Protein AF-0000000069858821 (afdb_homodimer)

InterPro domains:
  IPR001920 Asp/Glu racemase [G3DSA:3.40.50.1860] (7-224)
  IPR001920 Asp/Glu racemase [G3DSA:3.40.50.1860] (107-218)
  IPR001920 Asp/Glu racemase [SSF53681] (5-110)
  IPR001920 Asp/Glu racemase [SSF53681] (122-233)
  IPR004380 Aspartate racemase [TIGR00035] (1-235)
  IPR015942 Asp/Glu/hydantoin racemase [PF01177] (8-223)
  IPR018187 Asp/Glu racemase, active site 1 [PS00923] (81-89)

Solvent-accessible surface area (backbone atoms only — not comparable to full-atom values): 26455 Å² total; per-residue (Å²): 107,78,70,27,35,35,37,54,32,10,80,42,48,69,31,33,51,44,47,53,50,50,40,66,70,67,54,78,55,77,39,48,52,55,48,68,37,34,35,40,35,27,42,9,67,50,46,60,55,41,56,19,72,77,35,75,87,38,65,70,42,60,60,49,51,44,42,46,53,48,54,45,53,73,70,63,45,44,31,37,40,48,72,36,54,56,62,51,79,47,38,70,68,53,44,67,71,47,92,48,51,58,56,48,50,64,60,47,36,51,50,49,43,46,73,75,40,70,83,60,57,54,35,22,49,49,53,46,70,34,32,60,73,67,34,55,62,55,52,59,40,44,73,72,72,35,43,77,39,65,66,59,86,68,44,57,59,53,47,47,42,48,41,43,60,27,32,43,30,65,69,39,74,58,54,67,59,53,50,49,53,54,47,46,38,31,73,76,58,63,26,70,34,34,34,39,48,30,36,52,48,37,40,39,43,70,77,47,60,89,62,95,72,48,68,45,42,31,53,63,52,46,31,54,49,48,52,53,40,52,52,44,34,65,72,67,41,54,46,64,68,60,46,50,88,54,65,74,132,108,78,70,26,35,34,36,54,32,9,80,42,49,70,31,36,51,44,47,53,50,50,40,67,70,66,53,80,55,76,40,49,51,54,48,69,37,34,35,38,36,26,42,10,68,49,45,61,54,41,56,20,71,77,36,77,86,38,64,72,42,59,62,49,50,46,42,47,51,48,54,45,54,74,69,63,45,45,32,36,39,48,72,36,52,56,62,50,78,48,38,71,68,52,44,68,71,46,94,50,50,58,56,47,49,64,60,47,35,51,51,50,43,45,72,75,40,70,83,59,55,54,35,22,48,50,53,47,69,34,31,60,73,68,34,56,62,54,52,58,40,44,73,74,73,34,44,77,40,66,65,58,86,67,44,58,60,52,49,46,42,49,41,43,60,27,31,42,32,65,71,39,75,59,54,68,60,53,50,48,52,53,47,44,40,31,73,73,60,64,26,71,34,34,34,40,48,28,36,54,48,36,39,40,43,72,78,46,60,89,63,94,71,47,69,45,42,30,54,62,51,46,32,55,50,48,52,53,40,50,53,45,34,65,72,67,41,53,46,64,69,58,46,49,88,54,64,73,131

Structure (mmCIF, N/CA/C/O backbone):
data_AF-0000000069858821-model_v1
#
loop_
_entity.id
_entity.type
_entity.pdbx_description
1 polymer 'Aspartate racemase'
#
loop_
_atom_site.group_PDB
_atom_site.id
_atom_site.type_symbol
_atom_site.label_atom_id
_atom_site.label_alt_id
_atom_site.label_comp_id
_atom_site.label_asym_id
_atom_site.label_entity_id
_atom_site.label_seq_id
_atom_site.pdbx_PDB_ins_code
_atom_site.Cartn_x
_atom_site.Cartn_y
_atom_site.Cartn_z
_atom_site.occupancy
_atom_site.B_iso_or_equiv
_atom_site.auth_seq_id
_atom_site.auth_comp_id
_atom_site.auth_asym_id
_atom_site.auth_atom_id
_atom_site.pdbx_PDB_model_num
ATOM 1 N N . MET A 1 1 ? 14.234 7.832 -6.625 1 92.56 1 MET A N 1
ATOM 2 C CA . MET A 1 1 ? 14.477 6.703 -5.73 1 92.56 1 MET A CA 1
ATOM 3 C C . MET A 1 1 ? 15.398 5.68 -6.383 1 92.56 1 MET A C 1
ATOM 5 O O . MET A 1 1 ? 15.211 5.324 -7.547 1 92.56 1 MET A O 1
ATOM 9 N N . LYS A 1 2 ? 16.391 5.309 -5.602 1 91.19 2 LYS A N 1
ATOM 10 C CA . LYS A 1 2 ? 17.328 4.312 -6.117 1 91.19 2 LYS A CA 1
ATOM 11 C C . LYS A 1 2 ? 16.953 2.91 -5.641 1 91.19 2 LYS A C 1
ATOM 13 O O . LYS A 1 2 ? 16.5 2.734 -4.512 1 91.19 2 LYS A O 1
ATOM 18 N N . HIS A 1 3 ? 17.094 1.937 -6.547 1 95.94 3 HIS A N 1
ATOM 19 C CA . HIS A 1 3 ? 16.922 0.514 -6.277 1 95.94 3 HIS A CA 1
ATOM 20 C C . HIS A 1 3 ? 15.523 0.226 -5.715 1 95.94 3 HIS A C 1
ATOM 22 O O . HIS A 1 3 ? 15.375 -0.049 -4.523 1 95.94 3 HIS A O 1
ATOM 28 N N . PHE A 1 4 ? 14.594 0.206 -6.543 1 98.69 4 PHE A N 1
ATOM 29 C CA . PHE A 1 4 ? 13.219 -0.098 -6.172 1 98.69 4 PHE A CA 1
ATOM 30 C C . PHE A 1 4 ? 12.609 -1.102 -7.141 1 98.69 4 PHE A C 1
ATOM 32 O O . PHE A 1 4 ? 13.094 -1.272 -8.258 1 98.69 4 PHE A O 1
ATOM 39 N N . PHE A 1 5 ? 11.594 -1.795 -6.66 1 98.94 5 PHE A N 1
ATOM 40 C CA . PHE A 1 5 ? 10.812 -2.658 -7.539 1 98.94 5 PHE A CA 1
ATOM 41 C C . PHE A 1 5 ? 9.375 -2.156 -7.652 1 98.94 5 PHE A C 1
ATOM 43 O O . PHE A 1 5 ? 8.93 -1.348 -6.84 1 98.94 5 PHE A O 1
ATOM 50 N N . SER A 1 6 ? 8.703 -2.551 -8.742 1 98.88 6 SER A N 1
ATOM 51 C CA . SER A 1 6 ? 7.34 -2.09 -9.008 1 98.88 6 SER A CA 1
ATOM 52 C C . SER A 1 6 ? 6.332 -3.221 -8.836 1 98.88 6 SER A C 1
ATOM 54 O O . SER A 1 6 ? 6.59 -4.355 -9.242 1 98.88 6 SER A O 1
ATOM 56 N N . ILE A 1 7 ? 5.312 -2.918 -8.156 1 98.94 7 ILE A N 1
ATOM 57 C CA . ILE A 1 7 ? 4.191 -3.82 -7.914 1 98.94 7 ILE A CA 1
ATOM 58 C C . ILE A 1 7 ? 3.01 -3.42 -8.789 1 98.94 7 ILE A C 1
ATOM 60 O O . ILE A 1 7 ? 2.395 -2.373 -8.578 1 98.94 7 ILE A O 1
ATOM 64 N N . ILE A 1 8 ? 2.732 -4.215 -9.805 1 98.88 8 ILE A N 1
ATOM 65 C CA . ILE A 1 8 ? 1.57 -3.982 -10.648 1 98.88 8 ILE A CA 1
ATOM 66 C C . ILE A 1 8 ? 0.332 -4.609 -10.016 1 98.88 8 ILE A C 1
ATOM 68 O O . ILE A 1 8 ? 0.045 -5.789 -10.234 1 98.88 8 ILE A O 1
ATOM 72 N N . GLY A 1 9 ? -0.39 -3.77 -9.25 1 98.62 9 GLY A N 1
ATOM 73 C CA . GL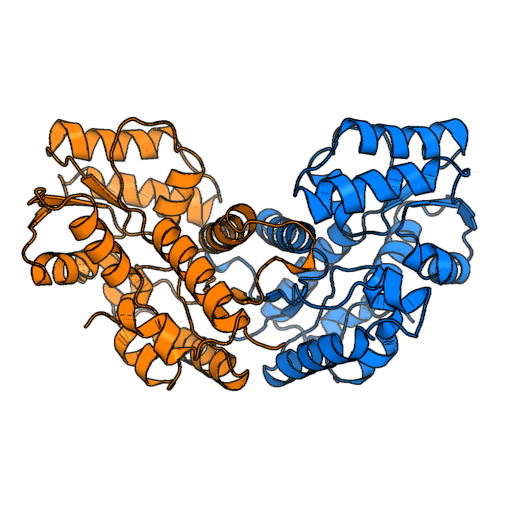Y A 1 9 ? -1.513 -4.262 -8.469 1 98.62 9 GLY A CA 1
ATOM 74 C C . GLY A 1 9 ? -2.818 -3.564 -8.797 1 98.62 9 GLY A C 1
ATOM 75 O O . GLY A 1 9 ? -2.965 -2.979 -9.875 1 98.62 9 GLY A O 1
ATOM 76 N N . GLY A 1 10 ? -3.797 -3.754 -7.934 1 98.06 10 GLY A N 1
ATOM 77 C CA . GLY A 1 10 ? -5.098 -3.115 -8.062 1 98.06 10 GLY A CA 1
ATOM 78 C C . GLY A 1 10 ? -6.16 -4.031 -8.641 1 98.06 10 GLY A C 1
ATOM 79 O O . GLY A 1 10 ? -7.348 -3.703 -8.617 1 98.06 10 GLY A O 1
ATOM 80 N N . MET A 1 11 ? -5.773 -5.227 -9.164 1 97.56 11 MET A N 1
ATOM 81 C CA . MET A 1 11 ? -6.707 -6.223 -9.68 1 97.56 11 MET A CA 1
ATOM 82 C C . MET A 1 11 ? -7.246 -7.098 -8.547 1 97.56 11 MET A C 1
ATOM 84 O O . MET A 1 11 ? -7.266 -8.32 -8.664 1 97.56 11 MET A O 1
ATOM 88 N N . GLY A 1 12 ? -7.68 -6.504 -7.59 1 97 12 GLY A N 1
ATOM 89 C CA . GLY A 1 12 ? -7.965 -6.898 -6.219 1 97 12 GLY A CA 1
ATOM 90 C C . GLY A 1 12 ? -7.227 -6.059 -5.191 1 97 12 GLY A C 1
ATOM 91 O O . GLY A 1 12 ? -6.152 -6.438 -4.727 1 97 12 GLY A O 1
ATOM 92 N N . THR A 1 13 ? -7.824 -4.898 -4.902 1 98.06 13 THR A N 1
ATOM 93 C CA . THR A 1 13 ? -7.168 -3.85 -4.125 1 98.06 13 THR A CA 1
ATOM 94 C C . THR A 1 13 ? -6.84 -4.344 -2.719 1 98.06 13 THR A C 1
ATOM 96 O O . THR A 1 13 ? -5.734 -4.129 -2.223 1 98.06 13 THR A O 1
ATOM 99 N N . ILE A 1 14 ? -7.734 -5.051 -2.104 1 97.75 14 ILE A N 1
ATOM 100 C CA . ILE A 1 14 ? -7.523 -5.488 -0.728 1 97.75 14 ILE A CA 1
ATOM 101 C C . ILE A 1 14 ? -6.461 -6.586 -0.691 1 97.75 14 ILE A C 1
ATOM 103 O O . ILE A 1 14 ? -5.652 -6.645 0.236 1 97.75 14 ILE A O 1
ATOM 107 N N . ALA A 1 15 ? -6.465 -7.457 -1.694 1 97.75 15 ALA A N 1
ATOM 108 C CA . ALA A 1 15 ? -5.406 -8.461 -1.801 1 97.75 15 ALA A CA 1
ATOM 109 C C . ALA A 1 15 ? -4.055 -7.797 -2.068 1 97.75 15 ALA A C 1
ATOM 111 O O . ALA A 1 15 ? -3.029 -8.234 -1.543 1 97.75 15 ALA A O 1
ATOM 112 N N . THR A 1 16 ? -4.035 -6.777 -2.949 1 98.44 16 THR A N 1
ATOM 113 C CA . THR A 1 16 ? -2.822 -6.008 -3.205 1 98.44 16 THR A CA 1
ATOM 114 C C . THR A 1 16 ? -2.314 -5.359 -1.92 1 98.44 16 THR A C 1
ATOM 116 O O . THR A 1 16 ? -1.112 -5.367 -1.646 1 98.44 16 THR A O 1
ATOM 119 N N . GLU A 1 17 ? -3.232 -4.766 -1.174 1 98.44 17 GLU A N 1
ATOM 120 C CA . GLU A 1 17 ? -2.896 -4.215 0.135 1 98.44 17 GLU A CA 1
ATOM 121 C C . GLU A 1 17 ? -2.252 -5.266 1.032 1 98.44 17 GLU A C 1
ATOM 123 O O . GLU A 1 17 ? -1.294 -4.977 1.75 1 98.44 17 GLU A O 1
ATOM 128 N N . SER A 1 18 ? -2.803 -6.457 1.01 1 98.44 18 SER A N 1
ATOM 129 C CA . SER A 1 18 ? -2.26 -7.574 1.772 1 98.44 18 SER A CA 1
ATOM 130 C C . SER A 1 18 ? -0.824 -7.883 1.359 1 98.44 18 SER A C 1
ATOM 132 O O . SER A 1 18 ? 0.032 -8.133 2.211 1 98.44 18 SER A O 1
ATOM 134 N N . TYR A 1 19 ? -0.549 -7.887 0.074 1 98.81 19 TYR A N 1
ATOM 135 C CA . TYR A 1 19 ? 0.804 -8.117 -0.421 1 98.81 19 TYR A CA 1
ATOM 136 C C . TYR A 1 19 ? 1.781 -7.117 0.184 1 98.81 19 TYR A C 1
ATOM 138 O O . TYR A 1 19 ? 2.857 -7.496 0.653 1 98.81 19 TYR A O 1
ATOM 146 N N . VAL A 1 20 ? 1.426 -5.883 0.173 1 98.69 20 VAL A N 1
ATOM 147 C CA . VAL A 1 20 ? 2.246 -4.812 0.73 1 98.69 20 VAL A CA 1
ATOM 148 C C . VAL A 1 20 ? 2.441 -5.039 2.229 1 98.69 20 VAL A C 1
ATOM 150 O O . VAL A 1 20 ? 3.551 -4.883 2.746 1 98.69 20 VAL A O 1
ATOM 153 N N . ARG A 1 21 ? 1.384 -5.398 2.887 1 98 21 ARG A N 1
ATOM 154 C CA . ARG A 1 21 ? 1.473 -5.691 4.312 1 98 21 ARG A CA 1
ATOM 155 C C . ARG A 1 21 ? 2.455 -6.828 4.578 1 98 21 ARG A C 1
ATOM 157 O O . ARG A 1 21 ? 3.26 -6.754 5.512 1 98 21 ARG A O 1
ATOM 164 N N . LEU A 1 22 ? 2.395 -7.867 3.775 1 98.5 22 LEU A N 1
ATOM 165 C CA . LEU A 1 22 ? 3.287 -9.008 3.943 1 98.5 22 LEU A CA 1
ATOM 166 C C . LEU A 1 22 ? 4.746 -8.578 3.828 1 98.5 22 LEU A C 1
ATOM 168 O O . LEU A 1 22 ? 5.562 -8.898 4.695 1 98.5 22 LEU A O 1
ATOM 172 N N . ILE A 1 23 ? 5.098 -7.836 2.771 1 98.5 23 ILE A N 1
ATOM 173 C CA . ILE A 1 23 ? 6.488 -7.457 2.559 1 98.5 23 ILE A CA 1
ATOM 174 C C . ILE A 1 23 ? 6.953 -6.543 3.691 1 98.5 23 ILE A C 1
ATOM 176 O O . ILE A 1 23 ? 8.062 -6.699 4.203 1 98.5 23 ILE A O 1
ATOM 180 N N . ASN A 1 24 ? 6.082 -5.609 4.145 1 98.12 24 ASN A N 1
ATOM 181 C CA . ASN A 1 24 ? 6.461 -4.652 5.176 1 98.12 24 ASN A CA 1
ATOM 182 C C . ASN A 1 24 ? 6.656 -5.336 6.527 1 98.12 24 ASN A C 1
ATOM 184 O O . ASN A 1 24 ? 7.492 -4.91 7.328 1 98.12 24 ASN A O 1
ATOM 188 N N . HIS A 1 25 ? 5.93 -6.387 6.777 1 97.12 25 HIS A N 1
ATOM 189 C CA . HIS A 1 25 ? 5.965 -6.984 8.109 1 97.12 25 HIS A CA 1
ATOM 190 C C . HIS A 1 25 ? 6.945 -8.148 8.164 1 97.12 25 HIS A C 1
ATOM 192 O O . HIS A 1 25 ? 7.285 -8.625 9.25 1 97.12 25 HIS A O 1
ATOM 198 N N . ARG A 1 26 ? 7.387 -8.602 7.004 1 98 26 ARG A N 1
ATOM 199 C CA . ARG A 1 26 ? 8.312 -9.727 6.992 1 98 26 ARG A CA 1
ATOM 200 C C . ARG A 1 26 ? 9.758 -9.25 6.883 1 98 26 ARG A C 1
ATOM 202 O O . ARG A 1 26 ? 10.688 -9.992 7.191 1 98 26 ARG A O 1
ATOM 209 N N . VAL A 1 27 ? 9.938 -8.023 6.387 1 97.44 27 VAL A N 1
ATOM 210 C CA . VAL A 1 27 ? 11.297 -7.508 6.312 1 97.44 27 VAL A CA 1
ATOM 211 C C . VAL A 1 27 ? 11.828 -7.254 7.723 1 97.44 27 VAL A C 1
ATOM 213 O O . VAL A 1 27 ? 11.102 -6.773 8.594 1 97.44 27 VAL A O 1
ATOM 216 N N . LYS A 1 28 ? 13.047 -7.621 8.047 1 95.44 28 LYS A N 1
ATOM 217 C CA . LYS A 1 28 ? 13.688 -7.336 9.32 1 95.44 28 LYS A CA 1
ATOM 218 C C . LYS A 1 28 ? 14.172 -5.891 9.383 1 95.44 28 LYS A C 1
ATOM 220 O O . LYS A 1 28 ? 14.867 -5.422 8.477 1 95.44 28 LYS A O 1
ATOM 225 N N . ILE A 1 29 ? 13.766 -5.223 10.438 1 94.75 29 ILE A N 1
ATOM 226 C CA . ILE A 1 29 ? 14.094 -3.803 10.484 1 94.75 29 ILE A CA 1
ATOM 227 C C . ILE A 1 29 ? 14.734 -3.467 11.828 1 94.75 29 ILE A C 1
ATOM 229 O O . ILE A 1 29 ? 14.406 -4.074 12.844 1 94.75 29 ILE A O 1
ATOM 233 N N . ALA A 1 30 ? 15.68 -2.557 11.812 1 93.75 30 ALA A N 1
ATOM 234 C CA . ALA A 1 30 ? 16.234 -1.932 13.008 1 93.75 30 ALA A CA 1
ATOM 235 C C . ALA A 1 30 ? 15.992 -0.426 13.008 1 93.75 30 ALA A C 1
ATOM 237 O O . ALA A 1 30 ? 16.172 0.239 14.031 1 93.75 30 ALA A O 1
ATOM 238 N N . ARG A 1 31 ? 15.688 0.141 11.93 1 93.19 31 ARG A N 1
ATOM 239 C CA . ARG A 1 31 ? 15.344 1.546 11.727 1 93.19 31 ARG A CA 1
ATOM 240 C C . ARG A 1 31 ? 14.383 1.713 10.562 1 93.19 31 ARG A C 1
ATOM 242 O O . ARG A 1 31 ? 14.203 0.793 9.758 1 93.19 31 ARG A O 1
ATOM 249 N N . ASP A 1 32 ? 13.805 2.773 10.406 1 93 32 ASP A N 1
ATOM 250 C CA . ASP A 1 32 ? 12.781 3.047 9.406 1 93 32 ASP A CA 1
ATOM 251 C C . ASP A 1 32 ? 13.312 2.809 7.996 1 93 32 ASP A C 1
ATOM 253 O O . ASP A 1 32 ? 12.602 2.273 7.141 1 93 32 ASP A O 1
ATOM 257 N N . GLN A 1 33 ? 14.555 3.154 7.773 1 95.12 33 GLN A N 1
ATOM 258 C CA . GLN A 1 33 ? 15.141 3.141 6.438 1 95.12 33 GLN A CA 1
ATOM 259 C C . GLN A 1 33 ? 15.469 1.719 5.996 1 95.12 33 GLN A C 1
ATOM 261 O O . GLN A 1 33 ? 15.898 1.498 4.859 1 95.12 33 GLN A O 1
ATOM 266 N N . ASP A 1 34 ? 15.195 0.713 6.895 1 96.5 34 ASP A N 1
ATOM 267 C CA . ASP A 1 34 ? 15.438 -0.682 6.547 1 96.5 34 ASP A CA 1
ATOM 268 C C . ASP A 1 34 ? 14.305 -1.245 5.699 1 96.5 34 ASP A C 1
ATOM 270 O O . ASP A 1 34 ? 14.453 -2.281 5.051 1 96.5 34 ASP A O 1
ATOM 274 N N . TYR A 1 35 ? 13.141 -0.584 5.715 1 97.88 35 TYR A N 1
ATOM 275 C CA . TYR A 1 35 ? 12.047 -1.019 4.859 1 97.88 35 TYR A CA 1
ATOM 276 C C . TYR A 1 35 ? 12.43 -0.917 3.389 1 97.88 35 TYR A C 1
ATOM 278 O O . TYR A 1 35 ? 13.453 -0.331 3.047 1 97.88 35 TYR A O 1
ATOM 286 N N . LEU A 1 36 ? 11.641 -1.503 2.52 1 98.62 36 LEU A N 1
ATOM 287 C CA . LEU A 1 36 ? 12.023 -1.643 1.118 1 98.62 36 LEU A CA 1
ATOM 288 C C . LEU A 1 36 ? 11.562 -0.437 0.306 1 98.62 36 LEU A C 1
ATOM 290 O O . LEU A 1 36 ? 10.539 0.181 0.627 1 98.62 36 LEU A O 1
ATOM 294 N N . ASN A 1 37 ? 12.336 -0.076 -0.696 1 98.81 37 ASN A N 1
ATOM 295 C CA . ASN A 1 37 ? 11.906 0.852 -1.736 1 98.81 37 ASN A CA 1
ATOM 296 C C . ASN A 1 37 ? 11.055 0.154 -2.791 1 98.81 37 ASN A C 1
ATOM 298 O O . ASN A 1 37 ? 11.5 -0.808 -3.42 1 98.81 37 ASN A O 1
ATOM 302 N N . TYR A 1 38 ? 9.781 0.603 -2.961 1 98.88 38 TYR A N 1
ATOM 303 C CA . TYR A 1 38 ? 8.93 0.048 -4.004 1 98.88 38 TYR A CA 1
ATOM 304 C C . TYR A 1 38 ? 7.895 1.069 -4.465 1 98.88 38 TYR A C 1
ATOM 306 O O . TYR A 1 38 ? 7.637 2.055 -3.77 1 98.88 38 TYR A O 1
ATOM 314 N N . ILE A 1 39 ? 7.395 0.875 -5.641 1 98.94 39 ILE A N 1
ATOM 315 C CA . ILE A 1 39 ? 6.234 1.607 -6.137 1 98.94 39 ILE A CA 1
ATOM 316 C C . ILE A 1 39 ? 5.062 0.648 -6.332 1 98.94 39 ILE A C 1
ATOM 318 O O . ILE A 1 39 ? 5.203 -0.386 -6.988 1 98.94 39 ILE A O 1
ATOM 322 N N . LEU A 1 40 ? 3.982 0.946 -5.688 1 98.94 40 LEU A N 1
ATOM 323 C CA . LEU A 1 40 ? 2.742 0.204 -5.891 1 98.94 40 LEU A CA 1
ATOM 324 C C . LEU A 1 40 ? 1.822 0.936 -6.859 1 98.94 40 LEU A C 1
ATOM 326 O O . LEU A 1 40 ? 1.467 2.094 -6.633 1 98.94 40 LEU A O 1
ATOM 330 N N . VAL A 1 41 ? 1.563 0.284 -7.957 1 98.88 41 VAL A N 1
ATOM 331 C CA . VAL A 1 41 ? 0.509 0.728 -8.867 1 98.88 41 VAL A CA 1
ATOM 332 C C . VAL A 1 41 ? -0.809 0.052 -8.492 1 98.88 41 VAL A C 1
ATOM 334 O O . VAL A 1 41 ? -0.976 -1.152 -8.695 1 98.88 41 VAL A O 1
ATOM 337 N N . ASN A 1 42 ? -1.698 0.788 -7.895 1 98.88 42 ASN A N 1
ATOM 338 C CA . ASN A 1 42 ? -3.041 0.267 -7.664 1 98.88 42 ASN A CA 1
ATOM 339 C C . ASN A 1 42 ? -4.008 0.702 -8.766 1 98.88 42 ASN A C 1
ATOM 341 O O . ASN A 1 42 ? -4.719 1.697 -8.609 1 98.88 42 ASN A O 1
ATOM 345 N N . ASP A 1 43 ? -4.023 -0.066 -9.805 1 98.69 43 ASP A N 1
ATOM 346 C CA . ASP A 1 43 ? -4.922 0.183 -10.93 1 98.69 43 ASP A CA 1
ATOM 347 C C . ASP A 1 43 ? -6.227 -0.599 -10.773 1 98.69 43 ASP A C 1
ATOM 349 O O . ASP A 1 43 ? -6.398 -1.653 -11.391 1 98.69 43 ASP A O 1
ATOM 353 N N . ALA A 1 44 ? -7.145 -0.012 -10.008 1 97.88 44 ALA A N 1
ATOM 354 C CA . ALA A 1 44 ? -8.344 -0.711 -9.57 1 97.88 44 ALA A CA 1
ATOM 355 C C . ALA A 1 44 ? -9.352 -0.85 -10.711 1 97.88 44 ALA A C 1
ATOM 357 O O . ALA A 1 44 ? -10.273 -1.664 -10.633 1 97.88 44 ALA A O 1
ATOM 358 N N . GLN A 1 45 ? -9.164 -0.118 -11.789 1 97.19 45 GLN A N 1
ATOM 359 C CA . GLN A 1 45 ? -10.172 -0.087 -12.844 1 97.19 45 GLN A CA 1
ATOM 360 C C . GLN A 1 45 ? -9.812 -1.036 -13.984 1 97.19 45 GLN A C 1
ATOM 362 O O . GLN A 1 45 ? -10.484 -1.058 -15.016 1 97.19 45 GLN A O 1
ATOM 367 N N . VAL A 1 46 ? -8.68 -1.775 -13.836 1 98.31 46 VAL A N 1
ATOM 368 C CA . VAL A 1 46 ? -8.406 -2.836 -14.797 1 98.31 46 VAL A CA 1
ATOM 369 C C . VAL A 1 46 ? -9.633 -3.74 -14.93 1 98.31 46 VAL A C 1
ATOM 371 O O . VAL A 1 46 ? -10.18 -4.203 -13.93 1 98.31 46 VAL A O 1
ATOM 374 N N . PRO A 1 47 ? -10.039 -4.027 -16.125 1 97.62 47 PRO A N 1
ATOM 375 C CA . PRO A 1 47 ? -11.242 -4.844 -16.312 1 97.62 47 PRO A CA 1
ATOM 376 C C . PRO A 1 47 ? -11.102 -6.242 -15.719 1 97.62 47 PRO A C 1
ATOM 378 O O . PRO A 1 47 ? -9.992 -6.738 -15.547 1 97.62 47 PRO A O 1
ATOM 381 N N . ASP A 1 48 ? -12.258 -6.793 -15.398 1 96.5 48 ASP A N 1
ATOM 382 C CA . ASP A 1 48 ? -12.289 -8.141 -14.836 1 96.5 48 ASP A CA 1
ATOM 383 C C . ASP A 1 48 ? -11.594 -9.141 -15.758 1 96.5 48 ASP A C 1
ATOM 385 O O . ASP A 1 48 ? -11.961 -9.266 -16.922 1 96.5 48 ASP A O 1
ATOM 389 N N . ARG A 1 49 ? -10.617 -9.828 -15.266 1 97.94 49 ARG A N 1
ATOM 390 C CA . ARG A 1 49 ? -9.805 -10.75 -16.047 1 97.94 49 ARG A CA 1
ATOM 391 C C . ARG A 1 49 ? -10.625 -11.953 -16.5 1 97.94 49 ARG A C 1
ATOM 393 O O . ARG A 1 49 ? -10.57 -12.344 -17.672 1 97.94 49 ARG A O 1
ATOM 400 N N . THR A 1 50 ? -11.398 -12.5 -15.602 1 97.12 50 THR A N 1
ATOM 401 C CA . THR A 1 50 ? -12.18 -13.695 -15.867 1 97.12 50 THR A CA 1
ATOM 402 C C . THR A 1 50 ? -13.211 -13.438 -16.969 1 97.12 50 THR A C 1
ATOM 404 O O . THR A 1 50 ? -13.391 -14.258 -17.859 1 97.12 50 THR A O 1
ATOM 407 N N . ALA A 1 51 ? -13.844 -12.25 -16.906 1 97.12 51 ALA A N 1
ATOM 408 C CA . ALA A 1 51 ? -14.852 -11.883 -17.891 1 97.12 51 ALA A CA 1
ATOM 409 C C . ALA A 1 51 ? -14.258 -11.898 -19.297 1 97.12 51 ALA A C 1
ATOM 411 O O . ALA A 1 51 ? -14.844 -12.477 -20.219 1 97.12 51 ALA A O 1
ATOM 412 N N . TYR A 1 52 ? -13.109 -11.344 -19.516 1 98.25 52 TYR A N 1
ATOM 413 C CA . TYR A 1 52 ? -12.477 -11.266 -20.828 1 98.25 52 TYR A CA 1
ATOM 414 C C . TYR A 1 52 ? -12.031 -12.648 -21.297 1 98.25 52 TYR A C 1
ATOM 416 O O . TYR A 1 52 ? -12.219 -13 -22.469 1 98.25 52 TYR A O 1
ATOM 424 N N . ILE A 1 53 ? -11.406 -13.414 -20.391 1 97.94 53 ILE A N 1
ATOM 425 C CA . ILE A 1 53 ? -10.836 -14.703 -20.734 1 97.94 53 ILE A CA 1
ATOM 426 C C . ILE A 1 53 ? -11.938 -15.641 -21.234 1 97.94 53 ILE A C 1
ATOM 428 O O . ILE A 1 53 ? -11.742 -16.391 -22.188 1 97.94 53 ILE A O 1
ATOM 432 N N . LYS A 1 54 ? -13.102 -15.578 -20.656 1 97.5 54 LYS A N 1
ATOM 433 C CA . LYS A 1 54 ? -14.211 -16.469 -21 1 97.5 54 LYS A CA 1
ATOM 434 C C . LYS A 1 54 ? -14.992 -15.945 -22.188 1 97.5 54 LYS A C 1
ATOM 436 O O . LYS A 1 54 ? -15.688 -16.703 -22.875 1 97.5 54 LYS A O 1
ATOM 441 N N . ASP A 1 55 ? -15 -14.664 -22.375 1 97.94 55 ASP A N 1
ATOM 442 C CA . ASP A 1 55 ? -15.734 -13.977 -23.438 1 97.94 55 ASP A CA 1
ATOM 443 C C . ASP A 1 55 ? -14.938 -12.781 -23.969 1 97.94 55 ASP A C 1
ATOM 445 O O . ASP A 1 55 ? -15.039 -11.68 -23.422 1 97.94 55 ASP A O 1
ATOM 449 N N . HIS A 1 56 ? -14.305 -12.891 -25.094 1 97.81 56 HIS A N 1
ATOM 450 C CA . HIS A 1 56 ? -13.359 -11.914 -25.625 1 97.81 56 HIS A CA 1
ATOM 451 C C . HIS A 1 56 ? -14.078 -10.68 -26.141 1 97.81 56 HIS A C 1
ATOM 453 O O . HIS A 1 56 ? -13.438 -9.711 -26.547 1 97.81 56 HIS A O 1
ATOM 459 N N . SER A 1 57 ? -15.383 -10.703 -26.062 1 98.19 57 SER A N 1
ATOM 460 C CA . SER A 1 57 ? -16.141 -9.492 -26.406 1 98.19 57 SER A CA 1
ATOM 461 C C . SER A 1 57 ? -16.141 -8.508 -25.234 1 98.19 57 SER A C 1
ATOM 463 O O . SER A 1 57 ? -16.484 -7.336 -25.406 1 98.19 57 SER A O 1
ATOM 465 N N . LYS A 1 58 ? -15.789 -9.039 -24.109 1 98.25 58 LYS A N 1
ATOM 466 C CA . LYS A 1 58 ? -15.672 -8.172 -22.938 1 98.25 58 LYS A CA 1
ATOM 467 C C . LYS A 1 58 ? -14.398 -7.344 -22.984 1 98.25 58 LYS A C 1
ATOM 469 O O . LYS A 1 58 ? -13.5 -7.625 -23.781 1 98.25 58 LYS A O 1
ATOM 474 N N . PRO A 1 59 ? -14.312 -6.262 -22.203 1 98.12 59 PRO A N 1
ATOM 475 C CA . PRO A 1 59 ? -13.141 -5.383 -22.234 1 98.12 59 PRO A CA 1
ATOM 476 C C . PRO A 1 59 ? -11.828 -6.133 -22.016 1 98.12 59 PRO A C 1
ATOM 478 O O . PRO A 1 59 ? -11.719 -6.914 -21.078 1 98.12 59 PRO A O 1
ATOM 481 N N . ASN A 1 60 ? -10.891 -5.945 -22.953 1 98.62 60 ASN A N 1
ATOM 482 C CA . ASN A 1 60 ? -9.555 -6.535 -22.875 1 98.62 60 ASN A CA 1
ATOM 483 C C . ASN A 1 60 ? -8.688 -5.832 -21.844 1 98.62 60 ASN A C 1
ATOM 485 O O . ASN A 1 60 ? -8.391 -4.645 -21.984 1 98.62 60 ASN A O 1
ATOM 489 N N . PHE A 1 61 ? -8.227 -6.547 -20.812 1 98.38 61 PHE A N 1
ATOM 490 C CA . PHE A 1 61 ? -7.5 -5.941 -19.688 1 98.38 61 PHE A CA 1
ATOM 491 C C . PHE A 1 61 ? -6.027 -5.777 -20.031 1 98.38 61 PHE A C 1
ATOM 493 O O . PHE A 1 61 ? -5.27 -5.168 -19.266 1 98.38 61 PHE A O 1
ATOM 500 N N . PHE A 1 62 ? -5.57 -6.203 -21.219 1 98.69 62 PHE A N 1
ATOM 501 C CA . PHE A 1 62 ? -4.176 -6.109 -21.641 1 98.69 62 PHE A CA 1
ATOM 502 C C . PHE A 1 62 ? -3.723 -4.652 -21.688 1 98.69 62 PHE A C 1
ATOM 504 O O . PHE A 1 62 ? -2.627 -4.324 -21.219 1 98.69 62 PHE A O 1
ATOM 511 N N . TYR A 1 63 ? -4.523 -3.842 -22.172 1 98.38 63 TYR A N 1
ATOM 512 C CA . TYR A 1 63 ? -4.102 -2.488 -22.516 1 98.38 63 TYR A CA 1
ATOM 513 C C . TYR A 1 63 ? -3.867 -1.66 -21.25 1 98.38 63 TYR A C 1
ATOM 515 O O . TYR A 1 63 ? -2.934 -0.857 -21.203 1 98.38 63 TYR A O 1
ATOM 523 N N . ASP A 1 64 ? -4.711 -1.854 -20.297 1 98.31 64 ASP A N 1
ATOM 524 C CA . ASP A 1 64 ? -4.488 -1.194 -19.016 1 98.31 64 ASP A CA 1
ATOM 525 C C . ASP A 1 64 ? -3.172 -1.649 -18.391 1 98.31 64 ASP A C 1
ATOM 527 O O . ASP A 1 64 ? -2.395 -0.828 -17.891 1 98.31 64 ASP A O 1
ATOM 531 N N . LEU A 1 65 ? -2.943 -2.916 -18.438 1 98.75 65 LEU A N 1
ATOM 532 C CA . LEU A 1 65 ? -1.729 -3.467 -17.844 1 98.75 65 LEU A CA 1
ATOM 533 C C . LEU A 1 65 ? -0.499 -3.051 -18.641 1 98.75 65 LEU A C 1
ATOM 535 O O . LEU A 1 65 ? 0.574 -2.836 -18.078 1 98.75 65 LEU A O 1
ATOM 539 N N . LYS A 1 66 ? -0.654 -3.02 -19.938 1 98.75 66 LYS A N 1
ATOM 540 C CA . LYS A 1 66 ? 0.418 -2.508 -20.797 1 98.75 66 LYS A CA 1
ATOM 541 C C . LYS A 1 66 ? 0.845 -1.109 -20.359 1 98.75 66 LYS A C 1
ATOM 543 O O . LYS A 1 66 ? 2.037 -0.841 -20.203 1 98.75 66 LYS A O 1
ATOM 548 N N . ASP A 1 67 ? -0.112 -0.235 -20.172 1 98.12 67 ASP A N 1
ATOM 549 C CA . ASP A 1 67 ? 0.165 1.129 -19.734 1 98.12 67 ASP A CA 1
ATOM 550 C C . ASP A 1 67 ? 0.893 1.134 -18.391 1 98.12 67 ASP A C 1
ATOM 552 O O . ASP A 1 67 ? 1.819 1.92 -18.188 1 98.12 67 ASP A O 1
ATOM 556 N N . ASP A 1 68 ? 0.466 0.301 -17.469 1 98.56 68 ASP A N 1
ATOM 557 C CA . ASP A 1 68 ? 1.067 0.225 -16.141 1 98.56 68 ASP A CA 1
ATOM 558 C C . ASP A 1 68 ? 2.523 -0.23 -16.219 1 98.56 68 ASP A C 1
ATOM 560 O O . ASP A 1 68 ? 3.4 0.363 -15.586 1 98.56 68 ASP A O 1
ATOM 564 N N . VAL A 1 69 ? 2.783 -1.263 -16.984 1 98.75 69 VAL A N 1
ATOM 565 C CA . VAL A 1 69 ? 4.129 -1.812 -17.125 1 98.75 69 VAL A CA 1
ATOM 566 C C . VAL A 1 69 ? 5.043 -0.78 -17.781 1 98.75 69 VAL A C 1
ATOM 568 O O . VAL A 1 69 ? 6.145 -0.519 -17.297 1 98.75 69 VAL A O 1
ATOM 571 N N . GLU A 1 70 ? 4.574 -0.189 -18.828 1 98.25 70 GLU A N 1
ATOM 572 C CA . GLU A 1 70 ? 5.379 0.798 -19.547 1 98.25 70 GLU A CA 1
ATOM 573 C C . GLU A 1 70 ? 5.656 2.018 -18.672 1 98.25 70 GLU A C 1
ATOM 575 O O . GLU A 1 70 ? 6.75 2.586 -18.719 1 98.25 70 GLU A O 1
ATOM 580 N N . GLY A 1 71 ? 4.668 2.457 -17.953 1 97.62 71 GLY A N 1
ATOM 581 C CA . GLY A 1 71 ? 4.859 3.562 -17.031 1 97.62 71 GLY A CA 1
ATOM 582 C C . GLY A 1 71 ? 5.945 3.299 -16 1 97.62 71 GLY A C 1
ATOM 583 O O . GLY A 1 71 ? 6.777 4.168 -15.734 1 97.62 71 GLY A O 1
ATOM 584 N N . GLN A 1 72 ? 5.953 2.115 -15.422 1 98.06 72 GLN A N 1
ATOM 585 C CA . GLN A 1 72 ? 6.941 1.77 -14.406 1 98.06 72 GLN A CA 1
ATOM 586 C C . GLN A 1 72 ? 8.32 1.567 -15.023 1 98.06 72 GLN A C 1
ATOM 588 O O . GLN A 1 72 ? 9.336 1.881 -14.398 1 98.06 72 GLN A O 1
ATOM 593 N N . ASP A 1 73 ? 8.305 1.036 -16.219 1 97.5 73 ASP A N 1
ATOM 594 C CA . ASP A 1 73 ? 9.562 0.894 -16.938 1 97.5 73 ASP A CA 1
ATOM 595 C C . ASP A 1 73 ? 10.25 2.246 -17.125 1 97.5 73 ASP A C 1
ATOM 597 O O . ASP A 1 73 ? 11.469 2.357 -16.984 1 97.5 73 ASP A O 1
ATOM 601 N N . LYS A 1 74 ? 9.477 3.264 -17.391 1 95.62 74 LYS A N 1
ATOM 602 C CA . LYS A 1 74 ? 9.977 4.617 -17.609 1 95.62 74 LYS A CA 1
ATOM 603 C C . LYS A 1 74 ? 10.68 5.148 -16.344 1 95.62 74 LYS A C 1
ATOM 605 O O . LYS A 1 74 ? 11.57 5.988 -16.438 1 95.62 74 LYS A O 1
ATOM 610 N N . LEU A 1 75 ? 10.305 4.641 -15.211 1 96.81 75 LEU A N 1
ATOM 611 C CA . LEU A 1 75 ? 10.844 5.141 -13.953 1 96.81 75 LEU A CA 1
ATOM 612 C C . LEU A 1 75 ? 12.125 4.406 -13.578 1 96.81 75 LEU A C 1
ATOM 614 O O . LEU A 1 75 ? 12.805 4.777 -12.617 1 96.81 75 LEU A O 1
ATOM 618 N N . GLY A 1 76 ? 12.453 3.391 -14.281 1 96.56 76 GLY A N 1
ATOM 619 C CA . GLY A 1 76 ? 13.711 2.705 -14.055 1 96.56 76 GLY A CA 1
ATOM 620 C C . GLY A 1 76 ? 13.641 1.675 -12.938 1 96.56 76 GLY A C 1
ATOM 621 O O . GLY A 1 76 ? 14.586 1.523 -12.164 1 96.56 76 GLY A O 1
ATOM 622 N N . THR A 1 77 ? 12.586 0.949 -12.812 1 98.25 77 THR A N 1
ATOM 623 C CA . THR A 1 77 ? 12.406 -0.092 -11.805 1 98.25 77 THR A CA 1
ATOM 624 C C . THR A 1 77 ? 13.445 -1.196 -11.977 1 98.25 77 THR A C 1
ATOM 626 O O . THR A 1 77 ? 13.93 -1.435 -13.086 1 98.25 77 THR A O 1
ATOM 629 N N . ASP A 1 78 ? 13.852 -1.804 -10.852 1 98.81 78 ASP A N 1
ATOM 630 C CA . ASP A 1 78 ? 14.82 -2.898 -10.883 1 98.81 78 ASP A CA 1
ATOM 631 C C . ASP A 1 78 ? 14.164 -4.191 -11.367 1 98.81 78 ASP A C 1
ATOM 633 O O . ASP A 1 78 ? 14.781 -4.973 -12.086 1 98.81 78 ASP A O 1
ATOM 637 N N . PHE A 1 79 ? 12.969 -4.445 -10.945 1 98.94 79 PHE A N 1
ATOM 638 C CA . PHE A 1 79 ? 12.156 -5.574 -11.383 1 98.94 79 PHE A CA 1
ATOM 639 C C . PHE A 1 79 ? 10.68 -5.328 -11.086 1 98.94 79 PHE A C 1
ATOM 641 O O . PHE A 1 79 ? 10.336 -4.367 -10.398 1 98.94 79 PHE A O 1
ATOM 648 N N . LEU A 1 80 ? 9.844 -6.156 -11.711 1 98.94 80 LEU A N 1
ATOM 649 C CA . LEU A 1 80 ? 8.398 -6 -11.562 1 98.94 80 LEU A CA 1
ATOM 650 C C . LEU A 1 80 ? 7.773 -7.27 -10.992 1 98.94 80 LEU A C 1
ATOM 652 O O . LEU A 1 80 ? 8.25 -8.375 -11.258 1 98.94 80 LEU A O 1
ATOM 656 N N . VAL A 1 81 ? 6.762 -7.082 -10.156 1 98.88 81 VAL A N 1
ATOM 657 C CA . VAL A 1 81 ? 5.887 -8.156 -9.711 1 98.88 81 VAL A CA 1
ATOM 658 C C . VAL A 1 81 ? 4.43 -7.785 -9.969 1 98.88 81 VAL A C 1
ATOM 660 O O . VAL A 1 81 ? 4.09 -6.602 -10.039 1 98.88 81 VAL A O 1
ATOM 663 N N . MET A 1 82 ? 3.588 -8.75 -10.172 1 98.88 82 MET A N 1
ATOM 664 C CA . MET A 1 82 ? 2.154 -8.594 -10.398 1 98.88 82 MET A CA 1
ATOM 665 C C . MET A 1 82 ? 1.355 -9.578 -9.555 1 98.88 82 MET A C 1
ATOM 667 O O . MET A 1 82 ? 1.155 -10.727 -9.953 1 98.88 82 MET A O 1
ATOM 671 N N . PRO A 1 83 ? 0.918 -9.078 -8.352 1 98.31 83 PRO A N 1
ATOM 672 C CA . PRO A 1 83 ? 0.203 -9.984 -7.457 1 98.31 83 PRO A CA 1
ATOM 673 C C . PRO A 1 83 ? -1.245 -10.219 -7.883 1 98.31 83 PRO A C 1
ATOM 675 O O . PRO A 1 83 ? -2.172 -9.906 -7.129 1 98.31 83 PRO A O 1
ATOM 678 N N . CYS A 1 84 ? -1.438 -10.766 -8.945 1 98.19 84 CYS A N 1
ATOM 679 C CA . CYS A 1 84 ? -2.689 -11.227 -9.539 1 98.19 84 CYS A CA 1
ATOM 680 C C . CYS A 1 84 ? -2.457 -12.445 -10.422 1 98.19 84 CYS A C 1
ATOM 682 O O . CYS A 1 84 ? -1.835 -12.336 -11.484 1 98.19 84 CYS A O 1
ATOM 684 N N . ASN A 1 85 ? -2.998 -13.531 -10.07 1 97.88 85 ASN A N 1
ATOM 685 C CA . ASN A 1 85 ? -2.756 -14.781 -10.781 1 97.88 85 ASN A CA 1
ATOM 686 C C . ASN A 1 85 ? -3.383 -14.766 -12.172 1 97.88 85 ASN A C 1
ATOM 688 O O . ASN A 1 85 ? -2.701 -15.016 -13.164 1 97.88 85 ASN A O 1
ATOM 692 N N . THR A 1 86 ? -4.629 -14.352 -12.258 1 97.56 86 THR A N 1
ATOM 693 C CA . THR A 1 86 ? -5.363 -14.453 -13.516 1 97.56 86 THR A CA 1
ATOM 694 C C . THR A 1 86 ? -4.801 -13.477 -14.547 1 97.56 86 THR A C 1
ATOM 696 O O . THR A 1 86 ? -4.84 -13.75 -15.75 1 97.56 86 THR A O 1
ATOM 699 N N . ALA A 1 87 ? -4.191 -12.43 -14.094 1 98.25 87 ALA A N 1
ATOM 700 C CA . ALA A 1 87 ? -3.617 -11.445 -15.008 1 98.25 87 ALA A CA 1
ATOM 701 C C . ALA A 1 87 ? -2.398 -12.008 -15.727 1 98.25 87 ALA A C 1
ATOM 703 O O . ALA A 1 87 ? -1.961 -11.461 -16.75 1 98.25 87 ALA A O 1
ATOM 704 N N . HIS A 1 88 ? -1.856 -13.133 -15.25 1 98.31 88 HIS A N 1
ATOM 705 C CA . HIS A 1 88 ? -0.706 -13.75 -15.891 1 98.31 88 HIS A CA 1
ATOM 706 C C . HIS A 1 88 ? -1.095 -14.383 -17.219 1 98.31 88 HIS A C 1
ATOM 708 O O . HIS A 1 88 ? -0.23 -14.836 -17.984 1 98.31 88 HIS A O 1
ATOM 714 N N . TYR A 1 89 ? -2.387 -14.352 -17.5 1 98.31 89 TYR A N 1
ATOM 715 C CA . TYR A 1 89 ? -2.873 -14.68 -18.844 1 98.31 89 TYR A CA 1
ATOM 716 C C . TYR A 1 89 ? -2.08 -13.93 -19.906 1 98.31 89 TYR A C 1
ATOM 718 O O . TYR A 1 89 ? -1.763 -14.484 -20.969 1 98.31 89 TYR A O 1
ATOM 726 N N . PHE A 1 90 ? -1.743 -12.695 -19.609 1 98.62 90 PHE A N 1
ATOM 727 C CA . PHE A 1 90 ? -1.016 -11.867 -20.562 1 98.62 90 PHE A CA 1
ATOM 728 C C . PHE A 1 90 ? 0.439 -11.703 -20.141 1 98.62 90 PHE A C 1
ATOM 730 O O . PHE A 1 90 ? 1.109 -10.758 -20.562 1 98.62 90 PHE A O 1
ATOM 737 N N . TYR A 1 91 ? 1 -12.547 -19.328 1 98.38 91 TYR A N 1
ATOM 738 C CA . TYR A 1 91 ? 2.324 -12.375 -18.75 1 98.38 91 TYR A CA 1
ATOM 739 C C . TYR A 1 91 ? 3.381 -12.203 -19.828 1 98.38 91 TYR A C 1
ATOM 741 O O . TYR A 1 91 ? 4.168 -11.258 -19.797 1 98.38 91 TYR A O 1
ATOM 749 N N . ASP A 1 92 ? 3.387 -13.109 -20.797 1 98.19 92 ASP A N 1
ATOM 750 C CA . ASP A 1 92 ? 4.453 -13.086 -21.797 1 98.19 92 ASP A CA 1
ATOM 751 C C . ASP A 1 92 ? 4.418 -11.789 -22.594 1 98.19 92 ASP A C 1
ATOM 753 O O . ASP A 1 92 ? 5.461 -11.195 -22.875 1 98.19 92 ASP A O 1
ATOM 757 N N . ASP A 1 93 ? 3.195 -11.383 -22.984 1 98.62 93 ASP A N 1
ATOM 758 C CA . ASP A 1 93 ? 3.035 -10.133 -23.734 1 98.62 93 ASP A CA 1
ATOM 759 C C . ASP A 1 93 ? 3.484 -8.938 -22.891 1 98.62 93 ASP A C 1
ATOM 761 O O . ASP A 1 93 ? 4.117 -8.016 -23.406 1 98.62 93 ASP A O 1
ATOM 765 N N . LEU A 1 94 ? 3.152 -8.938 -21.625 1 98.81 94 LEU A N 1
ATOM 766 C CA . LEU A 1 94 ? 3.5 -7.844 -20.734 1 98.81 94 LEU A CA 1
ATOM 767 C C . LEU A 1 94 ? 5 -7.812 -20.469 1 98.81 94 LEU A C 1
ATOM 769 O O . LEU A 1 94 ? 5.613 -6.742 -20.453 1 98.81 94 LEU A O 1
ATOM 773 N N . ALA A 1 95 ? 5.605 -8.984 -20.219 1 98.5 95 ALA A N 1
ATOM 774 C CA . ALA A 1 95 ? 7.035 -9.086 -19.953 1 98.5 95 ALA A CA 1
ATOM 775 C C . ALA A 1 95 ? 7.855 -8.602 -21.141 1 98.5 95 ALA A C 1
ATOM 777 O O . ALA A 1 95 ? 8.945 -8.055 -20.969 1 98.5 95 ALA A O 1
ATOM 778 N N . ALA A 1 96 ? 7.344 -8.727 -22.281 1 98.5 96 ALA A N 1
ATOM 779 C CA . ALA A 1 96 ? 8.039 -8.336 -23.5 1 98.5 96 ALA A CA 1
ATOM 780 C C . ALA A 1 96 ? 8.094 -6.812 -23.641 1 98.5 96 ALA A C 1
ATOM 782 O O . ALA A 1 96 ? 8.867 -6.285 -24.453 1 98.5 96 ALA A O 1
ATOM 783 N N . LEU A 1 97 ? 7.34 -6.082 -22.891 1 98.5 97 LEU A N 1
ATOM 784 C CA . LEU A 1 97 ? 7.246 -4.629 -23 1 98.5 97 LEU A CA 1
ATOM 785 C C . LEU A 1 97 ? 8.43 -3.959 -22.312 1 98.5 97 LEU A C 1
ATOM 787 O O . LEU A 1 97 ? 8.633 -2.75 -22.453 1 98.5 97 LEU A O 1
ATOM 791 N N . THR A 1 98 ? 9.25 -4.715 -21.609 1 98.31 98 THR A N 1
ATOM 792 C CA . THR A 1 98 ? 10.352 -4.152 -20.828 1 98.31 98 THR A CA 1
ATOM 793 C C . THR A 1 98 ? 11.555 -5.094 -20.828 1 98.31 98 THR A C 1
ATOM 795 O O . THR A 1 98 ? 11.398 -6.301 -21.031 1 98.31 98 THR A O 1
ATOM 798 N N . ASP A 1 99 ? 12.734 -4.52 -20.609 1 97.88 99 ASP A N 1
ATOM 799 C CA . ASP A 1 99 ? 13.945 -5.332 -20.484 1 97.88 99 ASP A CA 1
ATOM 800 C C . ASP A 1 99 ? 14.234 -5.656 -19.031 1 97.88 99 ASP A C 1
ATOM 802 O O . ASP A 1 99 ? 15.195 -6.371 -18.719 1 97.88 99 ASP A O 1
ATOM 806 N N . LYS A 1 100 ? 13.406 -5.129 -18.109 1 98.56 100 LYS A N 1
ATOM 807 C CA . LYS A 1 100 ? 13.57 -5.426 -16.703 1 98.56 100 LYS A CA 1
ATOM 808 C C . LYS A 1 100 ? 12.984 -6.789 -16.344 1 98.56 100 LYS A C 1
ATOM 810 O O . LYS A 1 100 ? 12.016 -7.23 -16.969 1 98.56 100 LYS A O 1
ATOM 815 N N . PRO A 1 101 ? 13.625 -7.465 -15.344 1 98.81 101 PRO A N 1
ATOM 816 C CA . PRO A 1 101 ? 13.023 -8.719 -14.898 1 98.81 101 PRO A CA 1
ATOM 817 C C . PRO A 1 101 ? 11.57 -8.547 -14.445 1 98.81 101 PRO A C 1
ATOM 819 O O . PRO A 1 101 ? 11.273 -7.637 -13.672 1 98.81 101 PRO A O 1
ATOM 822 N N . PHE A 1 102 ? 10.711 -9.336 -15 1 98.81 102 PHE A N 1
ATOM 823 C CA . PHE A 1 102 ? 9.312 -9.43 -14.594 1 98.81 102 PHE A CA 1
ATOM 824 C C . PHE A 1 102 ? 9 -10.812 -14.039 1 98.81 102 PHE A C 1
ATOM 826 O O . PHE A 1 102 ? 8.898 -11.781 -14.797 1 98.81 102 PHE A O 1
ATOM 833 N N . LEU A 1 103 ? 8.852 -10.938 -12.695 1 98.88 103 LEU A N 1
ATOM 834 C CA . LEU A 1 103 ? 8.742 -12.219 -12.008 1 98.88 103 LEU A CA 1
ATOM 835 C C . LEU A 1 103 ? 7.41 -12.891 -12.328 1 98.88 103 LEU A C 1
ATOM 837 O O . LEU A 1 103 ? 6.359 -12.242 -12.289 1 98.88 103 LEU A O 1
ATOM 841 N N . HIS A 1 104 ? 7.457 -14.133 -12.719 1 98.69 104 HIS A N 1
ATOM 842 C CA . HIS A 1 104 ? 6.262 -14.93 -12.969 1 98.69 104 HIS A CA 1
ATOM 843 C C . HIS A 1 104 ? 5.785 -15.625 -11.695 1 98.69 104 HIS A C 1
ATOM 845 O O . HIS A 1 104 ? 6.258 -16.703 -11.359 1 98.69 104 HIS A O 1
ATOM 851 N N . MET A 1 105 ? 4.797 -15.094 -11.109 1 98.19 105 MET A N 1
ATOM 852 C CA . MET A 1 105 ? 4.363 -15.484 -9.773 1 98.19 105 MET A CA 1
ATOM 853 C C . MET A 1 105 ? 3.934 -16.953 -9.75 1 98.19 105 MET A C 1
ATOM 855 O O . MET A 1 105 ? 4.246 -17.672 -8.805 1 98.19 105 MET A O 1
ATOM 859 N N . MET A 1 106 ? 3.285 -17.453 -10.773 1 98.19 106 MET A N 1
ATOM 860 C CA . MET A 1 106 ? 2.77 -18.812 -10.805 1 98.19 106 MET A CA 1
ATOM 861 C C . MET A 1 106 ? 3.904 -19.828 -10.922 1 98.19 106 MET A C 1
ATOM 863 O O . MET A 1 106 ? 3.924 -20.828 -10.211 1 98.19 106 MET A O 1
ATOM 867 N N . ARG A 1 107 ? 4.828 -19.531 -11.812 1 98.62 107 ARG A N 1
ATOM 868 C CA . ARG A 1 107 ? 5.953 -20.438 -11.992 1 98.62 107 ARG A CA 1
ATOM 869 C C . ARG A 1 107 ? 6.797 -20.531 -10.727 1 98.62 107 ARG A C 1
ATOM 871 O O . ARG A 1 107 ? 7.234 -21.609 -10.344 1 98.62 107 ARG A O 1
ATOM 878 N N . ILE A 1 108 ? 6.965 -19.406 -10.109 1 98.81 108 ILE A N 1
ATOM 879 C CA . ILE A 1 108 ? 7.707 -19.375 -8.852 1 98.81 108 ILE A CA 1
ATOM 880 C C . ILE A 1 108 ? 6.98 -20.219 -7.809 1 98.81 108 ILE A C 1
ATOM 882 O O . ILE A 1 108 ? 7.605 -21 -7.078 1 98.81 108 ILE A O 1
ATOM 886 N N . ALA A 1 109 ? 5.668 -20.141 -7.715 1 98.69 109 ALA A N 1
ATOM 887 C CA . ALA A 1 109 ? 4.871 -20.906 -6.762 1 98.69 109 ALA A CA 1
ATOM 888 C C . ALA A 1 109 ? 4.965 -22.406 -7.047 1 98.69 109 ALA A C 1
ATOM 890 O O . ALA A 1 109 ? 5.102 -23.219 -6.129 1 98.69 109 ALA A O 1
ATOM 891 N N . VAL A 1 110 ? 4.863 -22.75 -8.289 1 98.56 110 VAL A N 1
ATOM 892 C CA . VAL A 1 110 ? 4.918 -24.156 -8.688 1 98.56 110 VAL A CA 1
ATOM 893 C C . VAL A 1 110 ? 6.277 -24.75 -8.32 1 98.56 110 VAL A C 1
ATOM 895 O O . VAL A 1 110 ? 6.363 -25.875 -7.82 1 98.56 110 VAL A O 1
ATOM 898 N N . HIS A 1 111 ? 7.305 -24 -8.531 1 98.56 111 HIS A N 1
ATOM 899 C CA . HIS A 1 111 ? 8.633 -24.5 -8.195 1 98.56 111 HIS A CA 1
ATOM 900 C C . HIS A 1 111 ? 8.844 -24.531 -6.684 1 98.56 111 HIS A C 1
ATOM 902 O O . HIS A 1 111 ? 9.547 -25.406 -6.176 1 98.56 111 HIS A O 1
ATOM 908 N N . ASN A 1 112 ? 8.273 -23.609 -5.977 1 98.62 112 ASN A N 1
ATOM 909 C CA . ASN A 1 112 ? 8.266 -23.688 -4.52 1 98.62 112 ASN A CA 1
ATOM 910 C C . ASN A 1 112 ? 7.602 -24.969 -4.035 1 98.62 112 ASN A C 1
ATOM 912 O O . ASN A 1 112 ? 8.086 -25.609 -3.102 1 98.62 112 ASN A O 1
ATOM 916 N N . PHE A 1 113 ? 6.508 -25.344 -4.68 1 98.56 113 PHE A N 1
ATOM 917 C CA . PHE A 1 113 ? 5.812 -26.594 -4.398 1 98.56 113 PHE A CA 1
ATOM 918 C C . PHE A 1 113 ? 6.738 -27.781 -4.602 1 98.56 113 PHE A C 1
ATOM 920 O O . PHE A 1 113 ? 6.844 -28.656 -3.729 1 98.56 113 PHE A O 1
ATOM 927 N N . LEU A 1 114 ? 7.469 -27.781 -5.676 1 98.44 114 LEU A N 1
ATOM 928 C CA . LEU A 1 114 ? 8.383 -28.875 -5.988 1 98.44 114 LEU A CA 1
ATOM 929 C C . LEU A 1 114 ? 9.484 -28.984 -4.93 1 98.44 114 LEU A C 1
ATOM 931 O O . LEU A 1 114 ? 9.836 -30.078 -4.512 1 98.44 114 LEU A O 1
ATOM 935 N N . ASP A 1 115 ? 9.969 -27.859 -4.523 1 98.31 115 ASP A N 1
ATOM 936 C CA . ASP A 1 115 ? 11.078 -27.828 -3.576 1 98.31 115 ASP A CA 1
ATOM 937 C C . ASP A 1 115 ? 10.641 -28.297 -2.191 1 98.31 115 ASP A C 1
ATOM 939 O O . ASP A 1 115 ? 11.398 -28.953 -1.485 1 98.31 115 ASP A O 1
ATOM 943 N N . ASN A 1 116 ? 9.414 -28.016 -1.815 1 98.44 116 ASN A N 1
ATOM 944 C CA . ASN A 1 116 ? 8.984 -28.234 -0.441 1 98.44 116 ASN A CA 1
ATOM 945 C C . ASN A 1 116 ? 8.219 -29.547 -0.304 1 98.44 116 ASN A C 1
ATOM 947 O O . ASN A 1 116 ? 8.117 -30.109 0.792 1 98.44 116 ASN A O 1
ATOM 951 N N . TYR A 1 117 ? 7.66 -29.969 -1.399 1 98.44 117 TYR A N 1
ATOM 952 C CA . TYR A 1 117 ? 6.922 -31.234 -1.42 1 98.44 117 TYR A CA 1
ATOM 953 C C . TYR A 1 117 ? 7.367 -32.094 -2.586 1 98.44 117 TYR A C 1
ATOM 955 O O . TYR A 1 117 ? 6.555 -32.469 -3.445 1 98.44 117 TYR A O 1
ATOM 963 N N . PRO A 1 118 ? 8.586 -32.531 -2.586 1 97.62 118 PRO A N 1
ATOM 964 C CA . PRO A 1 118 ? 9.18 -33.219 -3.742 1 97.62 118 PRO A CA 1
ATOM 965 C C . PRO A 1 118 ? 8.5 -34.562 -4.051 1 97.62 118 PRO A C 1
ATOM 967 O O . PRO A 1 118 ? 8.516 -35 -5.199 1 97.62 118 PRO A O 1
ATOM 970 N N . ASP A 1 119 ? 7.867 -35.156 -3.111 1 97.25 119 ASP A N 1
ATOM 971 C CA . ASP A 1 119 ? 7.301 -36.469 -3.318 1 97.25 119 ASP A CA 1
ATOM 972 C C . ASP A 1 119 ? 5.812 -36.406 -3.643 1 97.25 119 ASP A C 1
ATOM 974 O O . ASP A 1 119 ? 5.184 -37.406 -3.959 1 97.25 119 ASP A O 1
ATOM 978 N N . GLU A 1 120 ? 5.266 -35.219 -3.555 1 97.94 120 GLU A N 1
ATOM 979 C CA . GLU A 1 120 ? 3.844 -35.062 -3.854 1 97.94 120 GLU A CA 1
ATOM 980 C C . GLU A 1 120 ? 3.592 -35.062 -5.359 1 97.94 120 GLU A C 1
ATOM 982 O O . GLU A 1 120 ? 4.156 -34.25 -6.094 1 97.94 120 GLU A O 1
ATOM 987 N N . GLU A 1 121 ? 2.766 -35.938 -5.812 1 97.31 121 GLU A N 1
ATOM 988 C CA . GLU A 1 121 ? 2.523 -36.094 -7.242 1 97.31 121 GLU A CA 1
ATOM 989 C C . GLU A 1 121 ? 1.357 -35.219 -7.707 1 97.31 121 GLU A C 1
ATOM 991 O O . GLU A 1 121 ? 1.264 -34.875 -8.891 1 97.31 121 GLU A O 1
ATOM 996 N N . LYS A 1 122 ? 0.463 -34.938 -6.781 1 97.38 122 LYS A N 1
ATOM 997 C CA . LYS A 1 122 ? -0.75 -34.188 -7.09 1 97.38 122 LYS A CA 1
ATOM 998 C C . LYS A 1 122 ? -0.896 -32.969 -6.168 1 97.38 122 LYS A C 1
ATOM 1000 O O . LYS A 1 122 ? -0.527 -33.031 -4.992 1 97.38 122 LYS A O 1
ATOM 1005 N N . ILE A 1 123 ? -1.391 -31.922 -6.762 1 98.62 123 ILE A N 1
ATOM 1006 C CA . ILE A 1 123 ? -1.649 -30.719 -5.984 1 98.62 123 ILE A CA 1
ATOM 1007 C C . ILE A 1 123 ? -3.084 -30.25 -6.223 1 98.62 123 ILE A C 1
ATOM 1009 O O . ILE A 1 123 ? -3.58 -30.297 -7.352 1 98.62 123 ILE A O 1
ATOM 1013 N N . GLY A 1 124 ? -3.812 -29.953 -5.102 1 98.81 124 GLY A N 1
ATOM 1014 C CA . GLY A 1 124 ? -5.121 -29.328 -5.227 1 98.81 124 GLY A CA 1
ATOM 1015 C C . GLY A 1 124 ? -5.043 -27.875 -5.637 1 98.81 124 GLY A C 1
ATOM 1016 O O . GLY A 1 124 ? -4.219 -27.109 -5.121 1 98.81 124 GLY A O 1
ATOM 1017 N N . LEU A 1 125 ? -5.797 -27.5 -6.613 1 98.81 125 LEU A N 1
ATOM 1018 C CA . LEU A 1 125 ? -5.812 -26.125 -7.098 1 98.81 125 LEU A CA 1
ATOM 1019 C C . LEU A 1 125 ? -7.18 -25.484 -6.863 1 98.81 125 LEU A C 1
ATOM 1021 O O . LEU A 1 125 ? -8.203 -26 -7.312 1 98.81 125 LEU A O 1
ATOM 1025 N N . ILE A 1 126 ? -7.215 -24.469 -6.121 1 98.38 126 ILE A N 1
ATOM 1026 C CA . ILE A 1 126 ? -8.391 -23.609 -6.062 1 98.38 126 ILE A CA 1
ATOM 1027 C C . ILE A 1 126 ? -8.062 -22.234 -6.664 1 98.38 126 ILE A C 1
ATOM 1029 O O . ILE A 1 126 ? -7.055 -21.625 -6.305 1 98.38 126 ILE A O 1
ATOM 1033 N N . ALA A 1 127 ? -8.812 -21.781 -7.633 1 97.5 127 ALA A N 1
ATOM 1034 C CA . ALA A 1 127 ? -8.547 -20.594 -8.422 1 97.5 127 ALA A CA 1
ATOM 1035 C C . ALA A 1 127 ? -9.836 -20.016 -9 1 97.5 127 ALA A C 1
ATOM 1037 O O . ALA A 1 127 ? -10.914 -20.562 -8.781 1 97.5 127 ALA A O 1
ATOM 1038 N N . THR A 1 128 ? -9.75 -18.891 -9.641 1 94.94 128 THR A N 1
ATOM 1039 C CA . THR A 1 128 ? -10.906 -18.297 -10.289 1 94.94 128 THR A CA 1
ATOM 1040 C C . THR A 1 128 ? -11.375 -19.141 -11.477 1 94.94 128 THR A C 1
ATOM 1042 O O . THR A 1 128 ? -10.602 -19.938 -12.008 1 94.94 128 THR A O 1
ATOM 1045 N N . GLU A 1 129 ? -12.586 -18.844 -11.93 1 94.81 129 GLU A N 1
ATOM 1046 C CA . GLU A 1 129 ? -13.117 -19.547 -13.102 1 94.81 129 GLU A CA 1
ATOM 1047 C C . GLU A 1 129 ? -12.289 -19.234 -14.344 1 94.81 129 GLU A C 1
ATOM 1049 O O . GLU A 1 129 ? -12.086 -20.109 -15.195 1 94.81 129 GLU A O 1
ATOM 1054 N N . GLY A 1 130 ? -11.805 -18 -14.398 1 94.12 130 GLY A N 1
ATOM 1055 C CA . GLY A 1 130 ? -10.969 -17.625 -15.531 1 94.12 130 GLY A CA 1
ATOM 1056 C C . GLY A 1 130 ? -9.664 -18.391 -15.586 1 94.12 130 GLY A C 1
ATOM 1057 O O . GLY A 1 130 ? -9.273 -18.875 -16.656 1 94.12 130 GLY A O 1
ATOM 1058 N N . SER A 1 131 ? -9.047 -18.516 -14.445 1 94.69 131 SER A N 1
ATOM 1059 C CA . SER A 1 131 ? -7.789 -19.25 -14.367 1 94.69 131 SER A CA 1
ATOM 1060 C C . SER A 1 131 ? -7.992 -20.734 -14.688 1 94.69 131 SER A C 1
ATOM 1062 O O . SER A 1 131 ? -7.137 -21.359 -15.32 1 94.69 131 SER A O 1
ATOM 1064 N N . ILE A 1 132 ? -9.094 -21.312 -14.227 1 96 132 ILE A N 1
ATOM 1065 C CA . ILE A 1 132 ? -9.406 -22.703 -14.5 1 96 132 ILE A CA 1
ATOM 1066 C C . ILE A 1 132 ? -9.734 -22.875 -15.984 1 96 132 ILE A C 1
ATOM 1068 O O . ILE A 1 132 ? -9.234 -23.797 -16.625 1 96 132 ILE A O 1
ATOM 1072 N N . TYR A 1 133 ? -10.516 -21.984 -16.516 1 95 133 TYR A N 1
ATOM 1073 C CA . TYR A 1 133 ? -10.969 -22.016 -17.891 1 95 133 TYR A CA 1
ATOM 1074 C C . TYR A 1 133 ? -9.781 -22 -18.859 1 95 133 TYR A C 1
ATOM 1076 O O . TYR A 1 133 ? -9.75 -22.75 -19.828 1 95 133 TYR A O 1
ATOM 1084 N N . ASP A 1 134 ? -8.805 -21.25 -18.547 1 95.75 134 ASP A N 1
ATOM 1085 C CA . ASP A 1 134 ? -7.676 -21.078 -19.469 1 95.75 134 ASP A CA 1
ATOM 1086 C C . ASP A 1 134 ? -6.492 -21.938 -19.047 1 95.75 134 ASP A C 1
ATOM 1088 O O . ASP A 1 134 ? -5.402 -21.828 -19.609 1 95.75 134 ASP A O 1
ATOM 1092 N N . HIS A 1 135 ? -6.66 -22.688 -18.047 1 96.75 135 HIS A N 1
ATOM 1093 C CA . HIS A 1 135 ? -5.676 -23.656 -17.578 1 96.75 135 HIS A CA 1
ATOM 1094 C C . HIS A 1 135 ? -4.383 -22.969 -17.156 1 96.75 135 HIS A C 1
ATOM 1096 O O . HIS A 1 135 ? -3.291 -23.5 -17.406 1 96.75 135 HIS A O 1
ATOM 1102 N N . LEU A 1 136 ? -4.438 -21.812 -16.578 1 95.31 136 LEU A N 1
ATOM 1103 C CA . LEU A 1 136 ? -3.26 -21.016 -16.266 1 95.31 136 LEU A CA 1
ATOM 1104 C C . LEU A 1 136 ? -2.328 -21.766 -15.32 1 95.31 136 LEU A C 1
ATOM 1106 O O . LEU A 1 136 ? -1.185 -22.062 -15.68 1 95.31 136 LEU A O 1
ATOM 1110 N N . TYR A 1 137 ? -2.742 -22.219 -14.172 1 96.31 137 TYR A N 1
ATOM 1111 C CA . TYR A 1 137 ? -1.918 -22.969 -13.234 1 96.31 137 TYR A CA 1
ATOM 1112 C C . TYR A 1 137 ? -1.762 -24.422 -13.695 1 96.31 137 TYR A C 1
ATOM 1114 O O . TYR A 1 137 ? -0.69 -25.016 -13.547 1 96.31 137 TYR A O 1
ATOM 1122 N N . ALA A 1 138 ? -2.828 -24.953 -14.258 1 97.56 138 ALA A N 1
ATOM 1123 C CA . ALA A 1 138 ? -2.816 -26.359 -14.648 1 97.56 138 ALA A CA 1
ATOM 1124 C C . ALA A 1 138 ? -1.68 -26.641 -15.625 1 97.56 138 ALA A C 1
ATOM 1126 O O . ALA A 1 138 ? -0.964 -27.641 -15.484 1 97.56 138 ALA A O 1
ATOM 1127 N N . ASP A 1 139 ? -1.478 -25.75 -16.578 1 97.44 139 ASP A N 1
ATOM 1128 C CA . ASP A 1 139 ? -0.43 -25.938 -17.578 1 97.44 139 ASP A CA 1
ATOM 1129 C C . ASP A 1 139 ? 0.957 -25.828 -16.938 1 97.44 139 ASP A C 1
ATOM 1131 O O . ASP A 1 139 ? 1.861 -26.594 -17.297 1 97.44 139 ASP A O 1
ATOM 1135 N N . GLU A 1 140 ? 1.168 -24.906 -16.016 1 97.56 140 GLU A N 1
ATOM 1136 C CA . GLU A 1 140 ? 2.451 -24.75 -15.344 1 97.56 140 GLU A CA 1
ATOM 1137 C C . GLU A 1 140 ? 2.77 -25.969 -14.484 1 97.56 140 GLU A C 1
ATOM 1139 O O . GLU A 1 140 ? 3.924 -26.391 -14.398 1 97.56 140 GLU A O 1
ATOM 1144 N N . ILE A 1 141 ? 1.713 -26.516 -13.828 1 98.25 141 ILE A N 1
ATOM 1145 C CA . ILE A 1 141 ? 1.872 -27.688 -12.961 1 98.25 141 ILE A CA 1
ATOM 1146 C C . ILE A 1 141 ? 2.201 -28.922 -13.805 1 98.25 141 ILE A C 1
ATOM 1148 O O . ILE A 1 141 ? 3.092 -29.688 -13.453 1 98.25 141 ILE A O 1
ATOM 1152 N N . LYS A 1 142 ? 1.551 -29.047 -14.906 1 97.69 142 LYS A N 1
ATOM 1153 C CA . LYS A 1 142 ? 1.784 -30.172 -15.812 1 97.69 142 LYS A CA 1
ATOM 1154 C C . LYS A 1 142 ? 3.188 -30.125 -16.406 1 97.69 142 LYS A C 1
ATOM 1156 O O . LYS A 1 142 ? 3.822 -31.156 -16.609 1 97.69 142 LYS A O 1
ATOM 1161 N N . LYS A 1 143 ? 3.652 -28.938 -16.656 1 97.06 143 LYS A N 1
ATOM 1162 C CA . LYS A 1 143 ? 4.977 -28.734 -17.25 1 97.06 143 LYS A CA 1
ATOM 1163 C C . LYS A 1 143 ? 6.062 -29.344 -16.359 1 97.06 143 LYS A C 1
ATOM 1165 O O . LYS A 1 143 ? 7.113 -29.766 -16.859 1 97.06 143 LYS A O 1
ATOM 1170 N N . VAL A 1 144 ? 5.785 -29.391 -15.078 1 97.06 144 VAL A N 1
ATOM 1171 C CA . VAL A 1 144 ? 6.809 -29.891 -14.164 1 97.06 144 VAL A CA 1
ATOM 1172 C C . VAL A 1 144 ? 6.492 -31.328 -13.766 1 97.06 144 VAL A C 1
ATOM 1174 O O . VAL A 1 144 ? 7.031 -31.844 -12.789 1 97.06 144 VAL A O 1
ATOM 1177 N N . GLY A 1 145 ? 5.559 -31.922 -14.422 1 97.69 145 GLY A N 1
ATOM 1178 C CA . GLY A 1 145 ? 5.297 -33.344 -14.297 1 97.69 145 GLY A CA 1
ATOM 1179 C C . GLY A 1 145 ? 4.387 -33.688 -13.125 1 97.69 145 GLY A C 1
ATOM 1180 O O . GLY A 1 145 ? 4.434 -34.781 -12.594 1 97.69 145 GLY A O 1
ATOM 1181 N N . ARG A 1 146 ? 3.619 -32.75 -12.672 1 98.44 146 ARG A N 1
ATOM 1182 C CA . ARG A 1 146 ? 2.699 -33 -11.562 1 98.44 146 ARG A CA 1
ATOM 1183 C C . ARG A 1 146 ? 1.251 -32.969 -12.039 1 98.44 146 ARG A C 1
ATOM 1185 O O . ARG A 1 146 ? 0.967 -32.5 -13.141 1 98.44 146 ARG A O 1
ATOM 1192 N N . LYS A 1 147 ? 0.396 -33.469 -11.219 1 98.31 147 LYS A N 1
ATOM 1193 C CA . LYS A 1 147 ? -1.024 -33.531 -11.547 1 98.31 147 LYS A CA 1
ATOM 1194 C C . LYS A 1 147 ? -1.822 -32.5 -10.766 1 98.31 147 LYS A C 1
ATOM 1196 O O . LYS A 1 147 ? -1.503 -32.219 -9.617 1 98.31 147 LYS A O 1
ATOM 1201 N N . VAL A 1 148 ? -2.887 -32.094 -11.461 1 98.38 148 VAL A N 1
ATOM 1202 C CA . VAL A 1 148 ? -3.76 -31.094 -10.828 1 98.38 148 VAL A CA 1
ATOM 1203 C C . VAL A 1 148 ? -5.074 -31.766 -10.422 1 98.38 148 VAL A C 1
ATOM 1205 O O . VAL A 1 148 ? -5.637 -32.562 -11.172 1 98.38 148 VAL A O 1
ATOM 1208 N N . GLU A 1 149 ? -5.473 -31.5 -9.219 1 98.44 149 GLU A N 1
ATOM 1209 C CA . GLU A 1 149 ? -6.793 -31.891 -8.727 1 98.44 149 GLU A CA 1
ATOM 1210 C C . GLU A 1 149 ? -7.664 -30.656 -8.477 1 98.44 149 GLU A C 1
ATOM 1212 O O . GLU A 1 149 ? -7.301 -29.781 -7.684 1 98.44 149 GLU A O 1
ATOM 1217 N N . LEU A 1 150 ? -8.852 -30.578 -9.094 1 98.25 150 LEU A N 1
ATOM 1218 C CA . LEU A 1 150 ? -9.719 -29.422 -8.992 1 98.25 150 LEU A CA 1
ATOM 1219 C C . LEU A 1 150 ? -10.875 -29.672 -8.031 1 98.25 150 LEU A C 1
ATOM 1221 O O . LEU A 1 150 ? -11.578 -28.75 -7.637 1 98.25 150 LEU A O 1
ATOM 1225 N N . GLY A 1 151 ? -11.047 -30.891 -7.609 1 97.94 151 GLY A N 1
ATOM 1226 C CA . GLY A 1 151 ? -12.172 -31.25 -6.762 1 97.94 151 GLY A CA 1
ATOM 1227 C C . GLY A 1 151 ? -13.469 -31.422 -7.531 1 97.94 151 GLY A C 1
ATOM 1228 O O . GLY A 1 151 ? -13.453 -31.656 -8.742 1 97.94 151 GLY A O 1
ATOM 1229 N N . GLY A 1 152 ? -14.609 -31.422 -6.875 1 97.5 152 GLY A N 1
ATOM 1230 C CA . GLY A 1 152 ? -15.914 -31.609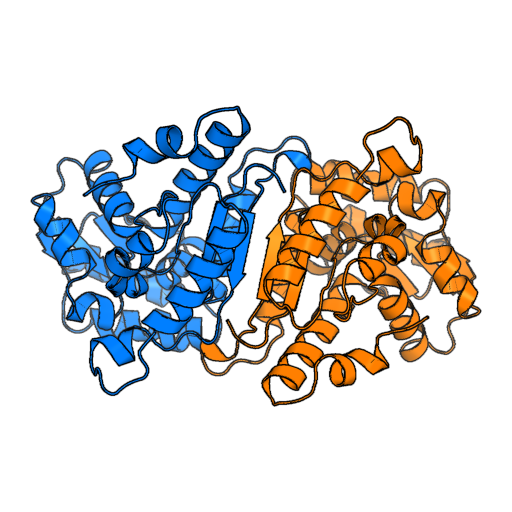 -7.488 1 97.5 152 GLY A CA 1
ATOM 1231 C C . GLY A 1 152 ? -16.641 -30.312 -7.766 1 97.5 152 GLY A C 1
ATOM 1232 O O . GLY A 1 152 ? -16.078 -29.234 -7.578 1 97.5 152 GLY A O 1
ATOM 1233 N N . PRO A 1 153 ? -17.859 -30.391 -8.281 1 97.62 153 PRO A N 1
ATOM 1234 C CA . PRO A 1 153 ? -18.609 -29.234 -8.742 1 97.62 153 PRO A CA 1
ATOM 1235 C C . PRO A 1 153 ? -18.938 -28.25 -7.617 1 97.62 153 PRO A C 1
ATOM 1237 O O . PRO A 1 153 ? -19.344 -27.109 -7.875 1 97.62 153 PRO A O 1
ATOM 1240 N N . GLU A 1 154 ? -18.797 -28.703 -6.371 1 97.88 154 GLU A N 1
ATOM 1241 C CA . GLU A 1 154 ? -19.125 -27.859 -5.234 1 97.88 154 GLU A CA 1
ATOM 1242 C C . GLU A 1 154 ? -18 -26.859 -4.953 1 97.88 154 GLU A C 1
ATOM 1244 O O . GLU A 1 154 ? -18.219 -25.844 -4.273 1 97.88 154 GLU A O 1
ATOM 1249 N N . ILE A 1 155 ? -16.844 -27.125 -5.406 1 98.44 155 ILE A N 1
ATOM 1250 C CA . ILE A 1 155 ? -15.672 -26.359 -5.012 1 98.44 155 ILE A CA 1
ATOM 1251 C C . ILE A 1 155 ? -15.727 -24.969 -5.645 1 98.44 155 ILE A C 1
ATOM 1253 O O . ILE A 1 155 ? -15.609 -23.953 -4.945 1 98.44 155 ILE A O 1
ATOM 1257 N N . GLN A 1 156 ? -15.977 -24.891 -6.934 1 98 156 GLN A N 1
ATOM 1258 C CA . GLN A 1 156 ? -15.891 -23.625 -7.66 1 98 156 GLN A CA 1
ATOM 1259 C C . GLN A 1 156 ? -16.922 -22.625 -7.137 1 98 156 GLN A C 1
ATOM 1261 O O . GLN A 1 156 ? -16.609 -21.438 -6.973 1 98 156 GLN A O 1
ATOM 1266 N N . PRO A 1 157 ? -18.156 -23.031 -6.879 1 98 157 PRO A N 1
ATOM 1267 C CA . PRO A 1 157 ? -19.125 -22.094 -6.309 1 98 157 PRO A CA 1
ATOM 1268 C C . PRO A 1 157 ? -18.672 -21.531 -4.957 1 98 157 PRO A C 1
ATOM 1270 O O . PRO A 1 157 ? -18.875 -20.344 -4.676 1 98 157 PRO A O 1
ATOM 1273 N N . MET A 1 158 ? -18.062 -22.375 -4.098 1 98.19 158 MET A N 1
ATOM 1274 C CA . MET A 1 158 ? -17.547 -21.922 -2.811 1 98.19 158 MET A CA 1
ATOM 1275 C C . MET A 1 158 ? -16.422 -20.906 -3.004 1 98.19 158 MET A C 1
ATOM 1277 O O . MET A 1 158 ? -16.391 -19.875 -2.332 1 98.19 158 MET A O 1
ATOM 1281 N N . VAL A 1 159 ? -15.547 -21.203 -3.92 1 98.25 159 VAL A N 1
ATOM 1282 C CA . VAL A 1 159 ? -14.414 -20.328 -4.219 1 98.25 159 VAL A CA 1
ATOM 1283 C C . VAL A 1 159 ? -14.914 -19 -4.766 1 98.25 159 VAL A C 1
ATOM 1285 O O . VAL A 1 159 ? -14.438 -17.938 -4.359 1 98.25 159 VAL A O 1
ATOM 1288 N N . ASN A 1 160 ? -15.906 -19.031 -5.66 1 97.25 160 ASN A N 1
ATOM 1289 C CA . ASN A 1 160 ? -16.5 -17.828 -6.227 1 97.25 160 ASN A CA 1
ATOM 1290 C C . ASN A 1 160 ? -17.094 -16.938 -5.141 1 97.25 160 ASN A C 1
ATOM 1292 O O . ASN A 1 160 ? -16.922 -15.719 -5.156 1 97.25 160 ASN A O 1
ATOM 1296 N N . GLU A 1 161 ? -17.797 -17.594 -4.301 1 97.5 161 GLU A N 1
ATOM 1297 C CA . GLU A 1 161 ? -18.438 -16.844 -3.219 1 97.5 161 GLU A CA 1
ATOM 1298 C C . GLU A 1 161 ? -17.391 -16.141 -2.352 1 97.5 161 GLU A C 1
ATOM 1300 O O . GLU A 1 161 ? -17.516 -14.953 -2.055 1 97.5 161 GLU A O 1
ATOM 1305 N N . LEU A 1 162 ? -16.375 -16.875 -1.983 1 97.69 162 LEU A N 1
ATOM 1306 C CA . LEU A 1 162 ? -15.32 -16.344 -1.121 1 97.69 162 LEU A CA 1
ATOM 1307 C C . LEU A 1 162 ? -14.617 -15.164 -1.789 1 97.69 162 LEU A C 1
ATOM 1309 O O . LEU A 1 162 ? -14.422 -14.117 -1.169 1 97.69 162 LEU A O 1
ATOM 1313 N N . ILE A 1 163 ? -14.203 -15.289 -3.047 1 96.38 163 ILE A N 1
ATOM 1314 C CA . ILE A 1 163 ? -13.383 -14.312 -3.762 1 96.38 163 ILE A CA 1
ATOM 1315 C C . ILE A 1 163 ? -14.234 -13.102 -4.133 1 96.38 163 ILE A C 1
ATOM 1317 O O . ILE A 1 163 ? -13.883 -11.969 -3.812 1 96.38 163 ILE A O 1
ATOM 1321 N N . TYR A 1 164 ? -15.406 -13.359 -4.75 1 93.81 164 TYR A N 1
ATOM 1322 C CA . TYR A 1 164 ? -16.156 -12.266 -5.367 1 93.81 164 TYR A CA 1
ATOM 1323 C C . TYR A 1 164 ? -17.172 -11.68 -4.395 1 93.81 164 TYR A C 1
ATOM 1325 O O . TYR A 1 164 ? -17.062 -10.508 -4.02 1 93.81 164 TYR A O 1
ATOM 1333 N N . SER A 1 165 ? -18.031 -12.516 -3.906 1 93.31 165 SER A N 1
ATOM 1334 C CA . SER A 1 165 ? -19.109 -12.008 -3.061 1 93.31 165 SER A CA 1
ATOM 1335 C C . SER A 1 165 ? -18.562 -11.461 -1.747 1 93.31 165 SER A C 1
ATOM 1337 O O . SER A 1 165 ? -19 -10.406 -1.284 1 93.31 165 SER A O 1
ATOM 1339 N N . ASP A 1 166 ? -17.594 -12.109 -1.123 1 93.69 166 ASP A N 1
ATOM 1340 C CA . ASP A 1 166 ? -17.125 -11.711 0.197 1 93.69 166 ASP A CA 1
ATOM 1341 C C . ASP A 1 166 ? -15.992 -10.688 0.084 1 93.69 166 ASP A C 1
ATOM 1343 O O . ASP A 1 166 ? -16.125 -9.555 0.549 1 93.69 166 ASP A O 1
ATOM 1347 N N . ILE A 1 167 ? -15.023 -11.008 -0.659 1 93.06 167 ILE A N 1
ATOM 1348 C CA . ILE A 1 167 ? -13.82 -10.188 -0.606 1 93.06 167 ILE A CA 1
ATOM 1349 C C . ILE A 1 167 ? -13.945 -9.023 -1.583 1 93.06 167 ILE A C 1
ATOM 1351 O O . ILE A 1 167 ? -13.867 -7.859 -1.184 1 93.06 167 ILE A O 1
ATOM 1355 N N . LYS A 1 168 ? -14.234 -9.227 -2.859 1 92.06 168 LYS A N 1
ATOM 1356 C CA . LYS A 1 168 ? -14.195 -8.172 -3.869 1 92.06 168 LYS A CA 1
ATOM 1357 C C . LYS A 1 168 ? -15.383 -7.23 -3.723 1 92.06 168 LYS A C 1
ATOM 1359 O O . LYS A 1 168 ? -15.273 -6.035 -3.994 1 92.06 168 LYS A O 1
ATOM 1364 N N . GLU A 1 169 ? -16.516 -7.742 -3.283 1 91.25 169 GLU A N 1
ATOM 1365 C CA . GLU A 1 169 ? -17.719 -6.91 -3.217 1 91.25 169 GLU A CA 1
ATOM 1366 C C . GLU A 1 169 ? -17.906 -6.312 -1.823 1 91.25 169 GLU A C 1
ATOM 1368 O O . GLU A 1 169 ? -18.406 -5.195 -1.682 1 91.25 169 GLU A O 1
ATOM 1373 N N . LYS A 1 170 ? -17.531 -7.086 -0.764 1 90 170 LYS A N 1
ATOM 1374 C CA . LYS A 1 170 ? -17.812 -6.629 0.594 1 90 170 LYS A CA 1
ATOM 1375 C C . LYS A 1 170 ? -16.531 -6.23 1.316 1 90 170 LYS A C 1
ATOM 1377 O O . LYS A 1 170 ? -16.578 -5.555 2.346 1 90 170 LYS A O 1
ATOM 1382 N N . GLY A 1 171 ? -15.43 -6.645 0.829 1 88.88 171 GLY A N 1
ATOM 1383 C CA . GLY A 1 171 ? -14.164 -6.328 1.469 1 88.88 171 GLY A CA 1
ATOM 1384 C C . GLY A 1 171 ? -13.906 -7.145 2.723 1 88.88 171 GLY A C 1
ATOM 1385 O O . GLY A 1 171 ? -13.141 -6.727 3.596 1 88.88 171 GLY A O 1
ATOM 1386 N N . THR A 1 172 ? -14.547 -8.305 2.863 1 93.19 172 THR A N 1
ATOM 1387 C CA . THR A 1 172 ? -14.414 -9.125 4.066 1 93.19 172 THR A CA 1
ATOM 1388 C C . THR A 1 172 ? -14.047 -10.555 3.703 1 93.19 172 THR A C 1
ATOM 1390 O O . THR A 1 172 ? -14.344 -11.023 2.6 1 93.19 172 THR A O 1
ATOM 1393 N N . VAL A 1 173 ? -13.422 -11.234 4.672 1 96.88 173 VAL A N 1
ATOM 1394 C CA . VAL A 1 173 ? -13.031 -12.625 4.484 1 96.88 173 VAL A CA 1
ATOM 1395 C C . VAL A 1 173 ? -13.93 -13.531 5.316 1 96.88 173 VAL A C 1
ATOM 1397 O O . VAL A 1 173 ? -14.078 -13.336 6.523 1 96.88 173 VAL A O 1
ATOM 1400 N N . ASP A 1 174 ? -14.578 -14.461 4.676 1 97.94 174 ASP A N 1
ATOM 1401 C CA . ASP A 1 174 ? -15.312 -15.516 5.367 1 97.94 174 ASP A CA 1
ATOM 1402 C C . ASP A 1 174 ? -14.375 -16.641 5.789 1 97.94 174 ASP A C 1
ATOM 1404 O O . ASP A 1 174 ? -14.125 -17.578 5.012 1 97.94 174 ASP A O 1
ATOM 1408 N N . HIS A 1 175 ? -13.969 -16.641 6.98 1 98.19 175 HIS A N 1
ATOM 1409 C CA . HIS A 1 175 ? -12.969 -17.562 7.504 1 98.19 175 HIS A CA 1
ATOM 1410 C C . HIS A 1 175 ? -13.453 -19.016 7.434 1 98.19 175 HIS A C 1
ATOM 1412 O O . HIS A 1 175 ? -12.695 -19.906 7.066 1 98.19 175 HIS A O 1
ATOM 1418 N N . ASP A 1 176 ? -14.719 -19.203 7.828 1 98.44 176 ASP A N 1
ATOM 1419 C CA . ASP A 1 176 ? -15.273 -20.562 7.859 1 98.44 176 ASP A CA 1
ATOM 1420 C C . ASP A 1 176 ? -15.367 -21.156 6.457 1 98.44 176 ASP A C 1
ATOM 1422 O O . ASP A 1 176 ? -15.086 -22.328 6.258 1 98.44 176 ASP A O 1
ATOM 1426 N N . LEU A 1 177 ? -15.805 -20.312 5.562 1 98.69 177 LEU A N 1
ATOM 1427 C CA . LEU A 1 177 ? -15.898 -20.781 4.184 1 98.69 177 LEU A CA 1
ATOM 1428 C C . LEU A 1 177 ? -14.516 -21.141 3.637 1 98.69 177 LEU A C 1
ATOM 1430 O O . LEU A 1 177 ? -14.367 -22.156 2.953 1 98.69 177 LEU A O 1
ATOM 1434 N N . TYR A 1 178 ? -13.492 -20.406 3.924 1 98.75 178 TYR A N 1
ATOM 1435 C CA . TYR A 1 178 ? -12.125 -20.703 3.5 1 98.75 178 TYR A CA 1
ATOM 1436 C C . TYR A 1 178 ? -11.656 -22.031 4.059 1 98.75 178 TYR A C 1
ATOM 1438 O O . TYR A 1 178 ? -11.141 -22.875 3.316 1 98.75 178 TYR A O 1
ATOM 1446 N N . HIS A 1 179 ? -11.898 -22.219 5.328 1 98.81 179 HIS A N 1
ATOM 1447 C CA . HIS A 1 179 ? -11.508 -23.469 5.969 1 98.81 179 HIS A CA 1
ATOM 1448 C C . HIS A 1 179 ? -12.258 -24.656 5.375 1 98.81 179 HIS A C 1
ATOM 1450 O O . HIS A 1 179 ? -11.688 -25.734 5.195 1 98.81 179 HIS A O 1
ATOM 1456 N N . LYS A 1 180 ? -13.523 -24.406 5.105 1 98.81 180 LYS A N 1
ATOM 1457 C CA . LYS A 1 180 ? -14.336 -25.469 4.52 1 98.81 180 LYS A CA 1
ATOM 1458 C C . LYS A 1 180 ? -13.797 -25.875 3.152 1 98.81 180 LYS A C 1
ATOM 1460 O O . LYS A 1 180 ? -13.773 -27.062 2.824 1 98.81 180 LYS A O 1
ATOM 1465 N N . ILE A 1 181 ? -13.391 -24.953 2.342 1 98.81 181 ILE A N 1
ATOM 1466 C CA . ILE A 1 181 ? -12.836 -25.219 1.021 1 98.81 181 ILE A CA 1
ATOM 1467 C C . ILE A 1 181 ? -11.578 -26.078 1.155 1 98.81 181 ILE A C 1
ATOM 1469 O O . ILE A 1 181 ? -11.438 -27.109 0.487 1 98.81 181 ILE A O 1
ATOM 1473 N N . LEU A 1 182 ? -10.656 -25.688 2.061 1 98.88 182 LEU A N 1
ATOM 1474 C CA . LEU A 1 182 ? -9.422 -26.422 2.277 1 98.88 182 LEU A CA 1
ATOM 147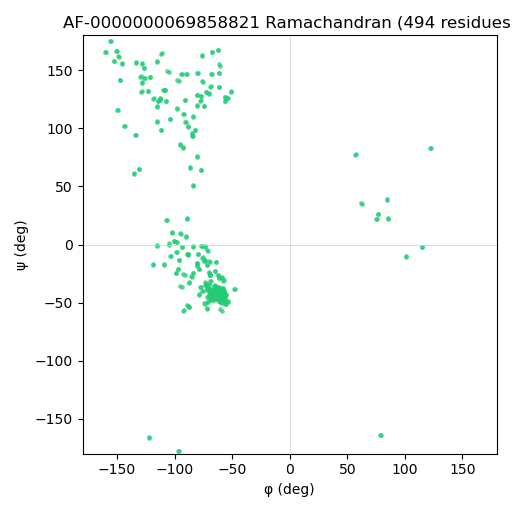5 C C . LEU A 1 182 ? -9.711 -27.844 2.773 1 98.88 182 LEU A C 1
ATOM 1477 O O . LEU A 1 182 ? -9.125 -28.812 2.277 1 98.88 182 LEU A O 1
ATOM 1481 N N . GLN A 1 183 ? -10.609 -27.859 3.715 1 98.81 183 GLN A N 1
ATOM 1482 C CA . GLN A 1 183 ? -10.977 -29.156 4.293 1 98.81 183 GLN A CA 1
ATOM 1483 C C . GLN A 1 183 ? -11.539 -30.094 3.23 1 98.81 183 GLN A C 1
ATOM 1485 O O . GLN A 1 183 ? -11.188 -31.281 3.188 1 98.81 183 GLN A O 1
ATOM 1490 N N . THR A 1 184 ? -12.438 -29.594 2.408 1 98.88 184 THR A N 1
ATOM 1491 C CA . THR A 1 184 ? -13.07 -30.391 1.368 1 98.88 184 THR A CA 1
ATOM 1492 C C . THR A 1 184 ? -12.031 -30.906 0.37 1 98.88 184 THR A C 1
ATOM 1494 O O . THR A 1 184 ? -12.031 -32.094 0.013 1 98.88 184 THR A O 1
ATOM 1497 N N . MET A 1 185 ? -11.133 -30.047 -0.056 1 98.88 185 MET A N 1
ATOM 1498 C CA . MET A 1 185 ? -10.078 -30.438 -0.982 1 98.88 185 MET A CA 1
ATOM 1499 C C . MET A 1 185 ? -9.195 -31.531 -0.374 1 98.88 185 MET A C 1
ATOM 1501 O O . MET A 1 185 ? -8.82 -32.469 -1.057 1 98.88 185 MET A O 1
ATOM 1505 N N . HIS A 1 186 ? -8.875 -31.359 0.894 1 98.75 186 HIS A N 1
ATOM 1506 C CA . HIS A 1 186 ? -8.016 -32.312 1.591 1 98.75 186 HIS A CA 1
ATOM 1507 C C . HIS A 1 186 ? -8.75 -33.625 1.852 1 98.75 186 HIS A C 1
ATOM 1509 O O . HIS A 1 186 ? -8.281 -34.688 1.445 1 98.75 186 HIS A O 1
ATOM 1515 N N . ASP A 1 187 ? -9.875 -33.562 2.484 1 98.69 187 ASP A N 1
ATOM 1516 C CA . ASP A 1 187 ? -10.516 -34.75 3.033 1 98.69 187 ASP A CA 1
ATOM 1517 C C . ASP A 1 187 ? -11.242 -35.562 1.944 1 98.69 187 ASP A C 1
ATOM 1519 O O . ASP A 1 187 ? -11.242 -36.781 1.957 1 98.69 187 ASP A O 1
ATOM 1523 N N . LYS A 1 188 ? -11.938 -34.844 1.084 1 98.62 188 LYS A N 1
ATOM 1524 C CA . LYS A 1 188 ? -12.789 -35.5 0.102 1 98.62 188 LYS A CA 1
ATOM 1525 C C . LYS A 1 188 ? -12.008 -35.844 -1.169 1 98.62 188 LYS A C 1
ATOM 1527 O O . LYS A 1 188 ? -12.258 -36.844 -1.812 1 98.62 188 LYS A O 1
ATOM 1532 N N . TYR A 1 189 ? -11.047 -35.031 -1.521 1 98.44 189 TYR A N 1
ATOM 1533 C CA . TYR A 1 189 ? -10.406 -35.219 -2.82 1 98.44 189 TYR A CA 1
ATOM 1534 C C . TYR A 1 189 ? -8.945 -35.594 -2.654 1 98.44 189 TYR A C 1
ATOM 1536 O O . TYR A 1 189 ? -8.227 -35.75 -3.643 1 98.44 189 TYR A O 1
ATOM 1544 N N . GLY A 1 190 ? -8.5 -35.688 -1.447 1 97.94 190 GLY A N 1
ATOM 1545 C CA . GLY A 1 190 ? -7.219 -36.312 -1.129 1 97.94 190 GLY A CA 1
ATOM 1546 C C . GLY A 1 190 ? -6.031 -35.406 -1.46 1 97.94 190 GLY A C 1
ATOM 1547 O O . GLY A 1 190 ? -4.945 -35.906 -1.769 1 97.94 190 GLY A O 1
ATOM 1548 N N . CYS A 1 191 ? -6.207 -34.156 -1.469 1 98.31 191 CYS A N 1
ATOM 1549 C CA . CYS A 1 191 ? -5.109 -33.219 -1.738 1 98.31 191 CYS A CA 1
ATOM 1550 C C . CYS A 1 191 ? -4.32 -32.938 -0.469 1 98.31 191 CYS A C 1
ATOM 1552 O O . CYS A 1 191 ? -4.785 -32.188 0.403 1 98.31 191 CYS A O 1
ATOM 1554 N N . ASN A 1 192 ? -3.145 -33.406 -0.421 1 98.5 192 ASN A N 1
ATOM 1555 C CA . ASN A 1 192 ? -2.281 -33.156 0.728 1 98.5 192 ASN A CA 1
ATOM 1556 C C . ASN A 1 192 ? -1.777 -31.719 0.74 1 98.5 192 ASN A C 1
ATOM 1558 O O . ASN A 1 192 ? -1.438 -31.188 1.797 1 98.5 192 ASN A O 1
ATOM 1562 N N . VAL A 1 193 ? -1.537 -31.156 -0.445 1 98.81 193 VAL A N 1
ATOM 1563 C CA . VAL A 1 193 ? -1.107 -29.781 -0.639 1 98.81 193 VAL A CA 1
ATOM 1564 C C . VAL A 1 193 ? -2.094 -29.047 -1.553 1 98.81 193 VAL A C 1
ATOM 1566 O O . VAL A 1 193 ? -2.533 -29.609 -2.564 1 98.81 193 VAL A O 1
ATOM 1569 N N . ILE A 1 194 ? -2.525 -27.844 -1.149 1 98.88 194 ILE A N 1
ATOM 1570 C CA . ILE A 1 194 ? -3.494 -27.062 -1.912 1 98.88 194 ILE A CA 1
ATOM 1571 C C . ILE A 1 194 ? -2.869 -25.734 -2.34 1 98.88 194 ILE A C 1
ATOM 1573 O O . ILE A 1 194 ? -2.293 -25.031 -1.517 1 98.88 194 ILE A O 1
ATOM 1577 N N . LEU A 1 195 ? -2.879 -25.422 -3.609 1 98.88 195 LEU A N 1
ATOM 1578 C CA . LEU A 1 195 ? -2.361 -24.188 -4.172 1 98.88 195 LEU A CA 1
ATOM 1579 C C . LEU A 1 195 ? -3.459 -23.125 -4.254 1 98.88 195 LEU A C 1
ATOM 1581 O O . LEU A 1 195 ? -4.523 -23.375 -4.82 1 98.88 195 LEU A O 1
ATOM 1585 N N . LEU A 1 196 ? -3.229 -22 -3.668 1 98.81 196 LEU A N 1
ATOM 1586 C CA . LEU A 1 196 ? -4.148 -20.875 -3.691 1 98.81 196 LEU A CA 1
ATOM 1587 C C . LEU A 1 196 ? -3.951 -20.031 -4.949 1 98.81 196 LEU A C 1
ATOM 1589 O O . LEU A 1 196 ? -3.16 -19.094 -4.953 1 98.81 196 LEU A O 1
ATOM 1593 N N . GLY A 1 197 ? -4.727 -20.281 -5.926 1 98.38 197 GLY A N 1
ATOM 1594 C CA . GLY A 1 197 ? -4.5 -19.734 -7.25 1 98.38 197 GLY A CA 1
ATOM 1595 C C . GLY A 1 197 ? -5.168 -18.391 -7.465 1 98.38 197 GLY A C 1
ATOM 1596 O O . GLY A 1 197 ? -5.516 -18.031 -8.594 1 98.38 197 GLY A O 1
ATOM 1597 N N . CYS A 1 198 ? -5.465 -17.688 -6.449 1 97.75 198 CYS A N 1
ATOM 1598 C CA . CYS A 1 198 ? -5.996 -16.328 -6.488 1 97.75 198 CYS A CA 1
ATOM 1599 C C . CYS A 1 198 ? -5.508 -15.516 -5.293 1 97.75 198 CYS A C 1
ATOM 1601 O O . CYS A 1 198 ? -5.453 -16.031 -4.172 1 97.75 198 CYS A O 1
ATOM 1603 N N . THR A 1 199 ? -5.219 -14.25 -5.555 1 97.88 199 THR A N 1
ATOM 1604 C CA . THR A 1 199 ? -4.633 -13.438 -4.496 1 97.88 199 THR A CA 1
ATOM 1605 C C . THR A 1 199 ? -5.656 -13.148 -3.4 1 97.88 199 THR A C 1
ATOM 1607 O O . THR A 1 199 ? -5.289 -12.938 -2.244 1 97.88 199 THR A O 1
ATOM 1610 N N . GLU A 1 200 ? -6.938 -13.195 -3.66 1 97.81 200 GLU A N 1
ATOM 1611 C CA . GLU A 1 200 ? -7.977 -13.125 -2.639 1 97.81 200 GLU A CA 1
ATOM 1612 C C . GLU A 1 200 ? -7.898 -14.32 -1.689 1 97.81 200 GLU A C 1
ATOM 1614 O O . GLU A 1 200 ? -8.188 -14.188 -0.498 1 97.81 200 GLU A O 1
ATOM 1619 N N . LEU A 1 201 ? -7.578 -15.461 -2.234 1 98.56 201 LEU A N 1
ATOM 1620 C CA . LEU A 1 201 ? -7.367 -16.641 -1.402 1 98.56 201 LEU A CA 1
ATOM 1621 C C . LEU A 1 201 ? -6.145 -16.453 -0.508 1 98.56 201 LEU A C 1
ATOM 1623 O O . LEU A 1 201 ? -6.129 -16.938 0.63 1 98.56 201 LEU A O 1
ATOM 1627 N N . SER A 1 202 ? -5.102 -15.828 -1.062 1 98.62 202 SER A N 1
ATOM 1628 C CA . SER A 1 202 ? -3.945 -15.477 -0.245 1 98.62 202 SER A CA 1
ATOM 1629 C C . SER A 1 202 ? -4.34 -14.578 0.919 1 98.62 202 SER A C 1
ATOM 1631 O O . SER A 1 202 ? -3.828 -14.727 2.029 1 98.62 202 SER A O 1
ATOM 1633 N N . LEU A 1 203 ? -5.188 -13.57 0.618 1 98.5 203 LEU A N 1
ATOM 1634 C CA . LEU A 1 203 ? -5.719 -12.727 1.682 1 98.5 203 LEU A CA 1
ATOM 1635 C C . LEU A 1 203 ? -6.449 -13.562 2.727 1 98.5 203 LEU A C 1
ATOM 1637 O O . LEU A 1 203 ? -6.285 -13.344 3.93 1 98.5 203 LEU A O 1
ATOM 1641 N N . ALA A 1 204 ? -7.289 -14.508 2.285 1 98.38 204 ALA A N 1
ATOM 1642 C CA . ALA A 1 204 ? -8 -15.398 3.195 1 98.38 204 ALA A CA 1
ATOM 1643 C C . ALA A 1 204 ? -7.027 -16.188 4.066 1 98.38 204 ALA A C 1
ATOM 1645 O O . ALA A 1 204 ? -7.25 -16.344 5.27 1 98.38 204 ALA A O 1
ATOM 1646 N N . GLN A 1 205 ? -5.988 -16.672 3.436 1 98.69 205 GLN A N 1
ATOM 1647 C CA . GLN A 1 205 ? -4.957 -17.406 4.172 1 98.69 205 GLN A CA 1
ATOM 1648 C C . GLN A 1 205 ? -4.316 -16.516 5.238 1 98.69 205 GLN A C 1
ATOM 1650 O O . GLN A 1 205 ? -4.035 -16.984 6.348 1 98.69 205 GLN A O 1
ATOM 1655 N N . GLU A 1 206 ? -4.023 -15.305 4.902 1 97.88 206 GLU A N 1
ATOM 1656 C CA . GLU A 1 206 ? -3.441 -14.367 5.855 1 97.88 206 GLU A CA 1
ATOM 1657 C C . GLU A 1 206 ? -4.363 -14.148 7.051 1 97.88 206 GLU A C 1
ATOM 1659 O O . GLU A 1 206 ? -3.904 -14.07 8.195 1 97.88 206 GLU A O 1
ATOM 1664 N N . LYS A 1 207 ? -5.652 -14.008 6.805 1 97.5 207 LYS A N 1
ATOM 1665 C CA . LYS A 1 207 ? -6.621 -13.633 7.832 1 97.5 207 LYS A CA 1
ATOM 1666 C C . LYS A 1 207 ? -7.082 -14.844 8.633 1 97.5 207 LYS A C 1
ATOM 1668 O O . LYS A 1 207 ? -7.555 -14.711 9.758 1 97.5 207 LYS A O 1
ATOM 1673 N N . ALA A 1 208 ? -6.977 -16.016 8.023 1 98.12 208 ALA A N 1
ATOM 1674 C CA . ALA A 1 208 ? -7.461 -17.234 8.664 1 98.12 208 ALA A CA 1
ATOM 1675 C C . ALA A 1 208 ? -6.445 -18.359 8.523 1 98.12 208 ALA A C 1
ATOM 1677 O O . ALA A 1 208 ? -6.766 -19.438 8.008 1 98.12 208 ALA A O 1
ATOM 1678 N N . PRO A 1 209 ? -5.316 -18.109 9.078 1 97.81 209 PRO A N 1
ATOM 1679 C CA . PRO A 1 209 ? -4.23 -19.078 8.914 1 97.81 209 PRO A CA 1
ATOM 1680 C C . PRO A 1 209 ? -4.41 -20.312 9.789 1 97.81 209 PRO A C 1
ATOM 1682 O O . PRO A 1 209 ? -3.693 -21.297 9.625 1 97.81 209 PRO A O 1
ATOM 1685 N N . ASP A 1 210 ? -5.34 -20.266 10.719 1 98.19 210 ASP A N 1
ATOM 1686 C CA . ASP A 1 210 ? -5.453 -21.281 11.758 1 98.19 210 ASP A CA 1
ATOM 1687 C C . ASP A 1 210 ? -6.176 -22.531 11.242 1 98.19 210 ASP A C 1
ATOM 1689 O O . ASP A 1 210 ? -7.328 -22.781 11.594 1 98.19 210 ASP A O 1
ATOM 1693 N N . HIS A 1 211 ? -5.578 -23.312 10.5 1 98.44 211 HIS A N 1
ATOM 1694 C CA . HIS A 1 211 ? -6.027 -24.594 9.969 1 98.44 211 HIS A CA 1
ATOM 1695 C C . HIS A 1 211 ? -4.855 -25.562 9.773 1 98.44 211 HIS A C 1
ATOM 1697 O O . HIS A 1 211 ? -3.701 -25.125 9.688 1 98.44 211 HIS A O 1
ATOM 1703 N N . PRO A 1 212 ? -5.094 -26.875 9.656 1 98.44 212 PRO A N 1
ATOM 1704 C CA . PRO A 1 212 ? -3.996 -27.844 9.641 1 98.44 212 PRO A CA 1
ATOM 1705 C C . PRO A 1 212 ? -3.537 -28.203 8.227 1 98.44 212 PRO A C 1
ATOM 1707 O O . PRO A 1 212 ? -2.705 -29.094 8.055 1 98.44 212 PRO A O 1
ATOM 1710 N N . TYR A 1 213 ? -3.957 -27.562 7.195 1 98.75 213 TYR A N 1
ATOM 1711 C CA . TYR A 1 213 ? -3.721 -27.984 5.82 1 98.75 213 TYR A CA 1
ATOM 1712 C C . TYR A 1 213 ? -2.473 -27.328 5.25 1 98.75 213 TYR A C 1
ATOM 1714 O O . TYR A 1 213 ? -2.154 -26.188 5.598 1 98.75 213 TYR A O 1
ATOM 1722 N N . ASN A 1 214 ? -1.774 -28.047 4.383 1 98.75 214 ASN A N 1
ATOM 1723 C CA . ASN A 1 214 ? -0.633 -27.484 3.664 1 98.75 214 ASN A CA 1
ATOM 1724 C C . ASN A 1 214 ? -1.077 -26.656 2.459 1 98.75 214 ASN A C 1
ATOM 1726 O O . ASN A 1 214 ? -1.854 -27.141 1.63 1 98.75 214 ASN A O 1
ATOM 1730 N N . VAL A 1 215 ? -0.561 -25.453 2.396 1 98.81 215 VAL A N 1
ATOM 1731 C CA . VAL A 1 215 ? -0.967 -24.609 1.279 1 98.81 215 VAL A CA 1
ATOM 1732 C C . VAL A 1 215 ? 0.269 -24.047 0.573 1 98.81 215 VAL A C 1
ATOM 1734 O O . VAL A 1 215 ? 1.294 -23.797 1.211 1 98.81 215 VAL A O 1
ATOM 1737 N N . ILE A 1 216 ? 0.271 -24 -0.722 1 98.88 216 ILE A N 1
ATOM 1738 C CA . ILE A 1 216 ? 1.143 -23.172 -1.55 1 98.88 216 ILE A CA 1
ATOM 1739 C C . ILE A 1 216 ? 0.458 -21.844 -1.851 1 98.88 216 ILE A C 1
ATOM 1741 O O . ILE A 1 216 ? -0.56 -21.797 -2.547 1 98.88 216 ILE A O 1
ATOM 1745 N N . ASP A 1 217 ? 0.987 -20.797 -1.322 1 98.88 217 ASP A N 1
ATOM 1746 C CA . ASP A 1 217 ? 0.404 -19.469 -1.439 1 98.88 217 ASP A CA 1
ATOM 1747 C C . ASP A 1 217 ? 1.279 -18.562 -2.299 1 98.88 217 ASP A C 1
ATOM 1749 O O . ASP A 1 217 ? 2.23 -17.953 -1.8 1 98.88 217 ASP A O 1
ATOM 1753 N N . PRO A 1 218 ? 0.922 -18.422 -3.525 1 98.81 218 PRO A N 1
ATOM 1754 C CA . PRO A 1 218 ? 1.776 -17.688 -4.465 1 98.81 218 PRO A CA 1
ATOM 1755 C C . PRO A 1 218 ? 2.072 -16.266 -4.012 1 98.81 218 PRO A C 1
ATOM 1757 O O . PRO A 1 218 ? 3.197 -15.781 -4.168 1 98.81 218 PRO A O 1
ATOM 1760 N N . GLN A 1 219 ? 1.11 -15.562 -3.467 1 98.81 219 GLN A N 1
ATOM 1761 C CA . GLN A 1 219 ? 1.348 -14.195 -3.016 1 98.81 219 GLN A CA 1
ATOM 1762 C C . GLN A 1 219 ? 2.35 -14.164 -1.863 1 98.81 219 GLN A C 1
ATOM 1764 O O . GLN A 1 219 ? 3.221 -13.289 -1.816 1 98.81 219 GLN A O 1
ATOM 1769 N N . SER A 1 220 ? 2.164 -15.039 -0.938 1 98.75 220 SER A N 1
ATOM 1770 C CA . SER A 1 220 ? 3.096 -15.133 0.181 1 98.75 220 SER A CA 1
ATOM 1771 C C . SER A 1 220 ? 4.508 -15.438 -0.301 1 98.75 220 SER A C 1
ATOM 1773 O O . SER A 1 220 ? 5.477 -14.844 0.181 1 98.75 220 SER A O 1
ATOM 1775 N N . ILE A 1 221 ? 4.602 -16.328 -1.22 1 98.88 221 ILE A N 1
ATOM 1776 C CA . ILE A 1 221 ? 5.883 -16.781 -1.749 1 98.88 221 ILE A CA 1
ATOM 1777 C C . ILE A 1 221 ? 6.559 -15.633 -2.502 1 98.88 221 ILE A C 1
ATOM 1779 O O . ILE A 1 221 ? 7.746 -15.359 -2.299 1 98.88 221 ILE A O 1
ATOM 1783 N N . ILE A 1 222 ? 5.836 -14.969 -3.361 1 98.81 222 ILE A N 1
ATOM 1784 C CA . ILE A 1 222 ? 6.449 -13.906 -4.152 1 98.81 222 ILE A CA 1
ATOM 1785 C C . ILE A 1 222 ? 6.801 -12.727 -3.246 1 98.81 222 ILE A C 1
ATOM 1787 O O . ILE A 1 222 ? 7.723 -11.961 -3.539 1 98.81 222 ILE A O 1
ATOM 1791 N N . ALA A 1 223 ? 6.121 -12.508 -2.119 1 98.81 223 ALA A N 1
ATOM 1792 C CA . ALA A 1 223 ? 6.516 -11.508 -1.13 1 98.81 223 ALA A CA 1
ATOM 1793 C C . ALA A 1 223 ? 7.914 -11.797 -0.589 1 98.81 223 ALA A C 1
ATOM 1795 O O . ALA A 1 223 ? 8.766 -10.906 -0.545 1 98.81 223 ALA A O 1
ATOM 1796 N N . ASP A 1 224 ? 8.125 -13.039 -0.205 1 98.81 224 ASP A N 1
ATOM 1797 C CA . ASP A 1 224 ? 9.445 -13.43 0.29 1 98.81 224 ASP A CA 1
ATOM 1798 C C . ASP A 1 224 ? 10.508 -13.242 -0.785 1 98.81 224 ASP A C 1
ATOM 1800 O O . ASP A 1 224 ? 11.617 -12.781 -0.496 1 98.81 224 ASP A O 1
ATOM 1804 N N . VAL A 1 225 ? 10.156 -13.617 -2.006 1 98.88 225 VAL A N 1
ATOM 1805 C CA . VAL A 1 225 ? 11.078 -13.477 -3.127 1 98.88 225 VAL A CA 1
ATOM 1806 C C . VAL A 1 225 ? 11.391 -12 -3.352 1 98.88 225 VAL A C 1
ATOM 1808 O O . VAL A 1 225 ? 12.555 -11.633 -3.566 1 98.88 225 VAL A O 1
ATOM 1811 N N . SER A 1 226 ? 10.422 -11.148 -3.33 1 98.88 226 SER A N 1
ATOM 1812 C CA . SER A 1 226 ? 10.602 -9.711 -3.508 1 98.88 226 SER A CA 1
ATOM 1813 C C . SER A 1 226 ? 11.547 -9.141 -2.457 1 98.88 226 SER A C 1
ATOM 1815 O O . SER A 1 226 ? 12.414 -8.328 -2.777 1 98.88 226 SER A O 1
ATOM 1817 N N . ILE A 1 227 ? 11.336 -9.539 -1.188 1 98.81 227 ILE A N 1
ATOM 1818 C CA . ILE A 1 227 ? 12.188 -9.078 -0.098 1 98.81 227 ILE A CA 1
ATOM 1819 C C . ILE A 1 227 ? 13.633 -9.484 -0.365 1 98.81 227 ILE A C 1
ATOM 1821 O O . ILE A 1 227 ? 14.539 -8.656 -0.292 1 98.81 227 ILE A O 1
ATOM 1825 N N . GLU A 1 228 ? 13.797 -10.75 -0.711 1 98.88 228 GLU A N 1
ATOM 1826 C CA . GLU A 1 228 ? 15.133 -11.273 -0.992 1 98.88 228 GLU A CA 1
ATOM 1827 C C . GLU A 1 228 ? 15.82 -10.477 -2.096 1 98.88 228 GLU A C 1
ATOM 1829 O O . GLU A 1 228 ? 16.953 -10.031 -1.931 1 98.88 228 GLU A O 1
ATOM 1834 N N . LEU A 1 229 ? 15.109 -10.305 -3.172 1 98.94 229 LEU A N 1
ATOM 1835 C CA . LEU A 1 229 ? 15.688 -9.672 -4.352 1 98.94 229 LEU A CA 1
ATOM 1836 C C . LEU A 1 229 ? 15.961 -8.195 -4.09 1 98.94 229 LEU A C 1
ATOM 1838 O O . LEU A 1 229 ? 17.016 -7.68 -4.469 1 98.94 229 LEU A O 1
ATOM 1842 N N . ALA A 1 230 ? 15.055 -7.504 -3.467 1 98.81 230 ALA A N 1
ATOM 1843 C CA . ALA A 1 230 ? 15.219 -6.086 -3.166 1 98.81 230 ALA A CA 1
ATOM 1844 C C . ALA A 1 230 ? 16.453 -5.852 -2.305 1 98.81 230 ALA A C 1
ATOM 1846 O O . ALA A 1 230 ? 17.219 -4.906 -2.539 1 98.81 230 ALA A O 1
ATOM 1847 N N . LEU A 1 231 ? 16.641 -6.711 -1.304 1 98.56 231 LEU A N 1
ATOM 1848 C CA . LEU A 1 231 ? 17.781 -6.555 -0.391 1 98.56 231 LEU A CA 1
ATOM 1849 C C . LEU A 1 231 ? 19.094 -6.859 -1.095 1 98.56 231 LEU A C 1
ATOM 1851 O O . LEU A 1 231 ? 20.094 -6.18 -0.871 1 98.56 231 LEU A O 1
ATOM 1855 N N . LYS A 1 232 ? 19.109 -7.883 -1.945 1 98.75 232 LYS A N 1
ATOM 1856 C CA . LYS A 1 232 ? 20.312 -8.195 -2.713 1 98.75 232 LYS A CA 1
ATOM 1857 C C . LYS A 1 232 ? 20.688 -7.043 -3.637 1 98.75 232 LYS A C 1
ATOM 1859 O O . LYS A 1 232 ? 21.859 -6.676 -3.727 1 98.75 232 LYS A O 1
ATOM 1864 N N . ILE A 1 233 ? 19.734 -6.516 -4.285 1 98.75 233 ILE A N 1
ATOM 1865 C CA . ILE A 1 233 ? 19.953 -5.438 -5.242 1 98.75 233 ILE A CA 1
ATOM 1866 C C . ILE A 1 233 ? 20.422 -4.18 -4.508 1 98.75 233 ILE A C 1
ATOM 1868 O O . ILE A 1 233 ? 21.359 -3.508 -4.941 1 98.75 233 ILE A O 1
ATOM 1872 N N . ARG A 1 234 ? 19.766 -3.861 -3.363 1 97.38 234 ARG A N 1
ATOM 1873 C CA . ARG A 1 234 ? 20.156 -2.736 -2.525 1 97.38 234 ARG A CA 1
ATOM 1874 C C . ARG A 1 234 ? 21.609 -2.879 -2.074 1 97.38 234 ARG A C 1
ATOM 1876 O O . ARG A 1 234 ? 22.328 -1.881 -1.924 1 97.38 234 ARG A O 1
ATOM 1883 N N . ASN A 1 235 ? 22.062 -4.074 -1.912 1 97.62 235 ASN A N 1
ATOM 1884 C CA . ASN A 1 235 ? 23.422 -4.348 -1.446 1 97.62 235 ASN A CA 1
ATOM 1885 C C . ASN A 1 235 ? 24.406 -4.461 -2.609 1 97.62 235 ASN A C 1
ATOM 1887 O O . ASN A 1 235 ? 25.516 -4.953 -2.439 1 97.62 235 ASN A O 1
ATOM 1891 N N . GLY A 1 236 ? 23.938 -4.164 -3.826 1 97.94 236 GLY A N 1
ATOM 1892 C CA . GLY A 1 236 ? 24.891 -3.955 -4.91 1 97.94 236 GLY A CA 1
ATOM 1893 C C . GLY A 1 236 ? 24.781 -5 -6.004 1 97.94 236 GLY A C 1
ATOM 1894 O O . GLY A 1 236 ? 25.484 -4.914 -7.02 1 97.94 236 GLY A O 1
ATOM 1895 N N . MET A 1 237 ? 23.922 -5.938 -5.828 1 98.5 237 MET A N 1
ATOM 1896 C CA . MET A 1 237 ? 23.781 -6.953 -6.871 1 98.5 237 MET A CA 1
ATOM 1897 C C . MET A 1 237 ? 23.016 -6.406 -8.07 1 98.5 237 MET A C 1
ATOM 1899 O O . MET A 1 237 ? 22.047 -5.656 -7.906 1 98.5 237 MET A O 1
ATOM 1903 N N . ASP A 1 238 ? 23.484 -6.777 -9.227 1 98.5 238 ASP A N 1
ATOM 1904 C CA . ASP A 1 238 ? 22.766 -6.418 -10.445 1 98.5 238 ASP A CA 1
ATOM 1905 C C . ASP A 1 238 ? 21.359 -7.027 -10.453 1 98.5 238 ASP A C 1
ATOM 1907 O O . ASP A 1 238 ? 21.188 -8.203 -10.117 1 98.5 238 ASP A O 1
ATOM 1911 N N . PRO A 1 239 ? 20.375 -6.262 -10.82 1 98.62 239 PRO A N 1
ATOM 1912 C CA . PRO A 1 239 ? 19 -6.758 -10.766 1 98.62 239 PRO A CA 1
ATOM 1913 C C . PRO A 1 239 ? 18.797 -8.031 -11.586 1 98.62 239 PRO A C 1
ATOM 1915 O O . PRO A 1 239 ? 18.125 -8.961 -11.141 1 98.62 239 PRO A O 1
ATOM 1918 N N . LYS A 1 240 ? 19.297 -8.078 -12.766 1 98.5 240 LYS A N 1
ATOM 1919 C CA . LYS A 1 240 ? 19.125 -9.258 -13.602 1 98.5 240 LYS A CA 1
ATOM 1920 C C . LYS A 1 240 ? 19.797 -10.477 -12.977 1 98.5 240 LYS A C 1
ATOM 1922 O O . LYS A 1 240 ? 19.25 -11.586 -13.008 1 98.5 240 LYS A O 1
ATOM 1927 N N . GLU A 1 241 ? 20.953 -10.258 -12.414 1 98.62 241 GLU A N 1
ATOM 1928 C CA . GLU A 1 241 ? 21.641 -11.336 -11.719 1 98.62 241 GLU A CA 1
ATOM 1929 C C . GLU A 1 241 ? 20.859 -11.805 -10.5 1 98.62 241 GLU A C 1
ATOM 1931 O O . GLU A 1 241 ? 20.719 -13.008 -10.273 1 98.62 241 GLU A O 1
ATOM 1936 N N . ALA A 1 242 ? 20.344 -10.852 -9.766 1 98.75 242 ALA A N 1
ATOM 1937 C CA . ALA A 1 242 ? 19.578 -11.164 -8.555 1 98.75 242 ALA A CA 1
ATOM 1938 C C . ALA A 1 242 ? 18.344 -11.992 -8.891 1 98.75 242 ALA A C 1
ATOM 1940 O O . ALA A 1 242 ? 17.984 -12.914 -8.148 1 98.75 242 ALA A O 1
ATOM 1941 N N . CYS A 1 243 ? 17.672 -11.688 -10 1 98.81 243 CYS A N 1
ATOM 1942 C CA . CYS A 1 243 ? 16.375 -12.266 -10.328 1 98.81 243 CYS A CA 1
ATOM 1943 C C . CYS A 1 243 ? 16.531 -13.555 -11.117 1 98.81 243 CYS A C 1
ATOM 1945 O O . CYS A 1 243 ? 15.57 -14.312 -11.281 1 98.81 243 CYS A O 1
ATOM 1947 N N . ALA A 1 244 ? 17.734 -13.906 -11.555 1 98.56 244 ALA A N 1
ATOM 1948 C CA . ALA A 1 244 ? 17.984 -14.953 -12.531 1 98.56 244 ALA A CA 1
ATOM 1949 C C . ALA A 1 244 ? 17.422 -16.297 -12.062 1 98.56 244 ALA A C 1
ATOM 1951 O O . ALA A 1 244 ? 16.828 -17.031 -12.852 1 98.56 244 ALA A O 1
ATOM 1952 N N . LYS A 1 245 ? 17.531 -16.594 -10.867 1 97.88 245 LYS A N 1
ATOM 1953 C CA . LYS A 1 245 ? 17.156 -17.922 -10.367 1 97.88 245 LYS A CA 1
ATOM 1954 C C . LYS A 1 245 ? 15.641 -18.094 -10.367 1 97.88 245 LYS A C 1
ATOM 1956 O O . LYS A 1 245 ? 15.141 -19.219 -10.344 1 97.88 245 LYS A O 1
ATOM 1961 N N . TYR A 1 246 ? 14.891 -16.969 -10.445 1 98.5 246 TYR A N 1
ATOM 1962 C CA . TYR A 1 246 ? 13.438 -17.047 -10.367 1 98.5 246 TYR A CA 1
ATOM 1963 C C . TYR A 1 246 ? 12.805 -16.844 -11.734 1 98.5 246 TYR A C 1
ATOM 1965 O O . TYR A 1 246 ? 11.578 -16.844 -11.867 1 98.5 246 TYR A O 1
ATOM 1973 N N . MET A 1 247 ? 13.633 -16.656 -12.758 1 98.06 247 MET A N 1
ATOM 1974 C CA . MET A 1 247 ? 13.117 -16.469 -14.109 1 98.06 247 MET A CA 1
ATOM 1975 C C . MET A 1 247 ? 12.891 -17.797 -14.805 1 98.06 247 MET A C 1
ATOM 1977 O O . MET A 1 247 ? 13.539 -18.094 -15.812 1 98.06 247 MET A O 1
ATOM 1981 N N . TYR A 1 248 ? 11.977 -18.531 -14.312 1 95.19 248 TYR A N 1
ATOM 1982 C CA . TYR A 1 248 ? 11.641 -19.828 -14.867 1 95.19 248 TYR A CA 1
ATOM 1983 C C . TYR A 1 248 ? 11.008 -19.688 -16.25 1 95.19 248 TYR A C 1
ATOM 1985 O O . TYR A 1 248 ? 10.266 -18.75 -16.516 1 95.19 248 TYR A O 1
ATOM 1993 N N . GLU A 1 249 ? 11.234 -20.625 -17.156 1 88.81 249 GLU A N 1
ATOM 1994 C CA . GLU A 1 249 ? 10.648 -20.672 -18.484 1 88.81 249 GLU A CA 1
ATOM 1995 C C . GLU A 1 249 ? 9.422 -21.578 -18.516 1 88.81 249 GLU A C 1
ATOM 1997 O O . GLU A 1 249 ? 9.328 -22.531 -17.734 1 88.81 249 GLU A O 1
ATOM 2002 N N . MET B 1 1 ? -2.639 3.975 -16.781 1 92.5 1 MET B N 1
ATOM 2003 C CA . MET B 1 1 ? -3.754 4.176 -15.852 1 92.5 1 MET B CA 1
ATOM 2004 C C . MET B 1 1 ? -4.305 5.594 -15.969 1 92.5 1 MET B C 1
ATOM 2006 O O . MET B 1 1 ? -3.541 6.559 -16.016 1 92.5 1 MET B O 1
ATOM 2010 N N . LYS B 1 2 ? -5.605 5.629 -16.078 1 91.31 2 LYS B N 1
ATOM 2011 C CA . LYS B 1 2 ? -6.246 6.938 -16.172 1 91.31 2 LYS B CA 1
ATOM 2012 C C . LYS B 1 2 ? -6.773 7.395 -14.812 1 91.31 2 LYS B C 1
ATOM 2014 O O . LYS B 1 2 ? -7.238 6.578 -14.016 1 91.31 2 LYS B O 1
ATOM 2019 N N . HIS B 1 3 ? -6.625 8.695 -14.547 1 96.06 3 HIS B N 1
ATOM 2020 C CA . HIS B 1 3 ? -7.156 9.367 -13.367 1 96.06 3 HIS B CA 1
ATOM 2021 C C . HIS B 1 3 ? -6.66 8.719 -12.086 1 96.06 3 HIS B C 1
ATOM 2023 O O . HIS B 1 3 ? -7.418 8.039 -11.391 1 96.06 3 HIS B O 1
ATOM 2029 N N . PHE B 1 4 ? -5.492 8.984 -11.75 1 98.69 4 PHE B N 1
ATOM 2030 C CA . PHE B 1 4 ? -4.879 8.469 -10.531 1 98.69 4 PHE B CA 1
ATOM 2031 C C . PHE B 1 4 ? -4.16 9.586 -9.781 1 98.69 4 PHE B C 1
ATOM 2033 O O . PHE B 1 4 ? -3.834 10.625 -10.359 1 98.69 4 PHE B O 1
ATOM 2040 N N . PHE B 1 5 ? -4 9.375 -8.484 1 98.94 5 PHE B N 1
ATOM 2041 C CA . PHE B 1 5 ? -3.18 10.281 -7.688 1 98.94 5 PHE B CA 1
ATOM 2042 C C . PHE B 1 5 ? -1.951 9.562 -7.145 1 98.94 5 PHE B C 1
ATOM 2044 O O . PHE B 1 5 ? -1.903 8.328 -7.133 1 98.94 5 PHE B O 1
ATOM 2051 N N . SER B 1 6 ? -0.906 10.336 -6.812 1 98.88 6 SER B N 1
ATOM 2052 C CA . SER B 1 6 ? 0.352 9.766 -6.336 1 98.88 6 SER B CA 1
ATOM 2053 C C . SER B 1 6 ? 0.56 10.047 -4.852 1 98.88 6 SER B C 1
ATOM 2055 O O . SER B 1 6 ? 0.274 11.148 -4.379 1 98.88 6 SER B O 1
ATOM 2057 N N . ILE B 1 7 ? 0.92 9.055 -4.172 1 98.94 7 ILE B N 1
ATOM 2058 C CA . ILE B 1 7 ? 1.238 9.109 -2.75 1 98.94 7 ILE B CA 1
ATOM 2059 C C . ILE B 1 7 ? 2.752 9.055 -2.557 1 98.94 7 ILE B C 1
ATOM 2061 O O . ILE B 1 7 ? 3.381 8.023 -2.809 1 98.94 7 ILE B O 1
ATOM 2065 N N . ILE B 1 8 ? 3.338 10.164 -2.17 1 98.88 8 ILE B N 1
ATOM 2066 C CA . ILE B 1 8 ? 4.766 10.211 -1.864 1 98.88 8 ILE B CA 1
ATOM 2067 C C . ILE B 1 8 ? 4.996 9.773 -0.419 1 98.88 8 ILE B C 1
ATOM 2069 O O . ILE B 1 8 ? 4.953 10.594 0.499 1 98.88 8 ILE B O 1
ATOM 2073 N N . GLY B 1 9 ? 5.27 8.469 -0.268 1 98.62 9 GLY B N 1
ATOM 2074 C CA . GLY B 1 9 ? 5.371 7.883 1.06 1 98.62 9 GLY B CA 1
ATOM 2075 C C . GLY B 1 9 ? 6.715 7.223 1.32 1 98.62 9 GLY B C 1
ATOM 2076 O O . GLY B 1 9 ? 7.703 7.527 0.649 1 98.62 9 GLY B O 1
ATOM 2077 N N . GLY B 1 10 ? 6.77 6.445 2.379 1 98.12 10 GLY B N 1
ATOM 2078 C CA . GLY B 1 10 ? 7.957 5.688 2.74 1 98.12 10 GLY B CA 1
ATOM 2079 C C . GLY B 1 10 ? 8.758 6.328 3.859 1 98.12 10 GLY B C 1
ATOM 2080 O O . GLY B 1 10 ? 9.656 5.703 4.422 1 98.12 10 GLY B O 1
ATOM 2081 N N . MET B 1 11 ? 8.438 7.602 4.238 1 97.56 11 MET B N 1
ATOM 2082 C CA . MET B 1 11 ? 9.078 8.289 5.355 1 97.56 11 MET B CA 1
ATOM 2083 C C . MET B 1 11 ? 8.422 7.91 6.676 1 97.56 11 MET B C 1
ATOM 2085 O O . MET B 1 11 ? 8.102 8.781 7.488 1 97.56 11 MET B O 1
ATOM 2089 N N . GLY B 1 12 ? 8.312 6.715 6.883 1 96.94 12 GLY B N 1
ATOM 2090 C CA . GLY B 1 12 ? 7.488 5.941 7.797 1 96.94 12 GLY B CA 1
ATOM 2091 C C . GLY B 1 12 ? 6.598 4.938 7.094 1 96.94 12 GLY B C 1
ATOM 2092 O O . GLY B 1 12 ? 5.43 5.223 6.816 1 96.94 12 GLY B O 1
ATOM 2093 N N . THR B 1 13 ? 7.199 3.787 6.781 1 98 13 THR B N 1
ATOM 2094 C CA . THR B 1 13 ? 6.594 2.793 5.906 1 98 13 THR B CA 1
ATOM 2095 C C . THR B 1 13 ? 5.293 2.26 6.504 1 98 13 THR B C 1
ATOM 2097 O O . THR B 1 13 ? 4.281 2.146 5.809 1 98 13 THR B O 1
ATOM 2100 N N . ILE B 1 14 ? 5.27 2 7.777 1 97.75 14 ILE B N 1
ATOM 2101 C CA . ILE B 1 14 ? 4.09 1.415 8.406 1 97.75 14 ILE B CA 1
ATOM 2102 C C . ILE B 1 14 ? 2.973 2.455 8.484 1 97.75 14 ILE B C 1
ATOM 2104 O O . ILE B 1 14 ? 1.797 2.127 8.312 1 97.75 14 ILE B O 1
ATOM 2108 N N . ALA B 1 15 ? 3.336 3.705 8.742 1 97.75 15 ALA B N 1
ATOM 2109 C CA . ALA B 1 15 ? 2.346 4.777 8.703 1 97.75 15 ALA B CA 1
ATOM 2110 C C . ALA B 1 15 ? 1.81 4.977 7.285 1 97.75 15 ALA B C 1
ATOM 2112 O O . ALA B 1 15 ? 0.619 5.238 7.098 1 97.75 15 ALA B O 1
ATOM 2113 N N . THR B 1 16 ? 2.703 4.922 6.277 1 98.38 16 THR B N 1
ATOM 2114 C CA . THR B 1 16 ? 2.287 4.996 4.883 1 98.38 16 THR B CA 1
ATOM 2115 C C . THR B 1 16 ? 1.322 3.863 4.543 1 98.38 16 THR B C 1
ATOM 2117 O O . THR B 1 16 ? 0.317 4.078 3.865 1 98.38 16 THR B O 1
ATOM 2120 N N . GLU B 1 17 ? 1.664 2.666 4.992 1 98.38 17 GLU B N 1
ATOM 2121 C CA . GLU B 1 17 ? 0.769 1.523 4.84 1 98.38 17 GLU B CA 1
ATOM 2122 C C . GLU B 1 17 ? -0.601 1.811 5.445 1 98.38 17 GLU B C 1
ATOM 2124 O O . GLU B 1 17 ? -1.629 1.448 4.871 1 98.38 17 GLU B O 1
ATOM 2129 N N . SER B 1 18 ? -0.603 2.416 6.613 1 98.44 18 SER B N 1
ATOM 2130 C CA . SER B 1 18 ? -1.838 2.805 7.285 1 98.44 18 SER B CA 1
ATOM 2131 C C . SER B 1 18 ? -2.658 3.762 6.426 1 98.44 18 SER B C 1
ATOM 2133 O O . SER B 1 18 ? -3.881 3.627 6.332 1 98.44 18 SER B O 1
ATOM 2135 N N . TYR B 1 19 ? -2.02 4.734 5.812 1 98.81 19 TYR B N 1
ATOM 2136 C CA . TYR B 1 19 ? -2.703 5.672 4.926 1 98.81 19 TYR B CA 1
ATOM 2137 C C . TYR B 1 19 ? -3.436 4.93 3.814 1 98.81 19 TYR B C 1
ATOM 2139 O O . TYR B 1 19 ? -4.605 5.215 3.537 1 98.81 19 TYR B O 1
ATOM 2147 N N . VAL B 1 20 ? -2.777 4.016 3.203 1 98.69 20 VAL B N 1
ATOM 2148 C CA . VAL B 1 20 ? -3.35 3.213 2.127 1 98.69 20 VAL B CA 1
ATOM 2149 C C . VAL B 1 20 ? -4.527 2.398 2.66 1 98.69 20 VAL B C 1
ATOM 2151 O O . VAL B 1 20 ? -5.574 2.314 2.012 1 98.69 20 VAL B O 1
ATOM 2154 N N . ARG B 1 21 ? -4.34 1.83 3.807 1 98 21 ARG B N 1
ATOM 2155 C CA . ARG B 1 21 ? -5.418 1.073 4.43 1 98 21 ARG B CA 1
ATOM 2156 C C . ARG B 1 21 ? -6.641 1.954 4.664 1 98 21 ARG B C 1
ATOM 2158 O O . ARG B 1 21 ? -7.773 1.535 4.41 1 98 21 ARG B O 1
ATOM 2165 N N . LEU B 1 22 ? -6.426 3.16 5.145 1 98.5 22 LEU B N 1
ATOM 2166 C CA . LEU B 1 22 ? -7.531 4.078 5.406 1 98.5 22 LEU B CA 1
ATOM 2167 C C . LEU B 1 22 ? -8.312 4.363 4.129 1 98.5 22 LEU B C 1
ATOM 2169 O O . LEU B 1 22 ? -9.547 4.25 4.113 1 98.5 22 LEU B O 1
ATOM 2173 N N . ILE B 1 23 ? -7.625 4.715 3.041 1 98.5 23 ILE B N 1
ATOM 2174 C CA . ILE B 1 23 ? -8.312 5.07 1.807 1 98.5 23 ILE B CA 1
ATOM 2175 C C . ILE B 1 23 ? -9.07 3.855 1.268 1 98.5 23 ILE B C 1
ATOM 2177 O O . ILE B 1 23 ? -10.219 3.973 0.83 1 98.5 23 ILE B O 1
ATOM 2181 N N . ASN B 1 24 ? -8.453 2.65 1.343 1 98.12 24 ASN B N 1
ATOM 2182 C CA . ASN B 1 24 ? -9.062 1.444 0.794 1 98.12 24 ASN B CA 1
ATOM 2183 C C . ASN B 1 24 ? -10.297 1.031 1.589 1 98.12 24 ASN B C 1
ATOM 2185 O O . ASN B 1 24 ? -11.25 0.487 1.025 1 98.12 24 ASN B O 1
ATOM 2189 N N . HIS B 1 25 ? -10.312 1.307 2.863 1 97.12 25 HIS B N 1
ATOM 2190 C CA . HIS B 1 25 ? -11.391 0.795 3.699 1 97.12 25 HIS B CA 1
ATOM 2191 C C . HIS B 1 25 ? -12.492 1.839 3.879 1 97.12 25 HIS B C 1
ATOM 2193 O O . HIS B 1 25 ? -13.586 1.52 4.352 1 97.12 25 HIS B O 1
ATOM 2199 N N . ARG B 1 26 ? -12.195 3.076 3.504 1 98 26 ARG B N 1
ATOM 2200 C CA . ARG B 1 26 ? -13.203 4.125 3.668 1 98 26 ARG B CA 1
ATOM 2201 C C . ARG B 1 26 ? -13.961 4.363 2.367 1 98 26 ARG B C 1
ATOM 2203 O O . ARG B 1 26 ? -15.047 4.949 2.373 1 98 26 ARG B O 1
ATOM 2210 N N . VAL B 1 27 ? -13.352 3.955 1.256 1 97.5 27 VAL B N 1
A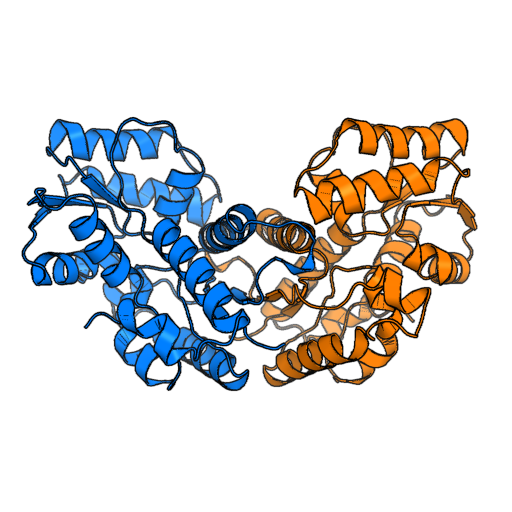TOM 2211 C CA . VAL B 1 27 ? -14.07 4.121 -0.006 1 97.5 27 VAL B CA 1
ATOM 2212 C C . VAL B 1 27 ? -15.266 3.174 -0.052 1 97.5 27 VAL B C 1
ATOM 2214 O O . VAL B 1 27 ? -15.172 2.023 0.385 1 97.5 27 VAL B O 1
ATOM 2217 N N . LYS B 1 28 ? -16.438 3.605 -0.475 1 95.5 28 LYS B N 1
ATOM 2218 C CA . LYS B 1 28 ? -17.609 2.764 -0.655 1 95.5 28 LYS B CA 1
ATOM 2219 C C . LYS B 1 28 ? -17.5 1.941 -1.937 1 95.5 28 LYS B C 1
ATOM 2221 O O . LYS B 1 28 ? -17.25 2.486 -3.01 1 95.5 28 LYS B O 1
ATOM 2226 N N . ILE B 1 29 ? -17.688 0.646 -1.767 1 94.69 29 ILE B N 1
ATOM 2227 C CA . ILE B 1 29 ? -17.484 -0.199 -2.938 1 94.69 29 ILE B CA 1
ATOM 2228 C C . ILE B 1 29 ? -18.688 -1.119 -3.127 1 94.69 29 ILE B C 1
ATOM 2230 O O . ILE B 1 29 ? -19.328 -1.522 -2.152 1 94.69 29 ILE B O 1
ATOM 2234 N N . ALA B 1 30 ? -19.016 -1.385 -4.383 1 93.94 30 ALA B N 1
ATOM 2235 C CA . ALA B 1 30 ? -19.969 -2.422 -4.766 1 93.94 30 ALA B CA 1
ATOM 2236 C C . ALA B 1 30 ? -19.312 -3.482 -5.641 1 93.94 30 ALA B C 1
ATOM 2238 O O . ALA B 1 30 ? -19.875 -4.559 -5.859 1 93.94 30 ALA B O 1
ATOM 2239 N N . ARG B 1 31 ? -18.219 -3.225 -6.184 1 93.31 31 ARG B N 1
ATOM 2240 C CA . ARG B 1 31 ? -17.391 -4.113 -6.996 1 93.31 31 ARG B CA 1
ATOM 2241 C C . ARG B 1 31 ? -15.914 -3.75 -6.879 1 93.31 31 ARG B C 1
ATOM 2243 O O . ARG B 1 31 ? -15.578 -2.664 -6.402 1 93.31 31 ARG B O 1
ATOM 2250 N N . ASP B 1 32 ? -15.07 -4.535 -7.281 1 93 32 ASP B N 1
ATOM 2251 C CA . ASP B 1 32 ? -13.625 -4.379 -7.141 1 93 32 ASP B CA 1
ATOM 2252 C C . ASP B 1 32 ? -13.148 -3.084 -7.793 1 93 32 ASP B C 1
ATOM 2254 O O . ASP B 1 32 ? -12.281 -2.393 -7.254 1 93 32 ASP B O 1
ATOM 2258 N N . GLN B 1 33 ? -13.742 -2.734 -8.906 1 95.06 33 GLN B N 1
ATOM 2259 C CA . GLN B 1 33 ? -13.281 -1.619 -9.727 1 95.06 33 GLN B CA 1
ATOM 2260 C C . GLN B 1 33 ? -13.688 -0.282 -9.117 1 95.06 33 GLN B C 1
ATOM 2262 O O . GLN B 1 33 ? -13.312 0.778 -9.617 1 95.06 33 GLN B O 1
ATOM 2267 N N . ASP B 1 34 ? -14.422 -0.33 -7.941 1 96.56 34 ASP B N 1
ATOM 2268 C CA . ASP B 1 34 ? -14.82 0.9 -7.27 1 96.56 34 ASP B CA 1
ATOM 2269 C C . ASP B 1 34 ? -13.672 1.467 -6.434 1 96.56 34 ASP B C 1
ATOM 2271 O O . ASP B 1 34 ? -13.695 2.639 -6.051 1 96.56 34 ASP B O 1
ATOM 2275 N N . TYR B 1 35 ? -12.672 0.637 -6.133 1 97.94 35 TYR B N 1
ATOM 2276 C CA . TYR B 1 35 ? -11.508 1.14 -5.414 1 97.94 35 TYR B CA 1
ATOM 2277 C C . TYR B 1 35 ? -10.781 2.203 -6.23 1 97.94 35 TYR B C 1
ATOM 2279 O O . TYR B 1 35 ? -11.07 2.396 -7.41 1 97.94 35 TYR B O 1
ATOM 2287 N N . LEU B 1 36 ? -9.867 2.92 -5.613 1 98.62 36 LEU B N 1
ATOM 2288 C CA . LEU B 1 36 ? -9.273 4.098 -6.238 1 98.62 36 LEU B CA 1
ATOM 2289 C C . LEU B 1 36 ? -8.031 3.717 -7.039 1 98.62 36 LEU B C 1
ATOM 2291 O O . LEU B 1 36 ? -7.336 2.756 -6.699 1 98.62 36 LEU B O 1
ATOM 2295 N N . ASN B 1 37 ? -7.797 4.426 -8.133 1 98.81 37 ASN B N 1
ATOM 2296 C CA . ASN B 1 37 ? -6.52 4.391 -8.836 1 98.81 37 ASN B CA 1
ATOM 2297 C C . ASN B 1 37 ? -5.48 5.285 -8.164 1 98.81 37 ASN B C 1
ATOM 2299 O O . ASN B 1 37 ? -5.699 6.488 -8.008 1 98.81 37 ASN B O 1
ATOM 2303 N N . TYR B 1 38 ? -4.348 4.691 -7.707 1 98.94 38 TYR B N 1
ATOM 2304 C CA . TYR B 1 38 ? -3.268 5.484 -7.129 1 98.94 38 TYR B CA 1
ATOM 2305 C C . TYR B 1 38 ? -1.922 4.789 -7.312 1 98.94 38 TYR B C 1
ATOM 2307 O O . TYR B 1 38 ? -1.869 3.588 -7.578 1 98.94 38 TYR B O 1
ATOM 2315 N N . ILE B 1 39 ? -0.881 5.555 -7.258 1 98.94 39 ILE B N 1
ATOM 2316 C CA . ILE B 1 39 ? 0.48 5.035 -7.176 1 98.94 39 ILE B CA 1
ATOM 2317 C C . ILE B 1 39 ? 1.093 5.41 -5.828 1 98.94 39 ILE B C 1
ATOM 2319 O O . ILE B 1 39 ? 1.077 6.578 -5.434 1 98.94 39 ILE B O 1
ATOM 2323 N N . LEU B 1 40 ? 1.516 4.41 -5.117 1 98.94 40 LEU B N 1
ATOM 2324 C CA . LEU B 1 40 ? 2.252 4.625 -3.877 1 98.94 40 LEU B CA 1
ATOM 2325 C C . LEU B 1 40 ? 3.756 4.508 -4.109 1 98.94 40 LEU B C 1
ATOM 2327 O O . LEU B 1 40 ? 4.234 3.475 -4.582 1 98.94 40 LEU B O 1
ATOM 2331 N N . VAL B 1 41 ? 4.43 5.602 -3.881 1 98.88 41 VAL B N 1
ATOM 2332 C CA . VAL B 1 41 ? 5.887 5.582 -3.803 1 98.88 41 VAL B CA 1
ATOM 2333 C C . VAL B 1 41 ? 6.328 5.332 -2.363 1 98.88 41 VAL B C 1
ATOM 2335 O O . VAL B 1 41 ? 6.172 6.199 -1.501 1 98.88 41 VAL B O 1
ATOM 2338 N N . ASN B 1 42 ? 6.793 4.145 -2.084 1 98.88 42 ASN B N 1
ATOM 2339 C CA . ASN B 1 42 ? 7.391 3.881 -0.779 1 98.88 42 ASN B CA 1
ATOM 2340 C C . ASN B 1 42 ? 8.914 4.031 -0.82 1 98.88 42 ASN B C 1
ATOM 2342 O O . ASN B 1 42 ? 9.633 3.045 -0.98 1 98.88 42 ASN B O 1
ATOM 2346 N N . ASP B 1 43 ? 9.352 5.246 -0.636 1 98.69 43 ASP B N 1
ATOM 2347 C CA . ASP B 1 43 ? 10.773 5.555 -0.605 1 98.69 43 ASP B CA 1
ATOM 2348 C C . ASP B 1 43 ? 11.312 5.527 0.824 1 98.69 43 ASP B C 1
ATOM 2350 O O . ASP B 1 43 ? 11.484 6.574 1.45 1 98.69 43 ASP B O 1
ATOM 2354 N N . ALA B 1 44 ? 11.641 4.312 1.277 1 97.88 44 ALA B N 1
ATOM 2355 C CA . ALA B 1 44 ? 11.953 4.066 2.684 1 97.88 44 ALA B CA 1
ATOM 2356 C C . ALA B 1 44 ? 13.336 4.605 3.041 1 97.88 44 ALA B C 1
ATOM 2358 O O . ALA B 1 44 ? 13.656 4.777 4.219 1 97.88 44 ALA B O 1
ATOM 2359 N N . GLN B 1 45 ? 14.141 4.941 2.061 1 97.12 45 GLN B N 1
ATOM 2360 C CA . GLN B 1 45 ? 15.531 5.305 2.338 1 97.12 45 GLN B CA 1
ATOM 2361 C C . GLN B 1 45 ? 15.703 6.82 2.367 1 97.12 45 GLN B C 1
ATOM 2363 O O . GLN B 1 45 ? 16.828 7.316 2.467 1 97.12 45 GLN B O 1
ATOM 2368 N N . VAL B 1 46 ? 14.578 7.57 2.193 1 98.31 46 VAL B N 1
ATOM 2369 C CA . VAL B 1 46 ? 14.664 9.008 2.412 1 98.31 46 VAL B CA 1
ATOM 2370 C C . VAL B 1 46 ? 15.297 9.289 3.775 1 98.31 46 VAL B C 1
ATOM 2372 O O . VAL B 1 46 ? 14.875 8.727 4.789 1 98.31 46 VAL B O 1
ATOM 2375 N N . PRO B 1 47 ? 16.266 10.156 3.832 1 97.62 47 PRO B N 1
ATOM 2376 C CA . PRO B 1 47 ? 16.938 10.438 5.098 1 97.62 47 PRO B CA 1
ATOM 2377 C C . PRO B 1 47 ? 16 10.977 6.172 1 97.62 47 PRO B C 1
ATOM 2379 O O . PRO B 1 47 ? 14.953 11.547 5.848 1 97.62 47 PRO B O 1
ATOM 2382 N N . ASP B 1 48 ? 16.406 10.734 7.398 1 96.56 48 ASP B N 1
ATOM 2383 C CA . ASP B 1 48 ? 15.617 11.211 8.531 1 96.56 48 ASP B CA 1
ATOM 2384 C C . ASP B 1 48 ? 15.398 12.719 8.453 1 96.56 48 ASP B C 1
ATOM 2386 O O . ASP B 1 48 ? 16.359 13.484 8.391 1 96.56 48 ASP B O 1
ATOM 2390 N N . ARG B 1 49 ? 14.18 13.156 8.461 1 98 49 ARG B N 1
ATOM 2391 C CA . ARG B 1 49 ? 13.82 14.555 8.305 1 98 49 ARG B CA 1
ATOM 2392 C C . ARG B 1 49 ? 14.281 15.375 9.508 1 98 49 ARG B C 1
ATOM 2394 O O . ARG B 1 49 ? 14.875 16.453 9.344 1 98 49 ARG B O 1
ATOM 2401 N N . THR B 1 50 ? 14.047 14.852 10.68 1 97.12 50 THR B N 1
ATOM 2402 C CA . THR B 1 50 ? 14.367 15.562 11.914 1 97.12 50 THR B CA 1
ATOM 2403 C C . THR B 1 50 ? 15.875 15.797 12.031 1 97.12 50 THR B C 1
ATOM 2405 O O . THR B 1 50 ? 16.312 16.891 12.414 1 97.12 50 THR B O 1
ATOM 2408 N N . ALA B 1 51 ? 16.656 14.773 11.656 1 97.12 51 ALA B N 1
ATOM 2409 C CA . ALA B 1 51 ? 18.109 14.891 11.727 1 97.12 51 ALA B CA 1
ATOM 2410 C C . ALA B 1 51 ? 18.609 16.062 10.875 1 97.12 51 ALA B C 1
ATOM 2412 O O . ALA B 1 51 ? 19.406 16.859 11.336 1 97.12 51 ALA B O 1
ATOM 2413 N N . TYR B 1 52 ? 18.141 16.219 9.672 1 98.25 52 TYR B N 1
ATOM 2414 C CA . TYR B 1 52 ? 18.578 17.266 8.773 1 98.25 52 TYR B CA 1
ATOM 2415 C C . TYR B 1 52 ? 18.125 18.641 9.273 1 98.25 52 TYR B C 1
ATOM 2417 O O . TYR B 1 52 ? 18.875 19.609 9.234 1 98.25 52 TYR B O 1
ATOM 2425 N N . ILE B 1 53 ? 16.859 18.719 9.695 1 97.94 53 ILE B N 1
ATOM 2426 C CA . ILE B 1 53 ? 16.266 19.984 10.094 1 97.94 53 ILE B CA 1
ATOM 2427 C C . ILE B 1 53 ? 17.016 20.562 11.281 1 97.94 53 ILE B C 1
ATOM 2429 O O . ILE B 1 53 ? 17.266 21.781 11.336 1 97.94 53 ILE B O 1
ATOM 2433 N N . LYS B 1 54 ? 17.469 19.75 12.195 1 97.56 54 LYS B N 1
ATOM 2434 C CA . LYS B 1 54 ? 18.156 20.203 13.406 1 97.56 54 LYS B CA 1
ATOM 2435 C C . LYS B 1 54 ? 19.641 20.406 13.148 1 97.56 54 LYS B C 1
ATOM 2437 O O . LYS B 1 54 ? 20.312 21.141 13.891 1 97.56 54 LYS B O 1
ATOM 2442 N N . ASP B 1 55 ? 20.188 19.703 12.219 1 97.94 55 ASP B N 1
ATOM 2443 C CA . ASP B 1 55 ? 21.609 19.734 11.859 1 97.94 55 ASP B CA 1
ATOM 2444 C C . ASP B 1 55 ? 21.797 19.578 10.352 1 97.94 55 ASP B C 1
ATOM 2446 O O . ASP B 1 55 ? 21.891 18.453 9.844 1 97.94 55 ASP B O 1
ATOM 2450 N N . HIS B 1 56 ? 22.047 20.625 9.648 1 97.81 56 HIS B N 1
ATOM 2451 C CA . HIS B 1 56 ? 22.062 20.672 8.188 1 97.81 56 HIS B CA 1
ATOM 2452 C C . HIS B 1 56 ? 23.312 19.984 7.633 1 97.81 56 HIS B C 1
ATOM 2454 O O . HIS B 1 56 ? 23.453 19.844 6.414 1 97.81 56 HIS B O 1
ATOM 2460 N N . SER B 1 57 ? 24.156 19.516 8.523 1 98.19 57 SER B N 1
ATOM 2461 C CA . SER B 1 57 ? 25.281 18.719 8.07 1 98.19 57 SER B CA 1
ATOM 2462 C C . SER B 1 57 ? 24.859 17.281 7.793 1 98.19 57 SER B C 1
ATOM 2464 O O . SER B 1 57 ? 25.594 16.516 7.164 1 98.19 57 SER B O 1
ATOM 2466 N N . LYS B 1 58 ? 23.703 16.969 8.312 1 98.25 58 LYS B N 1
ATOM 2467 C CA . LYS B 1 58 ? 23.156 15.641 8.039 1 98.25 58 LYS B CA 1
ATOM 2468 C C . LYS B 1 58 ? 22.594 15.555 6.625 1 98.25 58 LYS B C 1
ATOM 2470 O O . LYS B 1 58 ? 22.391 16.578 5.969 1 98.25 58 LYS B O 1
ATOM 2475 N N . PRO B 1 59 ? 22.375 14.352 6.086 1 98.19 59 PRO B N 1
ATOM 2476 C CA . PRO B 1 59 ? 21.891 14.188 4.715 1 98.19 59 PRO B CA 1
ATOM 2477 C C . PRO B 1 59 ? 20.609 14.961 4.449 1 98.19 59 PRO B C 1
ATOM 2479 O O . PRO B 1 59 ? 19.656 14.859 5.227 1 98.19 59 PRO B O 1
ATOM 2482 N N . ASN B 1 60 ? 20.625 15.789 3.398 1 98.62 60 ASN B N 1
ATOM 2483 C CA . ASN B 1 60 ? 19.469 16.562 2.959 1 98.62 60 ASN B CA 1
ATOM 2484 C C . ASN B 1 60 ? 18.438 15.68 2.264 1 98.62 60 ASN B C 1
ATOM 2486 O O . ASN B 1 60 ? 18.719 15.094 1.219 1 98.62 60 ASN B O 1
ATOM 2490 N N . PHE B 1 61 ? 17.203 15.594 2.799 1 98.38 61 PHE B N 1
ATOM 2491 C CA . PHE B 1 61 ? 16.188 14.688 2.291 1 98.38 61 PHE B CA 1
ATOM 2492 C C . PHE B 1 61 ? 15.453 15.297 1.107 1 98.38 61 PHE B C 1
ATOM 2494 O O . PHE B 1 61 ? 14.641 14.633 0.462 1 98.38 61 PHE B O 1
ATOM 2501 N N . PHE B 1 62 ? 15.75 16.531 0.702 1 98.69 62 PHE B N 1
ATOM 2502 C CA . PHE B 1 62 ? 15.094 17.219 -0.405 1 98.69 62 PHE B CA 1
ATOM 2503 C C . PHE B 1 62 ? 15.289 16.453 -1.708 1 98.69 62 PHE B C 1
ATOM 2505 O O . PHE B 1 62 ? 14.352 16.297 -2.486 1 98.69 62 PHE B O 1
ATOM 2512 N N . TYR B 1 63 ? 16.438 16 -1.918 1 98.38 63 TYR B N 1
ATOM 2513 C CA . TYR B 1 63 ? 16.812 15.492 -3.234 1 98.38 63 TYR B CA 1
ATOM 2514 C C . TYR B 1 63 ? 16.109 14.172 -3.523 1 98.38 63 TYR B C 1
ATOM 2516 O O . TYR B 1 63 ? 15.703 13.914 -4.656 1 98.38 63 TYR B O 1
ATOM 2524 N N . ASP B 1 64 ? 16.016 13.359 -2.514 1 98.38 64 ASP B N 1
ATOM 2525 C CA . ASP B 1 64 ? 15.242 12.125 -2.676 1 98.38 64 ASP B CA 1
ATOM 2526 C C . ASP B 1 64 ? 13.781 12.422 -3.002 1 98.38 64 ASP B C 1
ATOM 2528 O O . ASP B 1 64 ? 13.203 11.812 -3.9 1 98.38 64 ASP B O 1
ATOM 2532 N N . LEU B 1 65 ? 13.234 13.352 -2.301 1 98.75 65 LEU B N 1
ATOM 2533 C CA . LEU B 1 65 ? 11.844 13.711 -2.514 1 98.75 65 LEU B CA 1
ATOM 2534 C C . LEU B 1 65 ? 11.648 14.391 -3.863 1 98.75 65 LEU B C 1
ATOM 2536 O O . LEU B 1 65 ? 10.617 14.219 -4.512 1 98.75 65 LEU B O 1
ATOM 2540 N N . LYS B 1 66 ? 12.609 15.219 -4.219 1 98.75 66 LYS B N 1
ATOM 2541 C CA . LYS B 1 66 ? 12.586 15.82 -5.547 1 98.75 66 LYS B CA 1
ATOM 2542 C C . LYS B 1 66 ? 12.477 14.75 -6.633 1 98.75 66 LYS B C 1
ATOM 2544 O O . LYS B 1 66 ? 11.641 14.867 -7.535 1 98.75 66 LYS B O 1
ATOM 2549 N N . ASP B 1 67 ? 13.305 13.734 -6.551 1 98.19 67 ASP B N 1
ATOM 2550 C CA . ASP B 1 67 ? 13.281 12.641 -7.512 1 98.19 67 ASP B CA 1
ATOM 2551 C C . ASP B 1 67 ? 11.914 11.953 -7.535 1 98.19 67 ASP B C 1
ATOM 2553 O O . ASP B 1 67 ? 11.406 11.609 -8.602 1 98.19 67 ASP B O 1
ATOM 2557 N N . ASP B 1 68 ? 11.328 11.727 -6.375 1 98.56 68 ASP B N 1
ATOM 2558 C CA . ASP B 1 68 ? 10.031 11.062 -6.266 1 98.56 68 ASP B CA 1
ATOM 2559 C C . ASP B 1 68 ? 8.938 11.898 -6.926 1 98.56 68 ASP B C 1
ATOM 2561 O O . ASP B 1 68 ? 8.117 11.367 -7.684 1 98.56 68 ASP B O 1
ATOM 2565 N N . VAL B 1 69 ? 8.922 13.18 -6.645 1 98.75 69 VAL B N 1
ATOM 2566 C CA . VAL B 1 69 ? 7.902 14.078 -7.184 1 98.75 69 VAL B CA 1
ATOM 2567 C C . VAL B 1 69 ? 8.039 14.164 -8.703 1 98.75 69 VAL B C 1
ATOM 2569 O O . VAL B 1 69 ? 7.055 14.023 -9.43 1 98.75 69 VAL B O 1
ATOM 2572 N N . GLU B 1 70 ? 9.234 14.336 -9.148 1 98.25 70 GLU B N 1
ATOM 2573 C CA . GLU B 1 70 ? 9.469 14.445 -10.586 1 98.25 70 GLU B CA 1
ATOM 2574 C C . GLU B 1 70 ? 9.109 13.148 -11.305 1 98.25 70 GLU B C 1
ATOM 2576 O O . GLU B 1 70 ? 8.578 13.172 -12.422 1 98.25 70 GLU B O 1
ATOM 2581 N N . GLY B 1 71 ? 9.484 12.047 -10.734 1 97.62 71 GLY B N 1
ATOM 2582 C CA . GLY B 1 71 ? 9.117 10.758 -11.297 1 97.62 71 GLY B CA 1
ATOM 2583 C C . GLY B 1 71 ? 7.621 10.586 -11.477 1 97.62 71 GLY B C 1
ATOM 2584 O O . GLY B 1 71 ? 7.164 10.117 -12.523 1 97.62 71 GLY B O 1
ATOM 2585 N N . GLN B 1 72 ? 6.84 10.961 -10.484 1 98.06 72 GLN B N 1
ATOM 2586 C CA . GLN B 1 72 ? 5.391 10.812 -10.547 1 98.06 72 GLN B CA 1
ATOM 2587 C C . GLN B 1 72 ? 4.773 11.82 -11.508 1 98.06 72 GLN B C 1
ATOM 2589 O O . GLN B 1 72 ? 3.775 11.523 -12.164 1 98.06 72 GLN B O 1
ATOM 2594 N N . ASP B 1 73 ? 5.387 12.984 -11.523 1 97.5 73 ASP B N 1
ATOM 2595 C CA . ASP B 1 73 ? 4.934 13.992 -12.477 1 97.5 73 ASP B CA 1
ATOM 2596 C C . ASP B 1 73 ? 5.031 13.469 -13.914 1 97.5 73 ASP B C 1
ATOM 2598 O O . ASP B 1 73 ? 4.133 13.703 -14.727 1 97.5 73 ASP B O 1
ATOM 2602 N N . LYS B 1 74 ? 6.066 12.727 -14.203 1 95.62 74 LYS B N 1
ATOM 2603 C CA . LYS B 1 74 ? 6.305 12.156 -15.523 1 95.62 74 LYS B CA 1
ATOM 2604 C C . LYS B 1 74 ? 5.191 11.188 -15.922 1 95.62 74 LYS B C 1
ATOM 2606 O O . LYS B 1 74 ? 4.914 11.008 -17.109 1 95.62 74 LYS B O 1
ATOM 2611 N N . LEU B 1 75 ? 4.539 10.617 -14.953 1 96.81 75 LEU B N 1
ATOM 2612 C CA . LEU B 1 75 ? 3.521 9.609 -15.219 1 96.81 75 LEU B CA 1
ATOM 2613 C C . LEU B 1 75 ? 2.154 10.25 -15.422 1 96.81 75 LEU B C 1
ATOM 2615 O O . LEU B 1 75 ? 1.192 9.578 -15.797 1 96.81 75 LEU B O 1
ATOM 2619 N N . GLY B 1 76 ? 2.047 11.508 -15.172 1 96.5 76 GLY B N 1
ATOM 2620 C CA . GLY B 1 76 ? 0.804 12.211 -15.438 1 96.5 76 GLY B CA 1
ATOM 2621 C C . GLY B 1 76 ? -0.206 12.094 -14.312 1 96.5 76 GLY B C 1
ATOM 2622 O O . GLY B 1 76 ? -1.407 11.969 -14.562 1 96.5 76 GLY B O 1
ATOM 2623 N N . THR B 1 77 ? 0.198 12.125 -13.086 1 98.25 77 THR B N 1
ATOM 2624 C CA . THR B 1 77 ? -0.672 12.055 -11.922 1 98.25 77 THR B CA 1
ATOM 2625 C C . THR B 1 77 ? -1.639 13.234 -11.891 1 98.25 77 THR B C 1
ATOM 2627 O O . THR B 1 77 ? -1.332 14.305 -12.414 1 98.25 77 THR B O 1
ATOM 2630 N N . ASP B 1 78 ? -2.848 13 -11.359 1 98.81 78 ASP B N 1
ATOM 2631 C CA . ASP B 1 78 ? -3.85 14.055 -11.25 1 98.81 78 ASP B CA 1
ATOM 2632 C C . ASP B 1 78 ? -3.514 15.008 -10.102 1 98.81 78 ASP B C 1
ATOM 2634 O O . ASP B 1 78 ? -3.727 16.219 -10.211 1 98.81 78 ASP B O 1
ATOM 2638 N N . PHE B 1 79 ? -3.053 14.484 -9.008 1 98.94 79 PHE B N 1
ATOM 2639 C CA . PHE B 1 79 ? -2.582 15.25 -7.859 1 98.94 79 PHE B CA 1
ATOM 2640 C C . PHE B 1 79 ? -1.678 14.398 -6.977 1 98.94 79 PHE B C 1
ATOM 2642 O O . PHE B 1 79 ? -1.571 13.188 -7.172 1 98.94 79 PHE B O 1
ATOM 2649 N N . LEU B 1 80 ? -0.963 15.094 -6.082 1 98.94 80 LEU B N 1
ATOM 2650 C CA . LEU B 1 80 ? -0.018 14.406 -5.203 1 98.94 80 LEU B CA 1
ATOM 2651 C C . LEU B 1 80 ? -0.375 14.641 -3.738 1 98.94 80 LEU B C 1
ATOM 2653 O O . LEU B 1 80 ? -0.898 15.695 -3.381 1 98.94 80 LEU B O 1
ATOM 2657 N N . VAL B 1 81 ? -0.156 13.609 -2.938 1 98.88 81 VAL B N 1
ATOM 2658 C CA . VAL B 1 81 ? -0.199 13.719 -1.482 1 98.88 81 VAL B CA 1
ATOM 2659 C C . VAL B 1 81 ? 1.097 13.172 -0.887 1 98.88 81 VAL B C 1
ATOM 2661 O O . VAL B 1 81 ? 1.767 12.336 -1.5 1 98.88 81 VAL B O 1
ATOM 2664 N N . MET B 1 82 ? 1.488 13.656 0.251 1 98.88 82 MET B N 1
ATOM 2665 C CA . MET B 1 82 ? 2.674 13.242 0.994 1 98.88 82 MET B CA 1
ATOM 2666 C C . MET B 1 82 ? 2.348 13.039 2.471 1 98.88 82 MET B C 1
ATOM 2668 O O . MET B 1 82 ? 2.363 13.992 3.25 1 98.88 82 MET B O 1
ATOM 2672 N N . PRO B 1 83 ? 2.037 11.742 2.82 1 98.31 83 PRO B N 1
ATOM 2673 C CA . PRO B 1 83 ? 1.646 11.484 4.207 1 98.31 83 PRO B CA 1
ATOM 2674 C C . PRO B 1 83 ? 2.84 11.453 5.16 1 98.31 83 PRO B C 1
ATOM 2676 O O . PRO B 1 83 ? 3.094 10.422 5.797 1 98.31 83 PRO B O 1
ATOM 2679 N N . CYS B 1 84 ? 3.471 12.477 5.297 1 98.25 84 CYS B N 1
ATOM 2680 C CA . CYS B 1 84 ? 4.559 12.766 6.223 1 98.25 84 CYS B CA 1
ATOM 2681 C C . CYS B 1 84 ? 4.57 14.242 6.602 1 98.25 84 CYS B C 1
ATOM 2683 O O . CYS B 1 84 ? 4.863 15.102 5.77 1 98.25 84 CYS B O 1
ATOM 2685 N N . ASN B 1 85 ? 4.344 14.531 7.816 1 97.88 85 ASN B N 1
ATOM 2686 C CA . ASN B 1 85 ? 4.227 15.914 8.266 1 97.88 85 ASN B CA 1
ATOM 2687 C C . ASN B 1 85 ? 5.562 16.641 8.195 1 97.88 85 ASN B C 1
ATOM 2689 O O . ASN B 1 85 ? 5.66 17.719 7.582 1 97.88 85 ASN B O 1
ATOM 2693 N N . THR B 1 86 ? 6.621 16.031 8.688 1 97.56 86 THR B N 1
ATOM 2694 C CA . THR B 1 86 ? 7.906 16.703 8.812 1 97.56 86 THR B CA 1
ATOM 2695 C C . THR B 1 86 ? 8.508 16.969 7.434 1 97.56 86 THR B C 1
ATOM 2697 O O . THR B 1 86 ? 9.234 17.953 7.238 1 97.56 86 THR B O 1
ATOM 2700 N N . ALA B 1 87 ? 8.148 16.172 6.477 1 98.25 87 ALA B N 1
ATOM 2701 C CA . ALA B 1 87 ? 8.672 16.344 5.121 1 98.25 87 ALA B CA 1
ATOM 2702 C C . ALA B 1 87 ? 8.117 17.609 4.477 1 98.25 87 ALA B C 1
ATOM 2704 O O . ALA B 1 87 ? 8.656 18.094 3.475 1 98.25 87 ALA B O 1
ATOM 2705 N N . HIS B 1 88 ? 7.062 18.188 5.051 1 98.31 88 HIS B N 1
ATOM 2706 C CA . HIS B 1 88 ? 6.484 19.406 4.516 1 98.31 88 HIS B CA 1
ATOM 2707 C C . HIS B 1 88 ? 7.406 20.594 4.75 1 98.31 88 HIS B C 1
ATOM 2709 O O . HIS B 1 88 ? 7.156 21.703 4.242 1 98.31 88 HIS B O 1
ATOM 2715 N N . TYR B 1 89 ? 8.484 20.344 5.48 1 98.31 89 TYR B N 1
ATOM 2716 C CA . TYR B 1 89 ? 9.578 21.312 5.562 1 98.31 89 TYR B CA 1
ATOM 2717 C C . TYR B 1 89 ? 9.969 21.812 4.176 1 98.31 89 TYR B C 1
ATOM 2719 O O . TYR B 1 89 ? 10.258 23 3.998 1 98.31 89 TYR B O 1
ATOM 2727 N N . PHE B 1 90 ? 9.945 20.922 3.211 1 98.56 90 PHE B N 1
ATOM 2728 C CA . PHE B 1 90 ? 10.336 21.281 1.853 1 98.56 90 PHE B CA 1
ATOM 2729 C C . PHE B 1 90 ? 9.117 21.359 0.943 1 98.56 90 PHE B C 1
ATOM 2731 O O . PHE B 1 90 ? 9.242 21.25 -0.278 1 98.56 90 PHE B O 1
ATOM 2738 N N . TYR B 1 91 ? 7.934 21.531 1.438 1 98.31 91 TYR B N 1
ATOM 2739 C CA . TYR B 1 91 ? 6.703 21.469 0.657 1 98.31 91 TYR B CA 1
ATOM 2740 C C . TYR B 1 91 ? 6.734 22.438 -0.508 1 98.31 91 TYR B C 1
ATOM 2742 O O . TYR B 1 91 ? 6.488 22.062 -1.655 1 98.31 91 TYR B O 1
ATOM 2750 N N . ASP B 1 92 ? 7.051 23.703 -0.219 1 98.19 92 ASP B N 1
ATOM 2751 C CA . ASP B 1 92 ? 6.973 24.719 -1.263 1 98.19 92 ASP B CA 1
ATOM 2752 C C . ASP B 1 92 ? 7.949 24.406 -2.398 1 98.19 92 ASP B C 1
ATOM 2754 O O . ASP B 1 92 ? 7.605 24.562 -3.574 1 98.19 92 ASP B O 1
ATOM 2758 N N . ASP B 1 93 ? 9.18 24 -2.02 1 98.62 93 ASP B N 1
ATOM 2759 C CA . ASP B 1 93 ? 10.18 23.641 -3.02 1 98.62 93 ASP B CA 1
ATOM 2760 C C . ASP B 1 93 ? 9.727 22.438 -3.846 1 98.62 93 ASP B C 1
ATOM 2762 O O . ASP B 1 93 ? 9.93 22.406 -5.059 1 98.62 93 ASP B O 1
ATOM 2766 N N . LEU B 1 94 ? 9.125 21.469 -3.195 1 98.81 94 LEU B N 1
ATOM 2767 C CA . LEU B 1 94 ? 8.672 20.266 -3.867 1 98.81 94 LEU B CA 1
ATOM 2768 C C . LEU B 1 94 ? 7.477 20.562 -4.77 1 98.81 94 LEU B C 1
ATOM 2770 O O . LEU B 1 94 ? 7.402 20.062 -5.895 1 98.81 94 LEU B O 1
ATOM 2774 N N . ALA B 1 95 ? 6.523 21.359 -4.281 1 98.5 95 ALA B N 1
ATOM 2775 C CA . ALA B 1 95 ? 5.328 21.719 -5.043 1 98.5 95 ALA B CA 1
ATOM 2776 C C . ALA B 1 95 ? 5.691 22.484 -6.312 1 98.5 95 ALA B C 1
ATOM 2778 O O . ALA B 1 95 ? 5.008 22.359 -7.332 1 98.5 95 ALA B O 1
ATOM 2779 N N . ALA B 1 96 ? 6.742 23.172 -6.277 1 98.5 96 ALA B N 1
ATOM 2780 C CA . ALA B 1 96 ? 7.176 23.984 -7.41 1 98.5 96 ALA B CA 1
ATOM 2781 C C . ALA B 1 96 ? 7.73 23.109 -8.531 1 98.5 96 ALA B C 1
ATOM 2783 O O . ALA B 1 96 ? 7.898 23.562 -9.664 1 98.5 96 ALA B O 1
ATOM 2784 N N . LEU B 1 97 ? 8.008 21.859 -8.289 1 98.5 97 LEU B N 1
ATOM 2785 C CA . LEU B 1 97 ? 8.625 20.953 -9.258 1 98.5 97 LEU B CA 1
ATOM 2786 C C . LEU B 1 97 ? 7.59 20.438 -10.258 1 98.5 97 LEU B C 1
ATOM 2788 O O . LEU B 1 97 ? 7.941 19.812 -11.258 1 98.5 97 LEU B O 1
ATOM 2792 N N . THR B 1 98 ? 6.312 20.719 -10.031 1 98.31 98 THR B N 1
ATOM 2793 C CA . THR B 1 98 ? 5.242 20.188 -10.867 1 98.31 98 THR B CA 1
ATOM 2794 C C . THR B 1 98 ? 4.105 21.203 -11 1 98.31 98 THR B C 1
ATOM 2796 O O . THR B 1 98 ? 3.947 22.078 -10.148 1 98.31 98 THR B O 1
ATOM 2799 N N . ASP B 1 99 ? 3.338 21.078 -12.078 1 97.88 99 ASP B N 1
ATOM 2800 C CA . ASP B 1 99 ? 2.16 21.922 -12.258 1 97.88 99 ASP B CA 1
ATOM 2801 C C . ASP B 1 99 ? 0.904 21.234 -11.734 1 97.88 99 ASP B C 1
ATOM 2803 O O . ASP B 1 99 ? -0.185 21.797 -11.758 1 97.88 99 ASP B O 1
ATOM 2807 N N . LYS B 1 100 ? 1.062 19.984 -11.242 1 98.56 100 LYS B N 1
ATOM 2808 C CA . LYS B 1 100 ? -0.069 19.266 -10.672 1 98.56 100 LYS B CA 1
ATOM 2809 C C . LYS B 1 100 ? -0.343 19.719 -9.242 1 98.56 100 LYS B C 1
ATOM 2811 O O . LYS B 1 100 ? 0.579 20.109 -8.516 1 98.56 100 LYS B O 1
ATOM 2816 N N . PRO B 1 101 ? -1.647 19.688 -8.859 1 98.81 101 PRO B N 1
ATOM 2817 C CA . PRO B 1 101 ? -1.937 20 -7.453 1 98.81 101 PRO B CA 1
ATOM 2818 C C . PRO B 1 101 ? -1.178 19.094 -6.484 1 98.81 101 PRO B C 1
ATOM 2820 O O . PRO B 1 101 ? -1.168 17.875 -6.648 1 98.81 101 PRO B O 1
ATOM 2823 N N . PHE B 1 102 ? -0.483 19.703 -5.582 1 98.81 102 PHE B N 1
ATOM 2824 C CA . PHE B 1 102 ? 0.181 19.016 -4.477 1 98.81 102 PHE B CA 1
ATOM 2825 C C . PHE B 1 102 ? -0.421 19.438 -3.141 1 98.81 102 PHE B C 1
ATOM 2827 O O . PHE B 1 102 ? -0.181 20.547 -2.668 1 98.81 102 PHE B O 1
ATOM 2834 N N . LEU B 1 103 ? -1.225 18.547 -2.502 1 98.88 103 LEU B N 1
ATOM 2835 C CA . LEU B 1 103 ? -2.014 18.875 -1.32 1 98.88 103 LEU B CA 1
ATOM 2836 C C . LEU B 1 103 ? -1.115 19.094 -0.108 1 98.88 103 LEU B C 1
ATOM 2838 O O . LEU B 1 103 ? -0.201 18.297 0.14 1 98.88 103 LEU B O 1
ATOM 2842 N N . HIS B 1 104 ? -1.312 20.172 0.576 1 98.62 104 HIS B N 1
ATOM 2843 C CA . HIS B 1 104 ? -0.591 20.484 1.809 1 98.62 104 HIS B CA 1
ATOM 2844 C C . HIS B 1 104 ? -1.314 19.906 3.021 1 98.62 104 HIS B C 1
ATOM 2846 O O . HIS B 1 104 ? -2.207 20.547 3.58 1 98.62 104 HIS B O 1
ATOM 2852 N N . MET B 1 105 ? -0.851 18.828 3.5 1 98.12 105 MET B N 1
ATOM 2853 C CA . MET B 1 105 ? -1.561 18.031 4.5 1 98.12 105 MET B CA 1
ATOM 2854 C C . MET B 1 105 ? -1.758 18.812 5.785 1 98.12 105 MET B C 1
ATOM 2856 O O . MET B 1 105 ? -2.818 18.75 6.41 1 98.12 105 MET B O 1
ATOM 2860 N N . MET B 1 106 ? -0.81 19.641 6.195 1 98.19 106 MET B N 1
ATOM 2861 C CA . MET B 1 106 ? -0.882 20.375 7.453 1 98.19 106 MET B CA 1
ATOM 2862 C C . MET B 1 106 ? -1.92 21.484 7.367 1 98.19 106 MET B C 1
ATOM 2864 O O . MET B 1 106 ? -2.727 21.656 8.281 1 98.19 106 MET B O 1
ATOM 2868 N N . ARG B 1 107 ? -1.88 22.203 6.27 1 98.62 107 ARG B N 1
ATOM 2869 C CA . ARG B 1 107 ? -2.838 23.281 6.105 1 98.62 107 ARG B CA 1
ATOM 2870 C C . ARG B 1 107 ? -4.266 22.75 6.051 1 98.62 107 ARG B C 1
ATOM 2872 O O . ARG B 1 107 ? -5.176 23.344 6.645 1 98.62 107 ARG B O 1
ATOM 2879 N N . ILE B 1 108 ? -4.406 21.672 5.379 1 98.81 108 ILE B N 1
ATOM 2880 C CA . ILE B 1 108 ? -5.723 21.031 5.309 1 98.81 108 ILE B CA 1
ATOM 2881 C C . ILE B 1 108 ? -6.18 20.641 6.711 1 98.81 108 ILE B C 1
ATOM 2883 O O . ILE B 1 108 ? -7.336 20.859 7.082 1 98.81 108 ILE B O 1
ATOM 2887 N N . ALA B 1 109 ? -5.312 20.094 7.535 1 98.69 109 ALA B N 1
ATOM 2888 C CA . ALA B 1 109 ? -5.637 19.672 8.898 1 98.69 109 ALA B CA 1
ATOM 2889 C C . ALA B 1 109 ? -6.004 20.875 9.766 1 98.69 109 ALA B C 1
ATOM 2891 O O . ALA B 1 109 ? -6.965 20.828 10.539 1 98.69 109 ALA B O 1
ATOM 2892 N N . VAL B 1 110 ? -5.246 21.922 9.648 1 98.56 110 VAL B N 1
ATOM 2893 C CA . VAL B 1 110 ? -5.488 23.125 10.438 1 98.56 110 VAL B CA 1
ATOM 2894 C C . VAL B 1 110 ? -6.855 23.703 10.086 1 98.56 110 VAL B C 1
ATOM 2896 O O . VAL B 1 110 ? -7.609 24.125 10.969 1 98.56 110 VAL B O 1
ATOM 2899 N N . HIS B 1 111 ? -7.18 23.703 8.836 1 98.56 111 HIS B N 1
ATOM 2900 C CA . HIS B 1 111 ? -8.469 24.234 8.43 1 98.56 111 HIS B CA 1
ATOM 2901 C C . HIS B 1 111 ? -9.609 23.297 8.828 1 98.56 111 HIS B C 1
ATOM 2903 O O . HIS B 1 111 ? -10.711 23.75 9.133 1 98.56 111 HIS B O 1
ATOM 2909 N N . ASN B 1 112 ? -9.367 22.016 8.797 1 98.62 112 ASN B N 1
ATOM 2910 C CA . ASN B 1 112 ? -10.336 21.078 9.352 1 98.62 112 ASN B CA 1
ATOM 2911 C C . ASN B 1 112 ? -10.617 21.375 10.828 1 98.62 112 ASN B C 1
ATOM 2913 O O . ASN B 1 112 ? -11.766 21.312 11.266 1 98.62 112 ASN B O 1
ATOM 2917 N N . PHE B 1 113 ? -9.57 21.688 11.562 1 98.56 113 PHE B N 1
ATOM 2918 C CA . PHE B 1 113 ? -9.688 22.078 12.961 1 98.56 113 PHE B CA 1
ATOM 2919 C C . PHE B 1 113 ? -10.586 23.297 13.109 1 98.56 113 PHE B C 1
ATOM 2921 O O . PHE B 1 113 ? -11.508 23.297 13.922 1 98.56 113 PHE B O 1
ATOM 2928 N N . LEU B 1 114 ? -10.391 24.266 12.273 1 98.44 114 LEU B N 1
ATOM 2929 C CA . LEU B 1 114 ? -11.188 25.5 12.32 1 98.44 114 LEU B CA 1
ATOM 2930 C C . LEU B 1 114 ? -12.656 25.203 12.039 1 98.44 114 LEU B C 1
ATOM 2932 O O . LEU B 1 114 ? -13.539 25.75 12.703 1 98.44 114 LEU B O 1
ATOM 2936 N N . ASP B 1 115 ? -12.891 24.359 11.109 1 98.31 115 ASP B N 1
ATOM 2937 C CA . ASP B 1 115 ? -14.25 24.047 10.68 1 98.31 115 ASP B CA 1
ATOM 2938 C C . ASP B 1 115 ? -15 23.266 11.758 1 98.31 115 ASP B C 1
ATOM 2940 O O . ASP B 1 115 ? -16.203 23.469 11.961 1 98.31 115 ASP B O 1
ATOM 2944 N N . ASN B 1 116 ? -14.305 22.422 12.484 1 98.44 116 ASN B N 1
ATOM 2945 C CA . ASN B 1 116 ? -14.969 21.484 13.383 1 98.44 116 ASN B CA 1
ATOM 2946 C C . ASN B 1 116 ? -14.969 22 14.82 1 98.44 116 ASN B C 1
ATOM 2948 O O . ASN B 1 116 ? -15.797 21.594 15.633 1 98.44 116 ASN B O 1
ATOM 2952 N N . TYR B 1 117 ? -14.016 22.844 15.094 1 98.44 117 TYR B N 1
ATOM 2953 C CA . TYR B 1 117 ? -13.914 23.438 16.422 1 98.44 117 TYR B CA 1
ATOM 2954 C C . TYR B 1 117 ? -13.75 24.953 16.328 1 98.44 117 TYR B C 1
ATOM 2956 O O . TYR B 1 117 ? -12.758 25.5 16.812 1 98.44 117 TYR B O 1
ATOM 2964 N N . PRO B 1 118 ? -14.734 25.641 15.836 1 97.62 118 PRO B N 1
ATOM 2965 C CA . PRO B 1 118 ? -14.609 27.062 15.523 1 97.62 118 PRO B CA 1
ATOM 2966 C C . PRO B 1 118 ? -14.383 27.922 16.766 1 97.62 118 PRO B C 1
ATOM 2968 O O . PRO B 1 118 ? -13.797 29 16.672 1 97.62 118 PRO B O 1
ATOM 2971 N N . ASP B 1 119 ? -14.758 27.453 17.906 1 97.25 119 ASP B N 1
ATOM 2972 C CA . ASP B 1 119 ? -14.68 28.281 19.109 1 97.25 119 ASP B CA 1
ATOM 2973 C C . ASP B 1 119 ? -13.422 27.953 19.906 1 97.25 119 ASP B C 1
ATOM 2975 O O . ASP B 1 119 ? -13.117 28.625 20.891 1 97.25 119 ASP B O 1
ATOM 2979 N N . GLU B 1 120 ? -12.719 26.938 19.484 1 97.94 120 GLU B N 1
ATOM 2980 C CA . GLU B 1 120 ? -11.5 26.562 20.203 1 97.94 120 GLU B CA 1
ATOM 2981 C C . GLU B 1 120 ? -10.352 27.516 19.875 1 97.94 120 GLU B C 1
ATOM 2983 O O . GLU B 1 120 ? -10 27.688 18.703 1 97.94 120 GLU B O 1
ATOM 2988 N N . GLU B 1 121 ? -9.766 28.109 20.844 1 97.31 121 GLU B N 1
ATOM 2989 C CA . GLU B 1 121 ? -8.734 29.109 20.625 1 97.31 121 GLU B CA 1
ATOM 2990 C C . GLU B 1 121 ? -7.344 28.484 20.641 1 97.31 121 GLU B C 1
ATOM 2992 O O . GLU B 1 121 ? -6.398 29.031 20.062 1 97.31 121 GLU B O 1
ATOM 2997 N N . LYS B 1 122 ? -7.246 27.359 21.328 1 97.38 122 LYS B N 1
ATOM 2998 C CA . LYS B 1 122 ? -5.969 26.688 21.5 1 97.38 122 LYS B CA 1
ATOM 2999 C C . LYS B 1 122 ? -6.059 25.219 21.062 1 97.38 122 LYS B C 1
ATOM 3001 O O . LYS B 1 122 ? -7.094 24.578 21.266 1 97.38 122 LYS B O 1
ATOM 3006 N N . ILE B 1 123 ? -4.98 24.781 20.484 1 98.56 123 ILE B N 1
ATOM 3007 C CA . ILE B 1 123 ? -4.902 23.375 20.078 1 98.56 123 ILE B CA 1
ATOM 3008 C C . ILE B 1 123 ? -3.607 22.766 20.609 1 98.56 123 ILE B C 1
ATOM 3010 O O . ILE B 1 123 ? -2.553 23.406 20.578 1 98.56 123 ILE B O 1
ATOM 3014 N N . GLY B 1 124 ? -3.734 21.562 21.25 1 98.81 124 GLY B N 1
ATOM 3015 C CA . GLY B 1 124 ? -2.547 20.812 21.625 1 98.81 124 GLY B CA 1
ATOM 3016 C C . GLY B 1 124 ? -1.851 20.172 20.438 1 98.81 124 GLY B C 1
ATOM 3017 O O . GLY B 1 124 ? -2.504 19.594 19.562 1 98.81 124 GLY B O 1
ATOM 3018 N N . LEU B 1 125 ? -0.574 20.344 20.344 1 98.81 125 LEU B N 1
ATOM 3019 C CA . LEU B 1 125 ? 0.204 19.781 19.25 1 98.81 125 LEU B CA 1
ATOM 3020 C C . LEU B 1 125 ? 1.203 18.75 19.766 1 98.81 125 LEU B C 1
ATOM 3022 O O . LEU B 1 125 ? 2.018 19.062 20.641 1 98.81 125 LEU B O 1
ATOM 3026 N N . ILE B 1 126 ? 1.081 17.562 19.344 1 98.44 126 ILE B N 1
ATOM 3027 C CA . ILE B 1 126 ? 2.135 16.578 19.547 1 98.44 126 ILE B CA 1
ATOM 3028 C C . ILE B 1 126 ? 2.746 16.203 18.188 1 98.44 126 ILE B C 1
ATOM 3030 O O . ILE B 1 126 ? 2.025 15.891 17.25 1 98.44 126 ILE B O 1
ATOM 3034 N N . ALA B 1 127 ? 4.047 16.312 18.047 1 97.5 127 ALA B N 1
ATOM 3035 C CA . ALA B 1 127 ? 4.77 16.156 16.781 1 97.5 127 ALA B CA 1
ATOM 3036 C C . ALA B 1 127 ? 6.219 15.758 17.031 1 97.5 127 ALA B C 1
ATOM 3038 O O . ALA B 1 127 ? 6.645 15.609 18.172 1 97.5 127 ALA B O 1
ATOM 3039 N N . THR B 1 128 ? 6.945 15.5 15.992 1 95 128 THR B N 1
ATOM 3040 C CA . THR B 1 128 ? 8.359 15.164 16.109 1 95 128 THR B CA 1
ATOM 3041 C C . THR B 1 128 ? 9.164 16.375 16.594 1 95 128 THR B C 1
ATOM 3043 O O . THR B 1 128 ? 8.727 17.516 16.453 1 95 128 THR B O 1
ATOM 3046 N N . GLU B 1 129 ? 10.383 16.078 17.016 1 94.69 129 GLU B N 1
ATOM 3047 C CA . GLU B 1 129 ? 11.281 17.156 17.438 1 94.69 129 GLU B CA 1
ATOM 3048 C C . GLU B 1 129 ? 11.617 18.094 16.281 1 94.69 129 GLU B C 1
ATOM 3050 O O . GLU B 1 129 ? 11.734 19.297 16.469 1 94.69 129 GLU B O 1
ATOM 3055 N N . GLY B 1 130 ? 11.75 17.484 15.109 1 94.12 130 GLY B N 1
ATOM 3056 C CA . GLY B 1 130 ? 12.031 18.281 13.93 1 94.12 130 GLY B CA 1
ATOM 3057 C C . GLY B 1 130 ? 10.914 19.266 13.594 1 94.12 130 GLY B C 1
ATOM 3058 O O . GLY B 1 130 ? 11.18 20.438 13.297 1 94.12 130 GLY B O 1
ATOM 3059 N N . SER B 1 131 ? 9.711 18.766 13.664 1 94.69 131 SER B N 1
ATOM 3060 C CA . SER B 1 131 ? 8.547 19.609 13.375 1 94.69 131 SER B CA 1
ATOM 3061 C C . SER B 1 131 ? 8.406 20.719 14.414 1 94.69 131 SER B C 1
ATOM 3063 O O . SER B 1 131 ? 8.023 21.844 14.07 1 94.69 131 SER B O 1
ATOM 3065 N N . ILE B 1 132 ? 8.672 20.406 15.672 1 95.94 132 ILE B N 1
ATOM 3066 C CA . ILE B 1 132 ? 8.594 21.406 16.75 1 95.94 132 ILE B CA 1
ATOM 3067 C C . ILE B 1 132 ? 9.719 22.422 16.578 1 95.94 132 ILE B C 1
ATOM 3069 O O . ILE B 1 132 ? 9.492 23.641 16.672 1 95.94 132 ILE B O 1
ATOM 3073 N N . TYR B 1 133 ? 10.898 21.953 16.281 1 94.94 133 TYR B N 1
ATOM 3074 C CA . TYR B 1 133 ? 12.086 22.766 16.141 1 94.94 133 TYR B CA 1
ATOM 3075 C C . TYR B 1 133 ? 11.906 23.797 15.031 1 94.94 133 TYR B C 1
ATOM 3077 O O . TYR B 1 133 ? 12.266 24.969 15.195 1 94.94 133 TYR B O 1
ATOM 3085 N N . ASP B 1 134 ? 11.281 23.422 13.977 1 95.69 134 ASP B N 1
ATOM 3086 C CA . ASP B 1 134 ? 11.156 24.312 12.82 1 95.69 134 ASP B CA 1
ATOM 3087 C C . ASP B 1 134 ? 9.789 24.969 12.781 1 95.69 134 ASP B C 1
ATOM 3089 O O . ASP B 1 134 ? 9.445 25.656 11.812 1 95.69 134 ASP B O 1
ATOM 3093 N N . HIS B 1 135 ? 9.008 24.719 13.742 1 96.69 135 HIS B N 1
ATOM 3094 C CA . HIS B 1 135 ? 7.711 25.359 13.922 1 96.69 135 HIS B CA 1
ATOM 3095 C C . HIS B 1 135 ? 6.77 25.047 12.766 1 96.69 135 HIS B C 1
ATOM 3097 O O . HIS B 1 135 ? 6.004 25.922 12.328 1 96.69 135 HIS B O 1
ATOM 3103 N N . LEU B 1 136 ? 6.82 23.891 12.195 1 95.12 136 LEU B N 1
ATOM 3104 C CA . LEU B 1 136 ? 6.07 23.531 10.992 1 95.12 136 LEU B CA 1
ATOM 3105 C C . LEU B 1 136 ? 4.57 23.703 11.227 1 95.12 136 LEU B C 1
ATOM 3107 O O . LEU B 1 136 ? 3.914 24.484 10.539 1 95.12 136 LEU B O 1
ATOM 3111 N N . TYR B 1 137 ? 3.955 23.078 12.203 1 96.25 137 TYR B N 1
ATOM 3112 C CA . TYR B 1 137 ? 2.535 23.203 12.5 1 96.25 137 TYR B CA 1
ATOM 3113 C C . TYR B 1 137 ? 2.248 24.516 13.234 1 96.25 137 TYR B C 1
ATOM 3115 O O . TYR B 1 137 ? 1.223 25.156 13 1 96.25 137 TYR B O 1
ATOM 3123 N N . ALA B 1 138 ? 3.174 24.891 14.094 1 97.5 138 ALA B N 1
ATOM 3124 C CA . ALA B 1 138 ? 2.961 26.078 14.922 1 97.5 138 ALA B CA 1
ATOM 3125 C C . ALA B 1 138 ? 2.717 27.312 14.055 1 97.5 138 ALA B C 1
ATOM 3127 O O . ALA B 1 138 ? 1.805 28.094 14.32 1 97.5 138 ALA B O 1
ATOM 3128 N N . ASP B 1 139 ? 3.484 27.438 12.984 1 97.38 139 ASP B N 1
ATOM 3129 C CA . ASP B 1 139 ? 3.35 28.594 12.102 1 97.38 139 ASP B CA 1
ATOM 3130 C C . ASP B 1 139 ? 2.021 28.547 11.352 1 97.38 139 ASP B C 1
ATOM 3132 O O . ASP B 1 139 ? 1.376 29.594 11.164 1 97.38 139 ASP B O 1
ATOM 3136 N N . GLU B 1 140 ? 1.587 27.391 10.891 1 97.5 140 GLU B N 1
ATOM 3137 C CA . GLU B 1 140 ? 0.317 27.25 10.188 1 97.5 140 GLU B CA 1
ATOM 3138 C C . GLU B 1 140 ? -0.862 27.562 11.102 1 97.5 140 GLU B C 1
ATOM 3140 O O . GLU B 1 140 ? -1.849 28.172 10.672 1 97.5 140 GLU B O 1
ATOM 3145 N N . ILE B 1 141 ? -0.752 27.125 12.383 1 98.25 141 ILE B N 1
ATOM 3146 C CA . ILE B 1 141 ? -1.807 27.344 13.367 1 98.25 141 ILE B CA 1
ATOM 3147 C C . ILE B 1 141 ? -1.896 28.828 13.711 1 98.25 141 ILE B C 1
ATOM 3149 O O . ILE B 1 141 ? -2.99 29.391 13.781 1 98.25 141 ILE B O 1
ATOM 3153 N N . LYS B 1 142 ? -0.771 29.453 13.852 1 97.69 142 LYS B N 1
ATOM 3154 C CA . LYS B 1 142 ? -0.722 30.875 14.164 1 97.69 142 LYS B CA 1
ATOM 3155 C C . LYS B 1 142 ? -1.28 31.719 13.016 1 97.69 142 LYS B C 1
ATOM 3157 O O . LYS B 1 142 ? -1.927 32.75 13.25 1 97.69 142 LYS B O 1
ATOM 3162 N N . LYS B 1 143 ? -1.042 31.281 11.828 1 97.06 143 LYS B N 1
ATOM 3163 C CA . LYS B 1 143 ? -1.507 31.984 10.641 1 97.06 143 LYS B CA 1
ATOM 3164 C C . LYS B 1 143 ? -3.025 32.125 10.648 1 97.06 143 LYS B C 1
ATOM 3166 O O . LYS B 1 143 ? -3.564 33.094 10.086 1 97.06 143 LYS B O 1
ATOM 3171 N N . VAL B 1 144 ? -3.684 31.203 11.289 1 97.06 144 VAL B N 1
ATOM 3172 C CA . VAL B 1 144 ? -5.141 31.234 11.273 1 97.06 144 VAL B CA 1
ATOM 3173 C C . VAL B 1 144 ? -5.656 31.797 12.602 1 97.06 144 VAL B C 1
ATOM 3175 O O . VAL B 1 144 ? -6.832 31.641 12.938 1 97.06 144 VAL B O 1
ATOM 3178 N N . GLY B 1 145 ? -4.793 32.312 13.383 1 97.69 145 GLY B N 1
ATOM 3179 C CA . GLY B 1 145 ? -5.164 33.062 14.578 1 97.69 145 GLY B CA 1
ATOM 3180 C C . GLY B 1 145 ? -5.406 32.188 15.789 1 97.69 145 GLY B C 1
ATOM 3181 O O . GLY B 1 145 ? -6.148 32.562 16.703 1 97.69 145 GLY B O 1
ATOM 3182 N N . ARG B 1 146 ? -4.863 31.016 15.805 1 98.44 146 ARG B N 1
ATOM 3183 C CA . ARG B 1 146 ? -5.031 30.125 16.938 1 98.44 146 ARG B CA 1
ATOM 3184 C C . ARG B 1 146 ? -3.715 29.938 17.688 1 98.44 146 ARG B C 1
ATOM 3186 O O . ARG B 1 146 ? -2.648 30.297 17.188 1 98.44 146 ARG B O 1
ATOM 3193 N N . LYS B 1 147 ? -3.83 29.438 18.859 1 98.31 147 LYS B N 1
ATOM 3194 C CA . LYS B 1 147 ? -2.668 29.25 19.734 1 98.31 147 LYS B CA 1
ATOM 3195 C C . LYS B 1 147 ? -2.279 27.766 19.797 1 98.31 147 LYS B C 1
ATOM 3197 O O . LYS B 1 147 ? -3.146 26.891 19.781 1 98.31 147 LYS B O 1
ATOM 3202 N N . VAL B 1 148 ? -0.955 27.609 19.969 1 98.38 148 VAL B N 1
ATOM 3203 C CA . VAL B 1 148 ? -0.436 26.25 20.062 1 98.38 148 VAL B CA 1
ATOM 3204 C C . VAL B 1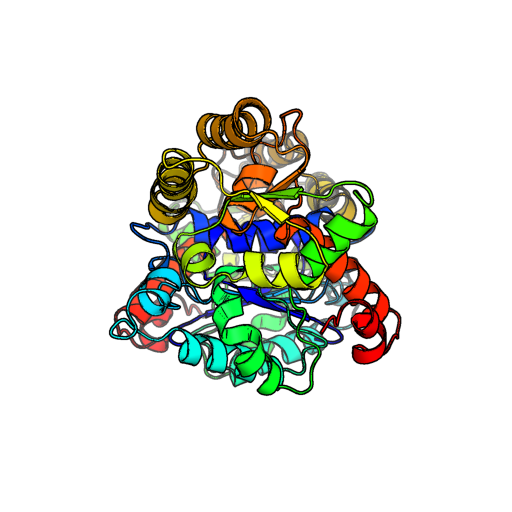 148 ? -0.017 25.969 21.5 1 98.38 148 VAL B C 1
ATOM 3206 O O . VAL B 1 148 ? 0.594 26.812 22.156 1 98.38 148 VAL B O 1
ATOM 3209 N N . GLU B 1 149 ? -0.436 24.844 21.984 1 98.44 149 GLU B N 1
ATOM 3210 C CA . GLU B 1 149 ? 0.03 24.328 23.266 1 98.44 149 GLU B CA 1
ATOM 3211 C C . GLU B 1 149 ? 0.87 23.062 23.078 1 98.44 149 GLU B C 1
ATOM 3213 O O . GLU B 1 149 ? 0.397 22.078 22.516 1 98.44 149 GLU B O 1
ATOM 3218 N N . LEU B 1 150 ? 2.105 23.031 23.594 1 98.25 150 LEU B N 1
ATOM 3219 C CA . LEU B 1 150 ? 3.025 21.922 23.391 1 98.25 150 LEU B CA 1
ATOM 3220 C C . LEU B 1 150 ? 3.113 21.047 24.641 1 98.25 150 LEU B C 1
ATOM 3222 O O . LEU B 1 150 ? 3.646 19.938 24.594 1 98.25 150 LEU B O 1
ATOM 3226 N N . GLY B 1 151 ? 2.555 21.5 25.719 1 97.94 151 GLY B N 1
ATOM 3227 C CA . GLY B 1 151 ? 2.658 20.797 26.984 1 97.94 151 GLY B CA 1
ATOM 3228 C C . GLY B 1 151 ? 3.992 21 27.672 1 97.94 151 GLY B C 1
ATOM 3229 O O . GLY B 1 151 ? 4.688 21.984 27.406 1 97.94 151 GLY B O 1
ATOM 3230 N N . GLY B 1 152 ? 4.352 20.188 28.641 1 97.44 152 GLY B N 1
ATOM 3231 C CA . GLY B 1 152 ? 5.582 20.297 29.406 1 97.44 152 GLY B CA 1
ATOM 3232 C C . GLY B 1 152 ? 6.691 19.406 28.891 1 97.44 152 GLY B C 1
ATOM 3233 O O . GLY B 1 152 ? 6.539 18.75 27.844 1 97.44 152 GLY B O 1
ATOM 3234 N N . PRO B 1 153 ? 7.84 19.406 29.562 1 97.56 153 PRO B N 1
ATOM 3235 C CA . PRO B 1 153 ? 9.039 18.719 29.094 1 97.56 153 PRO B CA 1
ATOM 3236 C C . PRO B 1 153 ? 8.867 17.203 29.016 1 97.56 153 PRO B C 1
ATOM 3238 O O . PRO B 1 153 ? 9.68 16.516 28.406 1 97.56 153 PRO B O 1
ATOM 3241 N N . GLU B 1 154 ? 7.812 16.703 29.656 1 97.88 154 GLU B N 1
ATOM 3242 C CA . GLU B 1 154 ? 7.59 15.258 29.672 1 97.88 154 GLU B CA 1
ATOM 3243 C C . GLU B 1 154 ? 6.969 14.781 28.359 1 97.88 154 GLU B C 1
ATOM 3245 O O . GLU B 1 154 ? 7.004 13.594 28.047 1 97.88 154 GLU B O 1
ATOM 3250 N N . ILE B 1 155 ? 6.367 15.648 27.641 1 98.44 155 ILE B N 1
ATOM 3251 C CA . ILE B 1 155 ? 5.559 15.266 26.484 1 98.44 155 ILE B CA 1
ATOM 3252 C C . ILE B 1 155 ? 6.465 14.773 25.359 1 98.44 155 ILE B C 1
ATOM 3254 O O . ILE B 1 155 ? 6.266 13.68 24.828 1 98.44 155 ILE B O 1
ATOM 3258 N N . GLN B 1 156 ? 7.484 15.523 25.031 1 98 156 GLN B N 1
ATOM 3259 C CA . GLN B 1 156 ? 8.312 15.219 23.875 1 98 156 GLN B CA 1
ATOM 3260 C C . GLN B 1 156 ? 9.016 13.875 24.031 1 98 156 GLN B C 1
ATOM 3262 O O . GLN B 1 156 ? 9.094 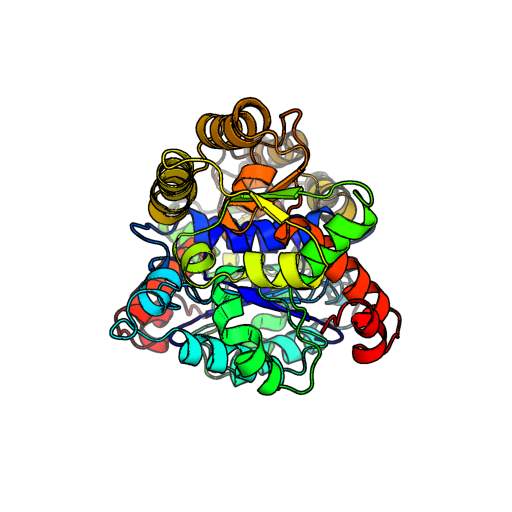13.094 23.078 1 98 156 GLN B O 1
ATOM 3267 N N . PRO B 1 157 ? 9.57 13.57 25.203 1 97.94 157 PRO B N 1
ATOM 3268 C CA . PRO B 1 157 ? 10.18 12.25 25.375 1 97.94 157 PRO B CA 1
ATOM 3269 C C . PRO B 1 157 ? 9.18 11.109 25.156 1 97.94 157 PRO B C 1
ATOM 3271 O O . PRO B 1 157 ? 9.531 10.078 24.578 1 97.94 157 PRO B O 1
ATOM 3274 N N . MET B 1 158 ? 7.93 11.281 25.625 1 98.19 158 MET B N 1
ATOM 3275 C CA . MET B 1 158 ? 6.906 10.258 25.422 1 98.19 158 MET B CA 1
ATOM 3276 C C . MET B 1 158 ? 6.586 10.109 23.938 1 98.19 158 MET B C 1
ATOM 3278 O O . MET B 1 158 ? 6.473 8.984 23.438 1 98.19 158 MET B O 1
ATOM 3282 N N . VAL B 1 159 ? 6.473 11.203 23.266 1 98.25 159 VAL B N 1
ATOM 3283 C CA . VAL B 1 159 ? 6.172 11.211 21.828 1 98.25 159 VAL B CA 1
ATOM 3284 C C . VAL B 1 159 ? 7.312 10.555 21.062 1 98.25 159 VAL B C 1
ATOM 3286 O O . VAL B 1 159 ? 7.074 9.742 20.172 1 98.25 159 VAL B O 1
ATOM 3289 N N . ASN B 1 160 ? 8.555 10.867 21.422 1 97.25 160 ASN B N 1
ATOM 3290 C CA . ASN B 1 160 ? 9.727 10.273 20.781 1 97.25 160 ASN B CA 1
ATOM 3291 C C . ASN B 1 160 ? 9.734 8.758 20.938 1 97.25 160 ASN B C 1
ATOM 3293 O O . ASN B 1 160 ? 10.023 8.031 19.984 1 97.25 160 ASN B O 1
ATOM 3297 N N . GLU B 1 161 ? 9.461 8.375 22.125 1 97.5 161 GLU B N 1
ATOM 3298 C CA . GLU B 1 161 ? 9.445 6.941 22.391 1 97.5 161 GLU B CA 1
ATOM 3299 C C . GLU B 1 161 ? 8.398 6.234 21.531 1 97.5 161 GLU B C 1
ATOM 3301 O O . GLU B 1 161 ? 8.688 5.215 20.906 1 97.5 161 GLU B O 1
ATOM 3306 N N . LEU B 1 162 ? 7.215 6.797 21.5 1 97.69 162 LEU B N 1
ATOM 3307 C CA . LEU B 1 162 ? 6.113 6.203 20.75 1 97.69 162 LEU B CA 1
ATOM 3308 C C . LEU B 1 162 ? 6.445 6.129 19.266 1 97.69 162 LEU B C 1
ATOM 3310 O O . LEU B 1 162 ? 6.262 5.082 18.625 1 97.69 162 LEU B O 1
ATOM 3314 N N . ILE B 1 163 ? 6.93 7.207 18.656 1 96.31 163 ILE B N 1
ATOM 3315 C CA . ILE B 1 163 ? 7.152 7.328 17.219 1 96.31 163 ILE B CA 1
ATOM 3316 C C . ILE B 1 163 ? 8.375 6.508 16.812 1 96.31 163 ILE B C 1
ATOM 3318 O O . ILE B 1 163 ? 8.297 5.668 15.914 1 96.31 163 ILE B O 1
ATOM 3322 N N . TYR B 1 164 ? 9.5 6.719 17.531 1 93.75 164 TYR B N 1
ATOM 3323 C CA . TYR B 1 164 ? 10.766 6.191 17.047 1 93.75 164 TYR B CA 1
ATOM 3324 C C . TYR B 1 164 ? 11.031 4.805 17.625 1 93.75 1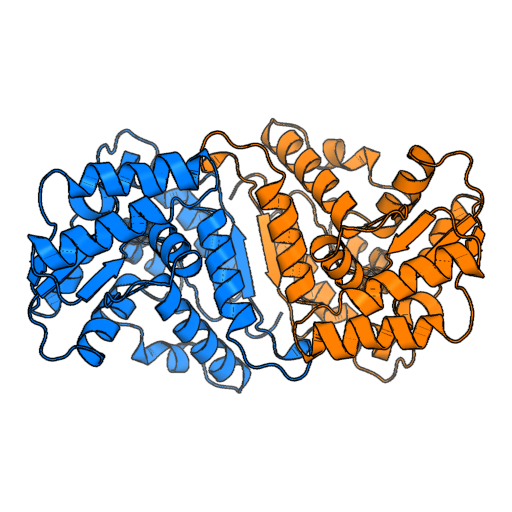64 TYR B C 1
ATOM 3326 O O . TYR B 1 164 ? 11.125 3.822 16.891 1 93.75 164 TYR B O 1
ATOM 3334 N N . SER B 1 165 ? 11.031 4.727 18.938 1 93.19 165 SER B N 1
ATOM 3335 C CA . SER B 1 165 ? 11.391 3.461 19.562 1 93.19 165 SER B CA 1
ATOM 3336 C C . SER B 1 165 ? 10.352 2.385 19.281 1 93.19 165 SER B C 1
ATOM 3338 O O . SER B 1 165 ? 10.695 1.238 19 1 93.19 165 SER B O 1
ATOM 3340 N N . ASP B 1 166 ? 9.07 2.697 19.328 1 93.75 166 ASP B N 1
ATOM 3341 C CA . ASP B 1 166 ? 8.016 1.695 19.188 1 93.75 166 ASP B CA 1
ATOM 3342 C C . ASP B 1 166 ? 7.648 1.479 17.719 1 93.75 166 ASP B C 1
ATOM 3344 O O . ASP B 1 166 ? 7.816 0.379 17.188 1 93.75 166 ASP B O 1
ATOM 3348 N N . ILE B 1 167 ? 7.363 2.508 17.062 1 93 167 ILE B N 1
ATOM 3349 C CA . ILE B 1 167 ? 6.766 2.332 15.742 1 93 167 ILE B CA 1
ATOM 3350 C C . ILE B 1 167 ? 7.871 2.201 14.688 1 93 167 ILE B C 1
ATOM 3352 O O . ILE B 1 167 ? 7.941 1.197 13.977 1 93 167 ILE B O 1
ATOM 3356 N N . LYS B 1 168 ? 8.82 3.111 14.578 1 92 168 LYS B N 1
ATOM 3357 C CA . LYS B 1 168 ? 9.797 3.123 13.492 1 92 168 LYS B CA 1
ATOM 3358 C C . LYS B 1 168 ? 10.82 2.01 13.664 1 92 168 LYS B C 1
ATOM 3360 O O . LYS B 1 168 ? 11.305 1.444 12.68 1 92 168 LYS B O 1
ATOM 3365 N N . GLU B 1 169 ? 11.156 1.684 14.898 1 91.12 169 GLU B N 1
ATOM 3366 C CA . GLU B 1 169 ? 12.203 0.696 15.125 1 91.12 169 GLU B CA 1
ATOM 3367 C C . GLU B 1 169 ? 11.625 -0.702 15.297 1 91.12 169 GLU B C 1
ATOM 3369 O O . GLU B 1 169 ? 12.234 -1.692 14.891 1 91.12 169 GLU B O 1
ATOM 3374 N N . LYS B 1 170 ? 10.43 -0.799 15.961 1 89.88 170 LYS B N 1
ATOM 3375 C CA . LYS B 1 170 ? 9.898 -2.117 16.281 1 89.88 170 LYS B CA 1
ATOM 3376 C C . LYS B 1 170 ? 8.68 -2.443 15.43 1 89.88 170 LYS B C 1
ATOM 3378 O O . LYS B 1 170 ? 8.266 -3.602 15.344 1 89.88 170 LYS B O 1
ATOM 3383 N N . GLY B 1 171 ? 8.109 -1.479 14.836 1 88.62 171 GLY B N 1
ATOM 3384 C CA . GLY B 1 171 ? 6.926 -1.704 14.023 1 88.62 171 GLY B CA 1
ATOM 3385 C C . GLY B 1 171 ? 5.672 -1.946 14.836 1 88.62 171 GLY B C 1
ATOM 3386 O O . GLY B 1 171 ? 4.715 -2.555 14.352 1 88.62 171 GLY B O 1
ATOM 3387 N N . THR B 1 172 ? 5.637 -1.505 16.094 1 93.12 172 THR B N 1
ATOM 3388 C CA . THR B 1 172 ? 4.5 -1.75 16.969 1 93.12 172 THR B CA 1
ATOM 3389 C C . THR B 1 172 ? 4.012 -0.448 17.609 1 93.12 172 THR B C 1
ATOM 3391 O O . THR B 1 172 ? 4.777 0.511 17.734 1 93.12 172 THR B O 1
ATOM 3394 N N . VAL B 1 173 ? 2.742 -0.471 17.984 1 96.88 173 VAL B N 1
ATOM 3395 C CA . VAL B 1 173 ? 2.137 0.694 18.625 1 96.88 173 VAL B CA 1
ATOM 3396 C C . VAL B 1 173 ? 1.919 0.418 20.109 1 96.88 173 VAL B C 1
ATOM 3398 O O . VAL B 1 173 ? 1.3 -0.583 20.484 1 96.88 173 VAL B O 1
ATOM 3401 N N . ASP B 1 174 ? 2.473 1.247 20.938 1 97.94 174 ASP B N 1
ATOM 3402 C CA . ASP B 1 174 ? 2.182 1.223 22.375 1 97.94 174 ASP B CA 1
ATOM 3403 C C . ASP B 1 174 ? 0.894 1.981 22.688 1 97.94 174 ASP B C 1
ATOM 3405 O O . ASP B 1 174 ? 0.917 3.197 22.891 1 97.94 174 ASP B O 1
ATOM 3409 N N . HIS B 1 175 ? -0.164 1.297 22.828 1 98.19 175 HIS B N 1
ATOM 3410 C CA . HIS B 1 175 ? -1.494 1.871 22.984 1 98.19 175 HIS B CA 1
ATOM 3411 C C . HIS B 1 175 ? -1.587 2.695 24.266 1 98.19 175 HIS B C 1
ATOM 3413 O O . HIS B 1 175 ? -2.17 3.781 24.266 1 98.19 175 HIS B O 1
ATOM 3419 N N . ASP B 1 176 ? -1.037 2.146 25.344 1 98.38 176 ASP B N 1
ATOM 3420 C CA . ASP B 1 176 ? -1.118 2.814 26.641 1 98.38 176 ASP B CA 1
ATOM 3421 C C . ASP B 1 176 ? -0.345 4.133 26.625 1 98.38 176 ASP B C 1
ATOM 3423 O O . ASP B 1 176 ? -0.798 5.129 27.188 1 98.38 176 ASP B O 1
ATOM 3427 N N . LEU B 1 177 ? 0.809 4.055 26.031 1 98.62 177 LEU B N 1
ATOM 3428 C CA . LEU B 1 177 ? 1.614 5.266 25.938 1 98.62 177 LEU B CA 1
ATOM 3429 C C . LEU B 1 177 ? 0.9 6.332 25.125 1 98.62 177 LEU B C 1
ATOM 3431 O O . LEU B 1 177 ? 0.902 7.512 25.484 1 98.62 177 LEU B O 1
ATOM 3435 N N . TYR B 1 178 ? 0.253 5.996 24.047 1 98.75 178 TYR B N 1
ATOM 3436 C CA . TYR B 1 178 ? -0.508 6.926 23.219 1 98.75 178 TYR B CA 1
ATOM 3437 C C . TYR B 1 178 ? -1.635 7.57 24.016 1 98.75 178 TYR B C 1
ATOM 3439 O O . TYR B 1 178 ? -1.788 8.797 24.016 1 98.75 178 TYR B O 1
ATOM 3447 N N . HIS B 1 179 ? -2.346 6.742 24.734 1 98.81 179 HIS B N 1
ATOM 3448 C CA . HIS B 1 179 ? -3.443 7.242 25.547 1 98.81 179 HIS B CA 1
ATOM 3449 C C . HIS B 1 179 ? -2.936 8.172 26.641 1 98.81 179 HIS B C 1
ATOM 3451 O O . HIS B 1 179 ? -3.574 9.188 26.953 1 98.81 179 HIS B O 1
ATOM 3457 N N . LYS B 1 180 ? -1.815 7.777 27.203 1 98.81 180 LYS B N 1
ATOM 3458 C CA . LYS B 1 180 ? -1.227 8.602 28.25 1 98.81 180 LYS B CA 1
ATOM 3459 C C . LYS B 1 180 ? -0.851 9.984 27.719 1 98.81 180 LYS B C 1
ATOM 3461 O O . LYS B 1 180 ? -1.053 10.992 28.406 1 98.81 180 LYS B O 1
ATOM 3466 N N . ILE B 1 181 ? -0.304 10.062 26.547 1 98.81 181 ILE B N 1
ATOM 3467 C CA . ILE B 1 181 ? 0.077 11.328 25.922 1 98.81 181 ILE B CA 1
ATOM 3468 C C . ILE B 1 181 ? -1.159 12.203 25.75 1 98.81 181 ILE B C 1
ATOM 3470 O O . ILE B 1 181 ? -1.16 13.375 26.125 1 98.81 181 ILE B O 1
ATOM 3474 N N . LEU B 1 182 ? -2.236 11.633 25.203 1 98.88 182 LEU B N 1
ATOM 3475 C CA . LEU B 1 182 ? -3.475 12.375 24.969 1 98.88 182 LEU B CA 1
ATOM 3476 C C . LEU B 1 182 ? -4.062 12.859 26.297 1 98.88 182 LEU B C 1
ATOM 3478 O O . LEU B 1 182 ? -4.465 14.023 26.406 1 98.88 182 LEU B O 1
ATOM 3482 N N . GLN B 1 183 ? -4.066 11.945 27.219 1 98.81 183 GLN B N 1
ATOM 3483 C CA . GLN B 1 183 ? -4.609 12.266 28.531 1 98.81 183 GLN B CA 1
ATOM 3484 C C . GLN B 1 183 ? -3.848 13.422 29.172 1 98.81 183 GLN B C 1
ATOM 3486 O O . GLN B 1 183 ? -4.457 14.336 29.734 1 98.81 183 GLN B O 1
ATOM 3491 N N . THR B 1 184 ? -2.531 13.352 29.141 1 98.88 184 THR B N 1
ATOM 3492 C CA . THR B 1 184 ? -1.691 14.383 29.75 1 98.88 184 THR B CA 1
ATOM 3493 C C . THR B 1 184 ? -1.929 15.734 29.078 1 98.88 184 THR B C 1
ATOM 3495 O O . THR B 1 184 ? -2.096 16.75 29.766 1 98.88 184 THR B O 1
ATOM 3498 N N . MET B 1 185 ? -1.979 15.758 27.766 1 98.88 185 MET B N 1
ATOM 3499 C CA . MET B 1 185 ? -2.238 17 27.031 1 98.88 185 MET B CA 1
ATOM 3500 C C . MET B 1 185 ? -3.596 17.578 27.422 1 98.88 185 MET B C 1
ATOM 3502 O O . MET B 1 185 ? -3.729 18.797 27.594 1 98.88 185 MET B O 1
ATOM 3506 N N . HIS B 1 186 ? -4.586 16.719 27.531 1 98.75 186 HIS B N 1
ATOM 3507 C CA . HIS B 1 186 ? -5.941 17.141 27.859 1 98.75 186 HIS B CA 1
ATOM 3508 C C . HIS B 1 186 ? -6.035 17.578 29.328 1 98.75 186 HIS B C 1
ATOM 3510 O O . HIS B 1 186 ? -6.445 18.703 29.609 1 98.75 186 HIS B O 1
ATOM 3516 N N . ASP B 1 187 ? -5.66 16.75 30.219 1 98.69 187 ASP B N 1
ATOM 3517 C CA . ASP B 1 187 ? -5.969 16.938 31.641 1 98.69 187 ASP B CA 1
ATOM 3518 C C . ASP B 1 187 ? -5.023 17.953 32.281 1 98.69 187 ASP B C 1
ATOM 3520 O O . ASP B 1 187 ? -5.438 18.75 33.125 1 98.69 187 ASP B O 1
ATOM 3524 N N . LYS B 1 188 ? -3.756 17.828 31.938 1 98.62 188 LYS B N 1
ATOM 3525 C CA . LYS B 1 188 ? -2.756 18.656 32.594 1 98.62 188 LYS B CA 1
ATOM 3526 C C . LYS B 1 188 ? -2.578 20 31.891 1 98.62 188 LYS B C 1
ATOM 3528 O O . LYS B 1 188 ? -2.326 21.016 32.531 1 98.62 188 LYS B O 1
ATOM 3533 N N . TYR B 1 189 ? -2.74 20.031 30.609 1 98.44 189 TYR B N 1
ATOM 3534 C CA . TYR B 1 189 ? -2.4 21.25 29.875 1 98.44 189 TYR B CA 1
ATOM 3535 C C . TYR B 1 189 ? -3.643 21.875 29.25 1 98.44 189 TYR B C 1
ATOM 3537 O O . TYR B 1 189 ? -3.551 22.891 28.547 1 98.44 189 TYR B O 1
ATOM 3545 N N . GLY B 1 190 ? -4.75 21.266 29.422 1 97.94 190 GLY B N 1
ATOM 3546 C CA . GLY B 1 190 ? -6.039 21.875 29.125 1 97.94 190 GLY B CA 1
ATOM 3547 C C . GLY B 1 190 ? -6.352 21.906 27.641 1 97.94 190 GLY B C 1
ATOM 3548 O O . GLY B 1 190 ? -7.062 22.797 27.172 1 97.94 190 GLY B O 1
ATOM 3549 N N . CYS B 1 191 ? -5.809 21.016 26.891 1 98.31 191 CYS B N 1
ATOM 3550 C CA . CYS B 1 191 ? -6.086 20.953 25.453 1 98.31 191 CYS B CA 1
ATOM 3551 C C . CYS B 1 191 ? -7.355 20.172 25.172 1 98.31 191 CYS B C 1
ATOM 3553 O O . CYS B 1 191 ? -7.363 18.938 25.297 1 98.31 191 CYS B O 1
ATOM 3555 N N . ASN B 1 192 ? -8.352 20.844 24.766 1 98.5 192 ASN B N 1
ATOM 3556 C CA . ASN B 1 192 ? -9.602 20.172 24.422 1 98.5 192 ASN B CA 1
ATOM 3557 C C . ASN B 1 192 ? -9.484 19.391 23.109 1 98.5 192 ASN B C 1
ATOM 3559 O O . ASN B 1 192 ? -10.234 18.438 22.891 1 98.5 192 ASN B O 1
ATOM 3563 N N . VAL B 1 193 ? -8.695 19.922 22.172 1 98.81 193 VAL B N 1
ATOM 3564 C CA . VAL B 1 193 ? -8.414 19.297 20.891 1 98.81 193 VAL B CA 1
ATOM 3565 C C . VAL B 1 193 ? -6.902 19.125 20.719 1 98.81 193 VAL B C 1
ATOM 3567 O O . VAL B 1 193 ? -6.129 20.031 21.031 1 98.81 193 VAL B O 1
ATOM 3570 N N . ILE B 1 194 ? -6.469 17.906 20.312 1 98.88 194 ILE B N 1
ATOM 3571 C CA . ILE B 1 194 ? -5.055 17.609 20.141 1 98.88 194 ILE B CA 1
ATOM 3572 C C . ILE B 1 194 ? -4.77 17.25 18.688 1 98.88 194 ILE B C 1
ATOM 3574 O O . ILE B 1 194 ? -5.461 16.406 18.109 1 98.88 194 ILE B O 1
ATOM 3578 N N . LEU B 1 195 ? -3.84 17.906 18.047 1 98.88 195 LEU B N 1
ATOM 3579 C CA . LEU B 1 195 ? -3.42 17.656 16.672 1 98.88 195 LEU B CA 1
ATOM 3580 C C . LEU B 1 195 ? -2.264 16.656 16.641 1 98.88 195 LEU B C 1
ATOM 3582 O O . LEU B 1 195 ? -1.247 16.844 17.312 1 98.88 195 LEU B O 1
ATOM 3586 N N . LEU B 1 196 ? -2.43 15.602 15.922 1 98.81 196 LEU B N 1
ATOM 3587 C CA . LEU B 1 196 ? -1.41 14.578 15.734 1 98.81 196 LEU B CA 1
ATOM 3588 C C . LEU B 1 196 ? -0.454 14.961 14.609 1 98.81 196 LEU B C 1
ATOM 3590 O O . LEU B 1 196 ? -0.68 14.602 13.445 1 98.81 196 LEU B O 1
ATOM 3594 N N . GLY B 1 197 ? 0.625 15.539 14.961 1 98.38 197 GLY B N 1
ATOM 3595 C CA . GLY B 1 197 ? 1.507 16.156 13.984 1 98.38 197 GLY B CA 1
ATOM 3596 C C . GLY B 1 197 ? 2.549 15.203 13.43 1 98.38 197 GLY B C 1
ATOM 3597 O O . GLY B 1 197 ? 3.637 15.625 13.031 1 98.38 197 GLY B O 1
ATOM 3598 N N . CYS B 1 198 ? 2.328 13.953 13.477 1 97.88 198 CYS B N 1
ATOM 3599 C CA . CYS B 1 198 ? 3.164 12.922 12.883 1 97.88 198 CYS B CA 1
ATOM 3600 C C . CYS B 1 198 ? 2.322 11.742 12.414 1 97.88 198 CYS B C 1
ATOM 3602 O O . CYS B 1 198 ? 1.389 11.328 13.102 1 97.88 198 CYS B O 1
ATOM 3604 N N . THR B 1 199 ? 2.713 11.188 11.273 1 97.88 199 THR B N 1
ATOM 3605 C CA . THR B 1 199 ? 1.897 10.125 10.695 1 97.88 199 THR B CA 1
ATOM 3606 C C . THR B 1 199 ? 1.987 8.859 11.539 1 97.88 199 THR B C 1
ATOM 3608 O O . THR B 1 199 ? 1.06 8.047 11.555 1 97.88 199 THR B O 1
ATOM 3611 N N . GLU B 1 200 ? 3.029 8.633 12.312 1 97.81 200 GLU B N 1
ATOM 3612 C CA . GLU B 1 200 ? 3.107 7.551 13.281 1 97.81 200 GLU B CA 1
ATOM 3613 C C . GLU B 1 200 ? 2.047 7.70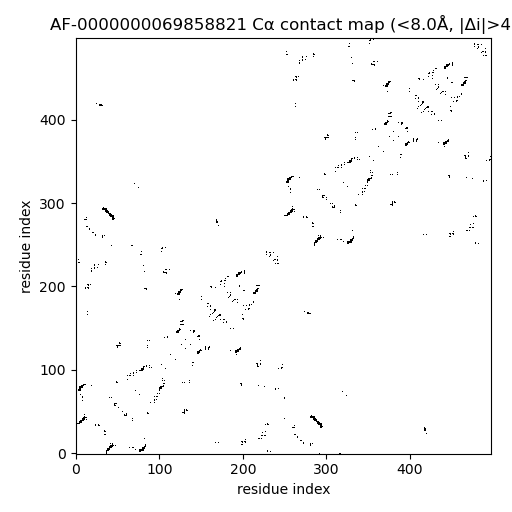3 14.367 1 97.81 200 GLU B C 1
ATOM 3615 O O . GLU B 1 200 ? 1.518 6.711 14.875 1 97.81 200 GLU B O 1
ATOM 3620 N N . LEU B 1 201 ? 1.802 8.93 14.758 1 98.56 201 LEU B N 1
ATOM 3621 C CA . LEU B 1 201 ? 0.726 9.203 15.703 1 98.56 201 LEU B CA 1
ATOM 3622 C C . LEU B 1 201 ? -0.632 8.875 15.094 1 98.56 201 LEU B C 1
ATOM 3624 O O . LEU B 1 201 ? -1.537 8.414 15.789 1 98.56 201 LEU B O 1
ATOM 3628 N N . SER B 1 202 ? -0.779 9.18 13.797 1 98.62 202 SER B N 1
ATOM 3629 C CA . SER B 1 202 ? -1.989 8.781 13.086 1 98.62 202 SER B CA 1
ATOM 3630 C C . SER B 1 202 ? -2.172 7.266 13.125 1 98.62 202 SER B C 1
ATOM 3632 O O . SER B 1 202 ? -3.291 6.773 13.266 1 98.62 202 SER B O 1
ATOM 3634 N N . LEU B 1 203 ? -1.058 6.539 12.883 1 98.5 203 LEU B N 1
ATOM 3635 C CA . LEU B 1 203 ? -1.102 5.086 13.008 1 98.5 203 LEU B CA 1
ATOM 3636 C C . LEU B 1 203 ? -1.55 4.676 14.406 1 98.5 203 LEU B C 1
ATOM 3638 O O . LEU B 1 203 ? -2.365 3.764 14.562 1 98.5 203 LEU B O 1
ATOM 3642 N N . ALA B 1 204 ? -0.998 5.316 15.445 1 98.38 204 ALA B N 1
ATOM 3643 C CA . ALA B 1 204 ? -1.394 5.039 16.828 1 98.38 204 ALA B CA 1
ATOM 3644 C C . ALA B 1 204 ? -2.889 5.273 17.031 1 98.38 204 ALA B C 1
ATOM 3646 O O . ALA B 1 204 ? -3.564 4.488 17.688 1 98.38 204 ALA B O 1
ATOM 3647 N N . GLN B 1 205 ? -3.357 6.367 16.469 1 98.69 205 GLN B N 1
ATOM 3648 C CA . GLN B 1 205 ? -4.781 6.676 16.547 1 98.69 205 GLN B CA 1
ATOM 3649 C C . GLN B 1 205 ? -5.621 5.582 15.891 1 98.69 205 GLN B C 1
ATOM 3651 O O . GLN B 1 205 ? -6.684 5.223 16.406 1 98.69 205 GLN B O 1
ATOM 3656 N N . GLU B 1 206 ? -5.203 5.129 14.766 1 97.88 206 GLU B N 1
ATOM 3657 C CA . GLU B 1 206 ? -5.906 4.059 14.07 1 97.88 206 GLU B CA 1
ATOM 3658 C C . GLU B 1 206 ? -5.977 2.795 14.922 1 97.88 206 GLU B C 1
ATOM 3660 O O . GLU B 1 206 ? -7.008 2.121 14.961 1 97.88 206 GLU B O 1
ATOM 3665 N N . LYS B 1 207 ? -4.887 2.445 15.586 1 97.56 207 LYS B N 1
ATOM 3666 C CA . LYS B 1 207 ? -4.758 1.181 16.297 1 97.56 207 LYS B CA 1
ATOM 3667 C C . LYS B 1 207 ? -5.367 1.276 17.703 1 97.56 207 LYS B C 1
ATOM 3669 O O . LYS B 1 207 ? -5.734 0.26 18.297 1 97.56 207 LYS B O 1
ATOM 3674 N N . ALA B 1 208 ? -5.43 2.479 18.219 1 98.19 208 ALA B N 1
ATOM 3675 C CA . ALA B 1 208 ? -5.914 2.676 19.578 1 98.19 208 ALA B CA 1
ATOM 3676 C C . ALA B 1 208 ? -6.898 3.842 19.656 1 98.19 208 ALA B C 1
ATOM 3678 O O . ALA B 1 208 ? -6.695 4.789 20.406 1 98.19 208 ALA B O 1
ATOM 3679 N N . PRO B 1 209 ? -7.945 3.668 18.922 1 97.81 209 PRO B N 1
ATOM 3680 C CA . PRO B 1 209 ? -8.906 4.77 18.828 1 97.81 209 PRO B CA 1
ATOM 3681 C C . PRO B 1 209 ? -9.766 4.914 20.094 1 97.81 209 PRO B C 1
ATOM 3683 O O . PRO B 1 209 ? -10.477 5.906 20.25 1 97.81 209 PRO B O 1
ATOM 3686 N N . ASP B 1 210 ? -9.719 3.953 20.984 1 98.19 210 ASP B N 1
ATOM 3687 C CA . ASP B 1 210 ? -10.648 3.869 22.109 1 98.19 210 ASP B CA 1
ATOM 3688 C C . ASP B 1 210 ? -10.219 4.797 23.25 1 98.19 210 ASP B C 1
ATOM 3690 O O . ASP B 1 210 ? -9.727 4.336 24.281 1 98.19 210 ASP B O 1
ATOM 3694 N N . HIS B 1 211 ? -10.422 6.016 23.141 1 98.44 211 HIS B N 1
ATOM 3695 C CA . HIS B 1 211 ? -10.188 7.066 24.125 1 98.44 211 HIS B CA 1
ATOM 3696 C C . HIS B 1 211 ? -11.188 8.203 23.969 1 98.44 211 HIS B C 1
ATOM 3698 O O . HIS B 1 211 ? -11.781 8.367 22.891 1 98.44 211 HIS B O 1
ATOM 3704 N N . PRO B 1 212 ? -11.367 9.07 24.984 1 98.38 212 PRO B N 1
ATOM 3705 C CA . PRO B 1 212 ? -12.438 10.07 24.938 1 98.38 212 PRO B CA 1
ATOM 3706 C C . PRO B 1 212 ? -11.953 11.422 24.406 1 98.38 212 PRO B C 1
ATOM 3708 O O . PRO B 1 212 ? -12.711 12.398 24.422 1 98.38 212 PRO B O 1
ATOM 3711 N N . TYR B 1 213 ? -10.789 11.562 23.875 1 98.75 213 TYR B N 1
ATOM 3712 C CA . TYR B 1 213 ? -10.203 12.859 23.547 1 98.75 213 TYR B CA 1
ATOM 3713 C C . TYR B 1 213 ? -10.469 13.227 22.094 1 98.75 213 TYR B C 1
ATOM 3715 O O . TYR B 1 213 ? -10.539 12.352 21.234 1 98.75 213 TYR B O 1
ATOM 3723 N N . ASN B 1 214 ? -10.633 14.5 21.844 1 98.75 214 ASN B N 1
ATOM 3724 C CA . ASN B 1 214 ? -10.773 15.008 20.484 1 98.75 214 ASN B CA 1
ATOM 3725 C C . ASN B 1 214 ? -9.414 15.148 19.797 1 98.75 214 ASN B C 1
ATOM 3727 O O . ASN B 1 214 ? -8.5 15.766 20.344 1 98.75 214 ASN B O 1
ATOM 3731 N N . VAL B 1 215 ? -9.328 14.578 18.609 1 98.81 215 VAL B N 1
ATOM 3732 C CA . VAL B 1 215 ? -8.047 14.656 17.906 1 98.81 215 VAL B CA 1
ATOM 3733 C C . VAL B 1 215 ? -8.258 15.188 16.5 1 98.81 215 VAL B C 1
ATOM 3735 O O . VAL B 1 215 ? -9.297 14.93 15.883 1 98.81 215 VAL B O 1
ATOM 3738 N N . ILE B 1 216 ? -7.402 16.031 16.016 1 98.88 216 ILE B N 1
ATOM 3739 C CA . ILE B 1 216 ? -7.195 16.359 14.609 1 98.88 216 ILE B CA 1
ATOM 3740 C C . ILE B 1 216 ? -6.09 15.469 14.039 1 98.88 216 ILE B C 1
ATOM 3742 O O . ILE B 1 216 ? -4.926 15.586 14.43 1 98.88 216 ILE B O 1
ATOM 3746 N N . ASP B 1 217 ? -6.445 14.602 13.172 1 98.88 217 ASP B N 1
ATOM 3747 C CA . ASP B 1 217 ? -5.527 13.617 12.594 1 98.88 217 ASP B CA 1
ATOM 3748 C C . ASP B 1 217 ? -5.273 13.906 11.117 1 98.88 217 ASP B C 1
ATOM 3750 O O . ASP B 1 217 ? -6.051 13.484 10.258 1 98.88 217 ASP B O 1
ATOM 3754 N N . PRO B 1 218 ? -4.195 14.531 10.836 1 98.81 218 PRO B N 1
ATOM 3755 C CA . PRO B 1 218 ? -3.93 14.984 9.461 1 98.81 218 PRO B CA 1
ATOM 3756 C C . PRO B 1 218 ? -3.955 13.836 8.453 1 98.81 218 PRO B C 1
ATOM 3758 O O . PRO B 1 218 ? -4.465 14 7.34 1 98.81 218 PRO B O 1
ATOM 3761 N N . GLN B 1 219 ? -3.418 12.695 8.789 1 98.81 219 GLN B N 1
ATOM 3762 C CA . GLN B 1 219 ? -3.424 11.57 7.855 1 98.81 219 GLN B CA 1
ATOM 3763 C C . GLN B 1 219 ? -4.848 11.102 7.574 1 98.81 219 GLN B C 1
ATOM 3765 O O . GLN B 1 219 ? -5.188 10.789 6.43 1 98.81 219 GLN B O 1
ATOM 3770 N N . SER B 1 220 ? -5.609 10.977 8.609 1 98.75 220 SER B N 1
ATOM 3771 C CA . SER B 1 220 ? -7.008 10.578 8.445 1 98.75 220 SER B CA 1
ATOM 3772 C C . SER B 1 220 ? -7.766 11.578 7.574 1 98.75 220 SER B C 1
ATOM 3774 O O . SER B 1 220 ? -8.547 11.18 6.703 1 98.75 220 SER B O 1
ATOM 3776 N N . ILE B 1 221 ? -7.531 12.812 7.809 1 98.88 221 ILE B N 1
ATOM 3777 C CA . ILE B 1 221 ? -8.219 13.891 7.102 1 98.88 221 ILE B CA 1
ATOM 3778 C C . ILE B 1 221 ? -7.812 13.883 5.629 1 98.88 221 ILE B C 1
ATOM 3780 O O . ILE B 1 221 ? -8.664 13.953 4.746 1 98.88 221 ILE B O 1
ATOM 3784 N N . ILE B 1 222 ? -6.531 13.797 5.355 1 98.81 222 ILE B N 1
ATOM 3785 C CA . ILE B 1 222 ? -6.09 13.844 3.963 1 98.81 222 ILE B CA 1
ATOM 3786 C C . ILE B 1 222 ? -6.527 12.578 3.24 1 98.81 222 ILE B C 1
ATOM 3788 O O . ILE B 1 222 ? -6.723 12.586 2.021 1 98.81 222 ILE B O 1
ATOM 3792 N N . ALA B 1 223 ? -6.719 11.438 3.918 1 98.81 223 ALA B N 1
ATOM 3793 C CA . ALA B 1 223 ? -7.301 10.242 3.314 1 98.81 223 ALA B CA 1
ATOM 3794 C C . ALA B 1 223 ? -8.711 10.516 2.789 1 98.81 223 ALA B C 1
ATOM 3796 O O . ALA B 1 223 ? -9.023 10.188 1.645 1 98.81 223 ALA B O 1
ATOM 3797 N N . ASP B 1 224 ? -9.508 11.133 3.631 1 98.81 224 ASP B N 1
ATOM 3798 C CA . ASP B 1 224 ? -10.867 11.492 3.215 1 98.81 224 ASP B CA 1
ATOM 3799 C C . ASP B 1 224 ? -10.844 12.453 2.031 1 98.81 224 ASP B C 1
ATOM 3801 O O . ASP B 1 224 ? -11.633 12.312 1.095 1 98.81 224 ASP B O 1
ATOM 3805 N N . VAL B 1 225 ? -9.938 13.422 2.102 1 98.88 225 VAL B N 1
ATOM 3806 C CA . VAL B 1 225 ? -9.797 14.398 1.026 1 98.88 225 VAL B CA 1
ATOM 3807 C C . VAL B 1 225 ? -9.383 13.695 -0.262 1 98.88 225 VAL B C 1
ATOM 3809 O O . VAL B 1 225 ? -9.914 13.984 -1.336 1 98.88 225 VAL B O 1
ATOM 3812 N N . SER B 1 226 ? -8.438 12.805 -0.207 1 98.88 226 SER B N 1
ATOM 3813 C CA . SER B 1 226 ? -7.973 12.047 -1.366 1 98.88 226 SER B CA 1
ATOM 3814 C C . SER B 1 226 ? -9.109 11.273 -2.016 1 98.88 226 SER B C 1
ATOM 3816 O O . SER B 1 226 ? -9.234 11.25 -3.24 1 98.88 226 SER B O 1
ATOM 3818 N N . ILE B 1 227 ? -9.922 10.594 -1.169 1 98.81 227 ILE B N 1
ATOM 3819 C CA . ILE B 1 227 ? -11.062 9.828 -1.667 1 98.81 227 ILE B CA 1
ATOM 3820 C C . ILE B 1 227 ? -12.016 10.75 -2.414 1 98.81 227 ILE B C 1
ATOM 3822 O O . ILE B 1 227 ? -12.414 10.461 -3.545 1 98.81 227 ILE B O 1
ATOM 3826 N N . GLU B 1 228 ? -12.328 11.859 -1.778 1 98.88 228 GLU B N 1
ATOM 3827 C CA . GLU B 1 228 ? -13.234 12.836 -2.377 1 98.88 228 GLU B CA 1
ATOM 3828 C C . GLU B 1 228 ? -12.727 13.297 -3.742 1 98.88 228 GLU B C 1
ATOM 3830 O O . GLU B 1 228 ? -13.469 13.273 -4.727 1 98.88 228 GLU B O 1
ATOM 3835 N N . LEU B 1 229 ? -11.492 13.695 -3.766 1 98.94 229 LEU B N 1
ATOM 3836 C CA . LEU B 1 229 ? -10.914 14.273 -4.973 1 98.94 229 LEU B CA 1
ATOM 3837 C C . LEU B 1 229 ? -10.781 13.227 -6.07 1 98.94 229 LEU B C 1
ATOM 3839 O O . LEU B 1 229 ? -11.094 13.5 -7.234 1 98.94 229 LEU B O 1
ATOM 3843 N N . ALA B 1 230 ? -10.328 12.055 -5.742 1 98.81 230 ALA B N 1
ATOM 3844 C CA . ALA B 1 230 ? -10.172 10.984 -6.719 1 98.81 230 ALA B CA 1
ATOM 3845 C C . ALA B 1 230 ? -11.508 10.648 -7.391 1 98.81 230 ALA B C 1
ATOM 3847 O O . ALA B 1 230 ? -11.562 10.445 -8.602 1 98.81 230 ALA B O 1
ATOM 3848 N N . LEU B 1 231 ? -12.562 10.586 -6.582 1 98.56 231 LEU B N 1
ATOM 3849 C CA . LEU B 1 231 ? -13.875 10.227 -7.113 1 98.56 231 LEU B CA 1
ATOM 3850 C C . LEU B 1 231 ? -14.43 11.344 -7.992 1 98.56 231 LEU B C 1
ATOM 3852 O O . LEU B 1 231 ? -15.039 11.078 -9.031 1 98.56 231 LEU B O 1
ATOM 3856 N N . LYS B 1 232 ? -14.234 12.602 -7.582 1 98.75 232 LYS B N 1
ATOM 3857 C CA . LYS B 1 232 ? -14.664 13.734 -8.406 1 98.75 232 LYS B CA 1
ATOM 3858 C C . LYS B 1 232 ? -13.945 13.734 -9.75 1 98.75 232 LYS B C 1
ATOM 3860 O O . LYS B 1 232 ? -14.578 13.945 -10.789 1 98.75 232 LYS B O 1
ATOM 3865 N N . ILE B 1 233 ? -12.688 13.523 -9.719 1 98.75 233 ILE B N 1
ATOM 3866 C CA . ILE B 1 233 ? -11.875 13.547 -10.922 1 98.75 233 ILE B CA 1
ATOM 3867 C C . ILE B 1 233 ? -12.25 12.383 -11.828 1 98.75 233 ILE B C 1
ATOM 3869 O O . ILE B 1 233 ? -12.391 12.547 -13.047 1 98.75 233 ILE B O 1
ATOM 3873 N N . ARG B 1 234 ? -12.422 11.172 -11.242 1 97.44 234 ARG B N 1
ATOM 3874 C CA . ARG B 1 234 ? -12.867 10 -11.992 1 97.44 234 ARG B CA 1
ATOM 3875 C C . ARG B 1 234 ? -14.203 10.258 -12.68 1 97.44 234 ARG B C 1
ATOM 3877 O O . ARG B 1 234 ? -14.461 9.742 -13.766 1 97.44 234 ARG B O 1
ATOM 3884 N N . ASN B 1 235 ? -15.016 11.078 -12.094 1 97.62 235 ASN B N 1
ATOM 3885 C CA . ASN B 1 235 ? -16.344 11.383 -12.625 1 97.62 235 ASN B CA 1
ATOM 3886 C C . ASN B 1 235 ? -16.297 12.578 -13.57 1 97.62 235 ASN B C 1
ATOM 3888 O O . ASN B 1 235 ? -17.344 13.148 -13.898 1 97.62 235 ASN B O 1
ATOM 3892 N N . GLY B 1 236 ? -15.102 13.07 -13.891 1 97.94 236 GLY B N 1
ATOM 3893 C CA . GLY B 1 236 ? -14.992 13.984 -15.008 1 97.94 236 GLY B CA 1
ATOM 3894 C C . GLY B 1 236 ? -14.555 15.383 -14.594 1 97.94 236 GLY B C 1
ATOM 3895 O O . GLY B 1 236 ? -14.352 16.25 -15.445 1 97.94 236 GLY B O 1
ATOM 3896 N N . MET B 1 237 ? -14.375 15.594 -13.328 1 98.5 237 MET B N 1
ATOM 3897 C CA . MET B 1 237 ? -13.945 16.922 -12.906 1 98.5 237 MET B CA 1
ATOM 3898 C C . MET B 1 237 ? -12.461 17.125 -13.188 1 98.5 237 MET B C 1
ATOM 3900 O O . MET B 1 237 ? -11.656 16.219 -13.023 1 98.5 237 MET B O 1
ATOM 3904 N N . ASP B 1 238 ? -12.164 18.312 -13.625 1 98.44 238 ASP B N 1
ATOM 3905 C CA . ASP B 1 238 ? -10.758 18.672 -13.82 1 98.44 238 ASP B CA 1
ATOM 3906 C C . ASP B 1 238 ? -9.992 18.609 -12.5 1 98.44 238 ASP B C 1
ATOM 3908 O O . ASP B 1 238 ? -10.477 19.094 -11.469 1 98.44 238 ASP B O 1
ATOM 3912 N N . PRO B 1 239 ? -8.82 18.031 -12.508 1 98.62 239 PRO B N 1
ATOM 3913 C CA . PRO B 1 239 ? -8.07 17.859 -11.258 1 98.62 239 PRO B CA 1
ATOM 3914 C C . PRO B 1 239 ? -7.812 19.188 -10.539 1 98.62 239 PRO B C 1
ATOM 3916 O O . PRO B 1 239 ? -7.953 19.266 -9.312 1 98.62 239 PRO B O 1
ATOM 3919 N N . LYS B 1 240 ? -7.414 20.188 -11.234 1 98.5 240 LYS B N 1
ATOM 3920 C CA . LYS B 1 240 ? -7.145 21.469 -10.594 1 98.5 240 LYS B CA 1
ATOM 3921 C C . LYS B 1 240 ? -8.414 22.062 -9.984 1 98.5 240 LYS B C 1
ATOM 3923 O O . LYS B 1 240 ? -8.383 22.625 -8.891 1 98.5 240 LYS B O 1
ATOM 3928 N N . GLU B 1 241 ? -9.5 21.906 -10.688 1 98.62 241 GLU B N 1
ATOM 3929 C CA . GLU B 1 241 ? -10.781 22.375 -10.164 1 98.62 241 GLU B CA 1
ATOM 3930 C C . GLU B 1 241 ? -11.188 21.578 -8.922 1 98.62 241 GLU B C 1
ATOM 3932 O O . GLU B 1 241 ? -11.641 22.172 -7.93 1 98.62 241 GLU B O 1
ATOM 3937 N N . ALA B 1 242 ? -11 20.297 -8.992 1 98.75 242 ALA B N 1
ATOM 3938 C CA . ALA B 1 242 ? -11.367 19.422 -7.879 1 98.75 242 ALA B CA 1
ATOM 3939 C C . ALA B 1 242 ? -10.57 19.781 -6.625 1 98.75 242 ALA B C 1
ATOM 3941 O O . ALA B 1 242 ? -11.102 19.766 -5.516 1 98.75 242 ALA B O 1
ATOM 3942 N N . CYS B 1 243 ? -9.281 20.109 -6.777 1 98.81 243 CYS B N 1
ATOM 3943 C CA . CYS B 1 243 ? -8.367 20.281 -5.656 1 98.81 243 CYS B CA 1
ATOM 3944 C C . CYS B 1 243 ? -8.398 21.703 -5.141 1 98.81 243 CYS B C 1
ATOM 3946 O O . CYS B 1 243 ? -7.883 22 -4.062 1 98.81 243 CYS B O 1
ATOM 3948 N N . ALA B 1 244 ? -9.062 22.625 -5.828 1 98.56 244 ALA B N 1
ATOM 3949 C CA . ALA B 1 244 ? -8.961 24.078 -5.602 1 98.56 244 ALA B CA 1
ATOM 3950 C C . ALA B 1 244 ? -9.32 24.438 -4.164 1 98.56 244 ALA B C 1
ATOM 3952 O O . ALA B 1 244 ? -8.648 25.25 -3.535 1 98.56 244 ALA B O 1
ATOM 3953 N N . LYS B 1 245 ? -10.266 23.844 -3.629 1 97.88 245 LYS B N 1
ATOM 3954 C CA . LYS B 1 245 ? -10.766 24.234 -2.312 1 97.88 245 LYS B CA 1
ATOM 3955 C C . LYS B 1 245 ? -9.781 23.844 -1.216 1 97.88 245 LYS B C 1
ATOM 3957 O O . LYS B 1 245 ? -9.82 24.406 -0.116 1 97.88 245 LYS B O 1
ATOM 3962 N N . TYR B 1 246 ? -8.828 22.922 -1.521 1 98.5 246 TYR B N 1
ATOM 3963 C CA . TYR B 1 246 ? -7.902 22.438 -0.503 1 98.5 246 TYR B CA 1
ATOM 3964 C C . TYR B 1 246 ? -6.52 23.062 -0.69 1 98.5 246 TYR B C 1
ATOM 3966 O O . TYR B 1 246 ? -5.59 22.75 0.058 1 98.5 246 TYR B O 1
ATOM 3974 N N . MET B 1 247 ? -6.379 23.906 -1.698 1 98.06 247 MET B N 1
ATOM 3975 C CA . MET B 1 247 ? -5.086 24.547 -1.953 1 98.06 247 MET B CA 1
ATOM 3976 C C . MET B 1 247 ? -4.934 25.812 -1.13 1 98.06 247 MET B C 1
ATOM 3978 O O . MET B 1 247 ? -4.844 26.922 -1.687 1 98.06 247 MET B O 1
ATOM 3982 N N . TYR B 1 248 ? -4.859 25.641 0.121 1 95.12 248 TYR B N 1
ATOM 3983 C CA . TYR B 1 248 ? -4.707 26.75 1.047 1 95.12 248 TYR B CA 1
ATOM 3984 C C . TYR B 1 248 ? -3.338 27.406 0.896 1 95.12 248 TYR B C 1
ATOM 3986 O O . TYR B 1 248 ? -2.346 26.734 0.62 1 95.12 248 TYR B O 1
ATOM 3994 N N . GLU B 1 249 ? -3.225 28.703 1.099 1 88.62 249 GLU B N 1
ATOM 3995 C CA . GLU B 1 249 ? -1.977 29.453 1.071 1 88.62 249 GLU B CA 1
ATOM 3996 C C . GLU B 1 249 ? -1.427 29.672 2.48 1 88.62 249 GLU B C 1
ATOM 3998 O O . GLU B 1 249 ? -2.189 29.734 3.447 1 88.62 249 GLU B O 1
#

Sequence (498 aa):
MKHFFSIIGGMGTIATESYVRLINHRVKIARDQDYLNYILVNDAQVPDRTAYIKDHSKPNFFYDLKDDVEGQDKLGTDFLVMPCNTAHYFYDDLAALTDKPFLHMMRIAVHNFLDNYPDEEKIGLIATEGSIYDHLYADEIKKVGRKVELGGPEIQPMVNELIYSDIKEKGTVDHDLYHKILQTMHDKYGCNVILLGCTELSLAQEKAPDHPYNVIDPQSIIADVSIELALKIRNGMDPKEACAKYMYEMKHFFSIIGGMGTIATESYVRLINHRVKIARDQDYLNYILVNDAQVPDRTAYIKDHSKPNFFYDLKDDVEGQDKLGTDFLVMPCNTAHYFYDDLAALTDKPFLHMMRIAVHNFLDNYPDEEKIGLIATEGSIYDHLYADEIKKVGRKVELGGPEIQPMVNELIYSDIKEKGTVDHDLYHKILQTMHDKYGCNVILLGCTELSLAQEKAPDHPYNVIDPQSIIADVSIELALKIRNGMDPKEACAKYMYE

pLDDT: mean 97.72, std 1.74, range [88.62, 98.94]

Radius of gyration: 23.48 Å; Cα contacts (8 Å, |Δi|>4): 941; chains: 2; bounding box: 45×70×59 Å

Nearest PDB structures (foldseek):
  1jfl-assembly1_B  TM=8.929E-01  e=5.871E-18  Pyrococcus horikoshii OT3
  3s7z-assembly1_B  TM=8.826E-01  e=1.255E-17  Salmonella enterica subsp. enterica serovar Typhimurium str. LT2
  5xnk-assembly1_A-2  TM=8.478E-01  e=2.432E-13  Microcystis aeruginosa PCC 7806
  3ojc-assembly1_A  TM=7.990E-01  e=3.787E-12  Yersinia pestis CO92
  5elm-assembly2_D  TM=7.831E-01  e=1.592E-10  Escherichia coli

Organism: Lactobacillus acidophilus (strain ATCC 700396 / NCK56 / N2 / NCFM) (NCBI:txid272621)

Foldseek 3Di:
DPQEEEEEEQLFQLLLVVLVVLLQVPQDDDDPVSRFHYHYDNPNPQDNLLCCLVPVVPDDSVVVLLVVLLVVQVVPYQEYEYQWQSVCVCVVVSCVSHPHHYFDLLLLLLVVCCVVPVPAQEEEEDAAPSCVVVVRNVVSNVVVRHHYDDADPVLRVLSCCQQPVACVVPNHGDQVSLQVSQCCCCPVVPHQEYEYSGSSNVVSCVVHVPHDGHYRYSSSSVSVLSSQLSVCVVVPDRSCVSCVVRPDD/DPQEEEEEEQLFQLLLVVLVVLLQVPQDDDDPVSRFHYHYDNPNPQDNLLCCLVPVVPDDSVVVLLVVLLVVLVVPHQEYEYQWQSVCVCVVVSCVSHPHHYFNLLLLLLVVCCVVPVPAQEEEEDAAPSCVVVVRNVVSNVVVRHHYDDADPVLRVLSCCQQPVACVVPNHGDQVSLQVSQCCCCPVVPHQEYEYSGSSNVVSCVVHVPHDGHYRYSSSSVSVLSSQLSVCVVVPDRSCVSCVVRPDD

Secondary structure (DSSP, 8-state):
--S-EEEEE-TTHHHHHHHHHHHHHHS--SSGGGSPPEEEEE-TTSPPHHHHHH-TTSPPTHHHHHHHHHHHHHTT-S-EE---SGGGGGHHHHHTT-SS-B--HHHHHHHHHHHH-TT--EEEEEE-HHHHHTTHHHHHHHHTT-EEE---TTHHHHHHIIIIIIIIHH----HHHHHHHHHHHHHTT--SEEEEESHHHHHHHHH---SS-EEE-HHHHHHHHHHHHHHHHHTT--HHHHHGGG---/--S-EEEEE-TTHHHHHHHHHHHHHHS--SSGGGSPPEEEEE-TTSPPHHHHHH-TTSPPTHHHHHHHHHHHHHTT-S-EE---SGGGGGHHHHHTT-SS-B--HHHHHHHHHHHH-TT--EEEEEE-HHHHHTTHHHHHHHHTT-EEE---TTHHHHHHIIIIIIIIHH----HHHHHHHHHHHHHTT--SEEEEESHHHHHHHHH---SS-EEE-HHHHHHHHHHHHHHHHHTT--HHHHHGGG---